Protein AF-0000000068848724 (afdb_homodimer)

InterPro domains:
  IPR000760 Inositol monophosphatase-like [PF00459] (28-297)
  IPR000760 Inositol monophosphatase-like [PR00377] (59-79)
  IPR000760 Inositol monophosphatase-like [PR00377] (81-97)
  IPR000760 Inositol monophosphatase-like [PR00377] (106-122)
  IPR000760 Inositol monophosphatase-like [PR00377] (155-178)
  IPR000760 Inositol monophosphatase-like [PR00377] (207-228)
  IPR000760 Inositol monophosphatase-like [PR00377] (243-267)
  IPR020583 Inositol monophosphatase, metal-binding site [PS00629] (106-119)

Secondary structure (DSSP, 8-state):
------------THHHHH--STTHHHHHHHHHHHHHHHHHHHHTTTPPPEETT-TT-S-EE-HHHHHHHHHHHHHHHHH-TTSEEEEHHHHHHHTSPPPP-SS-EEEEEEEE-HHHHHTT-S--EEEEEEEETTEEEEEEEEETTTTEEEEEETTTEEEETTEEPPPTTTT--SSGGG-EEEE--TT--SHHHHHHHHHHHHHHHHTT-SEEEE-S-HHHHHHHHHTTS-SEEEE--SSTT---HHHHHHHHHHHHHHT-EEE-SSSSSPP-TT-S-EEEESSHHHHHHHHHHHHHHHTTS--PPPP---/------------THHHHH--STTHHHHHHHHHHHHHHHHHHHHTTTPPPEETT-TT-S-EE-HHHHHHHHHHHHHHHHH-TTSEEEEHHHHHHHTSPPPP-SS-EEEEEEEE-HHHHHTT-S--EEEEEEEETTEEEEEEEEETTTTEEEEEETTTEEEETTEEPPPTTTT--SSGGG-EEEE--TT--SHHHHHHHHHHHHHHHHTT-SEEEE-S-HHHHHHHHHTTS-SEEEE--SSTT---HHHHHHHHHHHHHHT-EEE-SSSSSPP-TT-S-EEEESSHHHHHHHHHHHHHHHTTS--PPPP---

Sequence (620 aa):
MQTMVAFTSRDHSWVGTVGFRSFAQEVDVAVGLALKCGENMRATAGAAALFKDGDDGIDPQTATDLENERLVTAGLREAFPSHDIIGEESSAAAGGVPAVEARPTWIIDPIDGTQNFCHGMPESVVSIGLAVGGLPELGVIYDPYRDDLYVGVVEEGAYLNGRRLPPADEGAPDQLDRSVVLSDLGYERSAQGSARLAAVYRALLDRNVFAFRIVGSTVLSLAWLASGRCDAVIMGVGKRDTPKAWDWCAGWALGRATGCTFRRLISDRPFALASSSVCAARREALAEVLQASVREAVADLPMDELPSEAMQTMVAFTSRDHSWVGTVGFRSFAQEVDVAVGLALKCGENMRATAGAAALFKDGDDGIDPQTATDLENERLVTAGLREAFPSHDIIGEESSAAAGGVPAVEARPTWIIDPIDGTQNFCHGMPESVVSIGLAVGGLPELGVIYDPYRDDLYVGVVEEGAYLNGRRLPPADEGAPDQLDRSVVLSDLGYERSAQGSARLAAVYRALLDRNVFAFRIVGSTVLSLAWLASGRCDAVIMGVGKRDTPKAWDWCAGWALGRATGCTFRRLISDRPFALASSSVCAARREALAEVLQASVREAVADLPMDELPSEA

Solvent-accessible surface area (backbone atoms only — not comparable to full-atom values): 30977 Å² total; per-residue (Å²): 128,81,66,66,66,72,87,75,78,74,81,69,67,43,60,70,68,70,52,58,79,74,61,41,68,59,50,54,51,52,48,55,43,37,53,52,37,29,52,55,47,68,76,45,59,39,38,67,70,39,40,78,70,36,90,86,40,77,47,56,45,37,70,63,40,54,51,31,41,51,53,43,50,53,53,46,44,72,77,37,72,85,46,46,78,46,41,54,69,62,24,59,76,68,73,46,78,78,79,74,49,73,52,47,28,38,30,26,19,53,51,34,17,41,70,32,33,40,35,44,27,84,46,35,28,26,31,42,12,34,22,50,66,56,36,48,40,28,12,33,38,30,31,55,59,59,60,44,42,38,43,10,32,49,90,76,30,25,30,48,57,58,41,72,49,57,56,25,52,67,91,51,57,63,47,51,52,68,23,35,37,35,38,58,68,72,70,40,48,46,72,54,31,23,51,36,53,23,31,37,52,25,44,44,30,66,56,40,38,46,40,73,34,20,67,57,18,64,38,57,51,33,47,30,33,31,65,51,32,33,40,28,39,44,39,42,85,40,41,52,64,38,56,47,43,43,46,36,31,18,26,49,4,26,16,58,21,23,51,36,36,71,30,31,38,83,53,90,54,79,56,53,51,53,35,44,32,29,29,27,13,24,30,62,62,29,28,51,54,50,35,53,49,42,44,61,44,36,64,91,49,75,71,65,76,58,72,85,59,115,128,77,66,67,65,72,87,75,78,75,80,69,66,42,62,70,69,70,52,58,80,76,60,40,66,59,49,54,52,51,47,54,44,37,52,52,39,29,52,55,47,69,75,45,58,38,37,67,72,40,41,79,69,35,90,87,40,74,46,56,44,35,70,62,40,54,50,32,42,51,50,42,50,52,54,46,44,70,76,36,72,84,46,46,78,46,40,54,68,63,24,60,75,68,73,45,79,79,78,76,49,71,53,46,28,36,30,28,19,54,50,35,18,43,70,33,33,39,34,42,27,85,47,36,29,26,33,42,12,34,21,51,64,55,36,49,39,27,11,32,38,32,31,56,61,60,61,43,42,37,43,12,33,48,92,76,32,26,27,49,58,62,40,73,48,57,56,25,52,68,91,51,57,65,47,50,54,69,23,34,37,36,39,56,67,72,68,39,46,47,72,55,33,22,51,35,53,22,31,36,53,25,46,42,28,64,58,41,38,45,41,74,34,22,68,57,19,63,38,58,50,33,47,31,33,32,64,52,33,34,40,29,40,42,38,42,86,39,41,52,62,38,56,47,41,42,45,36,31,17,25,48,4,26,16,57,22,22,52,37,36,71,30,30,39,86,54,89,57,79,58,51,51,54,36,44,31,30,28,28,13,25,31,62,63,30,28,51,52,50,36,52,48,43,46,61,46,36,64,89,50,73,71,66,77,59,74,85,60,115

Organism: Emiliania huxleyi (strain CCMP1516) (NCBI:txid280463)

pLDDT: mean 91.76, std 11.42, range [23.62, 98.94]

Radius of gyration: 23.15 Å; Cα contacts (8 Å, |Δi|>4): 1469; chains: 2; bounding box: 48×68×60 Å

Structure (mmCIF, N/CA/C/O backbone):
data_AF-0000000068848724-model_v1
#
loop_
_entity.id
_entity.type
_entity.pdbx_description
1 polymer 'Inositol-phosphate phosphatase'
#
loop_
_atom_site.group_PDB
_atom_site.id
_atom_site.type_symbol
_atom_site.label_atom_id
_atom_site.label_alt_id
_atom_site.label_comp_id
_atom_site.label_asym_id
_atom_site.label_entity_id
_atom_site.label_seq_id
_atom_site.pdbx_PDB_ins_code
_atom_site.Cartn_x
_atom_site.Cartn_y
_atom_site.Cartn_z
_atom_site.occupancy
_atom_site.B_iso_or_equiv
_atom_site.auth_seq_id
_atom_site.auth_comp_id
_atom_site.auth_asym_id
_atom_site.auth_atom_id
_atom_site.pdbx_PDB_model_num
ATOM 1 N N . MET A 1 1 ? -13.062 -22.859 19.719 1 23.62 1 MET A N 1
ATOM 2 C CA . MET A 1 1 ? -12.609 -21.562 20.234 1 23.62 1 MET A CA 1
ATOM 3 C C . MET A 1 1 ? -11.406 -21.062 19.453 1 23.62 1 MET A C 1
ATOM 5 O O . MET A 1 1 ? -10.312 -21.625 19.531 1 23.62 1 MET A O 1
ATOM 9 N N . GLN A 1 2 ? -11.609 -20.609 18.25 1 31.58 2 GLN A N 1
ATOM 10 C CA . GLN A 1 2 ? -10.562 -20.297 17.281 1 31.58 2 GLN A CA 1
ATOM 11 C C . GLN A 1 2 ? -9.547 -19.328 17.859 1 31.58 2 GLN A C 1
ATOM 13 O O . GLN A 1 2 ? -9.914 -18.25 18.359 1 31.58 2 GLN A O 1
ATOM 18 N N . THR A 1 3 ? -8.602 -19.812 18.5 1 34.03 3 THR A N 1
ATOM 19 C CA . THR A 1 3 ? -7.551 -19.094 19.203 1 34.03 3 THR A CA 1
ATOM 20 C C . THR A 1 3 ? -7.031 -17.938 18.359 1 34.03 3 THR A C 1
ATOM 22 O O . THR A 1 3 ? -6.48 -18.156 17.266 1 34.03 3 THR A O 1
ATOM 25 N N . MET A 1 4 ? -7.797 -16.922 18.344 1 42.5 4 MET A N 1
ATOM 26 C CA . MET A 1 4 ? -7.34 -15.711 17.688 1 42.5 4 MET A CA 1
ATOM 27 C C . MET A 1 4 ? -5.906 -15.375 18.094 1 42.5 4 MET A C 1
ATOM 29 O O . MET A 1 4 ? -5.594 -15.297 19.281 1 42.5 4 MET A O 1
ATOM 33 N N . VAL A 1 5 ? -5.023 -15.867 17.375 1 49.97 5 VAL A N 1
ATOM 34 C CA . VAL A 1 5 ? -3.658 -15.461 17.688 1 49.97 5 VAL A CA 1
ATOM 35 C C . VAL A 1 5 ? -3.615 -13.961 17.953 1 49.97 5 VAL A C 1
ATOM 37 O O . VAL A 1 5 ? -3.973 -13.156 17.094 1 49.97 5 VAL A O 1
ATOM 40 N N . ALA A 1 6 ? -3.602 -13.648 19.219 1 52.16 6 ALA A N 1
ATOM 41 C CA . ALA A 1 6 ? -3.645 -12.273 19.703 1 52.16 6 ALA A CA 1
ATOM 42 C C . ALA A 1 6 ? -2.467 -11.461 19.172 1 52.16 6 ALA A C 1
ATOM 44 O O . ALA A 1 6 ? -1.354 -11.977 19.062 1 52.16 6 ALA A O 1
ATOM 45 N N . PHE A 1 7 ? -2.744 -10.312 18.578 1 61.66 7 PHE A N 1
ATOM 46 C CA . PHE A 1 7 ? -1.741 -9.312 18.234 1 61.66 7 PHE A CA 1
ATOM 47 C C . PHE A 1 7 ? -0.934 -8.914 19.453 1 61.66 7 PHE A C 1
ATOM 49 O O . PHE A 1 7 ? -1.502 -8.609 20.516 1 61.66 7 PHE A O 1
ATOM 56 N N . THR A 1 8 ? 0.394 -9.234 19.422 1 66.69 8 THR A N 1
ATOM 57 C CA . THR A 1 8 ? 1.25 -8.758 20.5 1 66.69 8 THR A CA 1
ATOM 58 C C . THR A 1 8 ? 1.907 -7.434 20.125 1 66.69 8 THR A C 1
ATOM 60 O O . THR A 1 8 ? 2.695 -7.375 19.172 1 66.69 8 THR A O 1
ATOM 63 N N . SER A 1 9 ? 1.546 -6.469 20.828 1 77.19 9 SER A N 1
ATOM 64 C CA . SER A 1 9 ? 2.043 -5.129 20.547 1 77.19 9 SER A CA 1
ATOM 65 C C . SER A 1 9 ? 3.496 -4.969 20.969 1 77.19 9 SER A C 1
ATOM 67 O O . SER A 1 9 ? 3.93 -5.598 21.938 1 77.19 9 SER A O 1
ATOM 69 N N . ARG A 1 10 ? 4.238 -4.227 20.266 1 85 10 ARG A N 1
ATOM 70 C CA . ARG A 1 10 ? 5.598 -3.83 20.625 1 85 10 ARG A CA 1
ATOM 71 C C . ARG A 1 10 ? 5.609 -3.014 21.906 1 85 10 ARG A C 1
ATOM 73 O O . ARG A 1 10 ? 4.602 -2.414 22.281 1 85 10 ARG A O 1
ATOM 80 N N . ASP A 1 11 ? 6.719 -3.074 22.547 1 88 11 ASP A N 1
ATOM 81 C CA . ASP A 1 11 ? 6.969 -2.176 23.672 1 88 11 ASP A CA 1
ATOM 82 C C . ASP A 1 11 ? 7.418 -0.8 23.172 1 88 11 ASP A C 1
ATOM 84 O O . ASP A 1 11 ? 8.516 -0.653 22.641 1 88 11 ASP A O 1
ATOM 88 N N . HIS A 1 12 ? 6.562 0.184 23.406 1 93.75 12 HIS A N 1
ATOM 89 C CA . HIS A 1 12 ? 6.891 1.514 22.906 1 93.75 12 HIS A CA 1
ATOM 90 C C . HIS A 1 12 ? 7.426 2.408 24.016 1 93.75 12 HIS A C 1
ATOM 92 O O . HIS A 1 12 ? 7.375 3.637 23.906 1 93.75 12 HIS A O 1
ATOM 98 N N . SER A 1 13 ? 7.988 1.79 25.062 1 93.44 13 SER A N 1
ATOM 99 C CA . SER A 1 13 ? 8.555 2.547 26.172 1 93.44 13 SER A CA 1
ATOM 100 C C . SER A 1 13 ? 9.789 3.332 25.75 1 93.44 13 SER A C 1
ATOM 102 O O . SER A 1 13 ? 10.258 4.211 26.469 1 93.44 13 SER A O 1
ATOM 104 N N . TRP A 1 14 ? 10.281 3.094 24.516 1 94.31 14 TRP A N 1
ATOM 105 C CA . TRP A 1 14 ? 11.438 3.801 23.984 1 94.31 14 TRP A CA 1
ATOM 106 C C . TRP A 1 14 ? 11.18 5.301 23.906 1 94.31 14 TRP A C 1
ATOM 108 O O . TRP A 1 14 ? 12.117 6.102 23.953 1 94.31 14 TRP A O 1
ATOM 118 N N . VAL A 1 15 ? 9.945 5.723 23.797 1 95.69 15 VAL A N 1
ATOM 119 C CA . VAL A 1 15 ? 9.602 7.133 23.672 1 95.69 15 VAL A CA 1
ATOM 120 C C . VAL A 1 15 ? 10.117 7.902 24.891 1 95.69 15 VAL A C 1
ATOM 122 O O . VAL A 1 15 ? 10.711 8.977 24.734 1 95.69 15 VAL A O 1
ATOM 125 N N . GLY A 1 16 ? 9.867 7.344 26.062 1 93.56 16 GLY A N 1
ATOM 126 C CA . GLY A 1 16 ? 10.391 7.949 27.281 1 93.56 16 GLY A CA 1
ATOM 127 C C . GLY A 1 16 ? 11.906 7.953 27.344 1 93.56 16 GLY A C 1
ATOM 128 O O . GLY A 1 16 ? 12.508 8.867 27.922 1 93.56 16 GLY A O 1
ATOM 129 N N . THR A 1 17 ? 12.523 6.969 26.734 1 92.38 17 THR A N 1
ATOM 130 C CA . THR A 1 17 ? 13.977 6.82 26.766 1 92.38 17 THR A CA 1
ATOM 131 C C . THR A 1 17 ? 14.641 7.84 25.859 1 92.38 17 THR A C 1
ATOM 133 O O . THR A 1 17 ? 15.734 8.336 26.156 1 92.38 17 THR A O 1
ATOM 136 N N . VAL A 1 18 ? 14.055 8.086 24.703 1 93 18 VAL A N 1
ATOM 137 C CA . VAL A 1 18 ? 14.578 9.109 23.797 1 93 18 VAL A CA 1
ATOM 138 C C . VAL A 1 18 ? 14.656 10.445 24.531 1 93 18 VAL A C 1
ATOM 140 O O . VAL A 1 18 ? 15.648 11.172 24.406 1 93 18 VAL A O 1
ATOM 143 N N . GLY A 1 19 ? 13.672 10.797 25.281 1 90.94 19 GLY A N 1
ATOM 144 C CA . GLY A 1 19 ? 13.695 11.992 26.109 1 90.94 19 GLY A CA 1
ATOM 145 C C . GLY A 1 19 ? 13.695 13.281 25.312 1 90.94 19 GLY A C 1
ATOM 146 O O . GLY A 1 19 ? 14.617 14.086 25.438 1 90.94 19 GLY A O 1
ATOM 147 N N . PHE A 1 20 ? 12.664 13.477 24.562 1 95.19 20 PHE A N 1
ATOM 148 C CA . PHE A 1 20 ? 12.508 14.742 23.859 1 95.19 20 PHE A CA 1
ATOM 149 C C . PHE A 1 20 ? 12.484 15.906 24.844 1 95.19 20 PHE A C 1
ATOM 151 O O . PHE A 1 20 ? 11.844 15.82 25.906 1 95.19 20 PHE A O 1
ATOM 158 N N . ARG A 1 21 ? 13.195 16.938 24.594 1 95.25 21 ARG A N 1
ATOM 159 C CA . ARG A 1 21 ? 13.281 18.078 25.484 1 95.25 21 ARG A CA 1
ATOM 160 C C . ARG A 1 21 ? 12.125 19.047 25.25 1 95.25 21 ARG A C 1
ATOM 162 O O . ARG A 1 21 ? 11.508 19.547 26.203 1 95.25 21 ARG A O 1
ATOM 169 N N . SER A 1 22 ? 11.969 19.328 23.953 1 94.44 22 SER A N 1
ATOM 170 C CA . SER A 1 22 ? 10.812 20.125 23.578 1 94.44 22 SER A CA 1
ATOM 171 C C . SER A 1 22 ? 9.555 19.266 23.469 1 94.44 22 SER A C 1
ATOM 173 O O . SER A 1 22 ? 9.617 18.141 22.984 1 94.44 22 SER A O 1
ATOM 175 N N . PHE A 1 23 ? 8.43 19.719 24.031 1 97.38 23 PHE A N 1
ATOM 176 C CA . PHE A 1 23 ? 7.117 19.109 23.891 1 97.38 23 PHE A CA 1
ATOM 177 C C . PHE A 1 23 ? 7.098 17.719 24.516 1 97.38 23 PHE A C 1
ATOM 179 O O . PHE A 1 23 ? 6.453 16.797 24 1 97.38 23 PHE A O 1
ATOM 186 N N . ALA A 1 24 ? 7.84 17.5 25.562 1 97.31 24 ALA A N 1
ATOM 187 C CA . ALA A 1 24 ? 7.965 16.188 26.188 1 97.31 24 ALA A CA 1
ATOM 188 C C . ALA A 1 24 ? 6.602 15.648 26.609 1 97.31 24 ALA A C 1
ATOM 190 O O . ALA A 1 24 ? 6.25 14.508 26.312 1 97.31 24 ALA A O 1
ATOM 191 N N . GLN A 1 25 ? 5.891 16.453 27.328 1 97.81 25 GLN A N 1
ATOM 192 C CA . GLN A 1 25 ? 4.562 16.031 27.781 1 97.81 25 GLN A CA 1
ATOM 193 C C . GLN A 1 25 ? 3.633 15.812 26.594 1 97.81 25 GLN A C 1
ATOM 195 O O . GLN A 1 25 ? 2.854 14.852 26.578 1 97.81 25 GLN A O 1
ATOM 200 N N . GLU A 1 26 ? 3.693 16.766 25.625 1 98.62 26 GLU A N 1
ATOM 201 C CA . GLU A 1 26 ? 2.877 16.656 24.422 1 98.62 26 GLU A CA 1
ATOM 202 C C . GLU A 1 26 ? 3.131 15.336 23.703 1 98.62 26 GLU A C 1
ATOM 204 O O . GLU A 1 26 ? 2.189 14.672 23.266 1 98.62 26 GLU A O 1
ATOM 209 N N . VAL A 1 27 ? 4.402 14.93 23.625 1 98.75 27 VAL A N 1
ATOM 210 C CA . VAL A 1 27 ? 4.781 13.688 22.969 1 98.75 27 VAL A CA 1
ATOM 211 C C . VAL A 1 27 ? 4.152 12.5 23.719 1 98.75 27 VAL A C 1
ATOM 213 O O . VAL A 1 27 ? 3.514 11.648 23.094 1 98.75 27 VAL A O 1
ATOM 216 N N . ASP A 1 28 ? 4.277 12.477 24.984 1 98.38 28 ASP A N 1
ATOM 217 C CA . ASP A 1 28 ? 3.797 11.359 25.797 1 98.38 28 ASP A CA 1
ATOM 218 C C . ASP A 1 28 ? 2.285 11.195 25.656 1 98.38 28 ASP A C 1
ATOM 220 O O . ASP A 1 28 ? 1.792 10.078 25.469 1 98.38 28 ASP A O 1
ATOM 224 N N . VAL A 1 29 ? 1.612 12.281 25.734 1 98.69 29 VAL A N 1
ATOM 225 C CA . VAL A 1 29 ? 0.154 12.25 25.672 1 98.69 29 VAL A CA 1
ATOM 226 C C . VAL A 1 29 ? -0.294 11.82 24.281 1 98.69 29 VAL A C 1
ATOM 228 O O . VAL A 1 29 ? -1.148 10.945 24.141 1 98.69 29 VAL A O 1
ATOM 231 N N . ALA A 1 30 ? 0.273 12.406 23.25 1 98.88 30 ALA A N 1
ATOM 232 C CA . ALA A 1 30 ? -0.102 12.094 21.875 1 98.88 30 ALA A CA 1
ATOM 233 C C . ALA A 1 30 ? 0.156 10.625 21.547 1 98.88 30 ALA A C 1
ATOM 235 O O . ALA A 1 30 ? -0.664 9.977 20.906 1 98.88 30 ALA A O 1
ATOM 236 N N . VAL A 1 31 ? 1.279 10.117 22.016 1 98.75 31 VAL A N 1
ATOM 237 C CA . VAL A 1 31 ? 1.634 8.727 21.766 1 98.75 31 VAL A CA 1
ATOM 238 C C . VAL A 1 31 ? 0.625 7.809 22.453 1 98.75 31 VAL A C 1
ATOM 240 O O . VAL A 1 31 ? 0.124 6.855 21.859 1 98.75 31 VAL A O 1
ATOM 243 N N . GLY A 1 32 ? 0.365 8.055 23.719 1 98.62 32 GLY A N 1
ATOM 244 C CA . GLY A 1 32 ? -0.626 7.262 24.422 1 98.62 32 GLY A CA 1
ATOM 245 C C . GLY A 1 32 ? -1.969 7.215 23.719 1 98.62 32 GLY A C 1
ATOM 246 O O . GLY A 1 32 ? -2.576 6.152 23.609 1 98.62 32 GLY A O 1
ATOM 247 N N . LEU A 1 33 ? -2.404 8.367 23.266 1 98.81 33 LEU A N 1
ATOM 248 C CA . LEU A 1 33 ? -3.688 8.469 22.578 1 98.81 33 LEU A CA 1
ATOM 249 C C . LEU A 1 33 ? -3.652 7.742 21.25 1 98.81 33 LEU A C 1
ATOM 251 O O . LEU A 1 33 ? -4.613 7.062 20.875 1 98.81 33 LEU A O 1
ATOM 255 N N . ALA A 1 34 ? -2.562 7.879 20.484 1 98.81 34 ALA A N 1
ATOM 256 C CA . ALA A 1 34 ? -2.418 7.203 19.203 1 98.81 34 ALA A CA 1
ATOM 257 C C . ALA A 1 34 ? -2.492 5.688 19.359 1 98.81 34 ALA A C 1
ATOM 259 O O . ALA A 1 34 ? -3.143 5 18.562 1 98.81 34 ALA A O 1
ATOM 260 N N . LEU A 1 35 ? -1.84 5.184 20.406 1 98.38 35 LEU A N 1
ATOM 261 C CA . LEU A 1 35 ? -1.823 3.746 20.656 1 98.38 35 LEU A CA 1
ATOM 262 C C . LEU A 1 35 ? -3.223 3.234 20.984 1 98.38 35 LEU A C 1
ATOM 264 O O . LEU A 1 35 ? -3.625 2.17 20.516 1 98.38 35 LEU A O 1
ATOM 268 N N . LYS A 1 36 ? -3.955 3.969 21.766 1 98.31 36 LYS A N 1
ATOM 269 C CA . LYS A 1 36 ? -5.328 3.586 22.078 1 98.31 36 LYS A CA 1
ATOM 270 C C . LYS A 1 36 ? -6.199 3.576 20.828 1 98.31 36 LYS A C 1
ATOM 272 O O . LYS A 1 36 ? -7.02 2.674 20.641 1 98.31 36 LYS A O 1
ATOM 277 N N . CYS A 1 37 ? -6.066 4.602 19.984 1 98.5 37 CYS A N 1
ATOM 278 C CA . CYS A 1 37 ? -6.793 4.637 18.719 1 98.5 37 CYS A CA 1
ATOM 279 C C . CYS A 1 37 ? -6.484 3.4 17.875 1 98.5 37 CYS A C 1
ATOM 281 O O . CYS A 1 37 ? -7.387 2.812 17.281 1 98.5 37 CYS A O 1
ATOM 283 N N . GLY A 1 38 ? -5.188 3.072 17.797 1 97.81 38 GLY A N 1
ATOM 284 C CA . GLY A 1 38 ? -4.785 1.892 17.047 1 97.81 38 GLY A CA 1
ATOM 285 C C . GLY A 1 38 ? -5.438 0.618 17.547 1 97.81 38 GLY A C 1
ATOM 286 O O . GLY A 1 38 ? -5.816 -0.245 16.75 1 97.81 38 GLY A O 1
ATOM 287 N N . GLU A 1 39 ? -5.559 0.471 18.828 1 96.56 39 GLU A N 1
ATOM 288 C CA . GLU A 1 39 ? -6.254 -0.675 19.406 1 96.56 39 GLU A CA 1
ATOM 289 C C . GLU A 1 39 ? -7.699 -0.746 18.938 1 96.56 39 GLU A C 1
ATOM 291 O O . GLU A 1 39 ? -8.188 -1.821 18.578 1 96.56 39 GLU A O 1
ATOM 296 N N . ASN A 1 40 ? -8.367 0.402 19 1 96.94 40 ASN A N 1
ATOM 297 C CA . ASN A 1 40 ? -9.742 0.469 18.5 1 96.94 40 ASN A CA 1
ATOM 298 C C . ASN A 1 40 ? -9.836 0.066 17.031 1 96.94 40 ASN A C 1
ATOM 300 O O . ASN A 1 40 ? -10.758 -0.643 16.641 1 96.94 40 ASN A O 1
ATOM 304 N N . MET A 1 41 ? -8.914 0.545 16.25 1 96.81 41 MET A N 1
ATOM 305 C CA . MET A 1 41 ? -8.898 0.241 14.82 1 96.81 41 MET A CA 1
ATOM 306 C C . MET A 1 41 ? -8.742 -1.258 14.586 1 96.81 41 MET A C 1
ATOM 308 O O . MET A 1 41 ? -9.453 -1.837 13.766 1 96.81 41 MET A O 1
ATOM 312 N N . ARG A 1 42 ? -7.789 -1.889 15.266 1 94.62 42 ARG A N 1
ATOM 313 C CA . ARG A 1 42 ? -7.566 -3.322 15.102 1 94.62 42 ARG A CA 1
ATOM 314 C C . ARG A 1 42 ? -8.805 -4.121 15.492 1 94.62 42 ARG A C 1
ATOM 316 O O . ARG A 1 42 ? -9.125 -5.129 14.859 1 94.62 42 ARG A O 1
ATOM 323 N N . ALA A 1 43 ? -9.547 -3.654 16.469 1 93.38 43 ALA A N 1
ATOM 324 C CA . ALA A 1 43 ? -10.711 -4.363 17 1 93.38 43 ALA A CA 1
ATOM 325 C C . ALA A 1 43 ? -11.891 -4.273 16.047 1 93.38 43 ALA A C 1
ATOM 327 O O . ALA A 1 43 ? -12.812 -5.094 16.094 1 93.38 43 ALA A O 1
ATOM 328 N N . THR A 1 44 ? -11.82 -3.275 15.148 1 93.38 44 THR A N 1
ATOM 329 C CA . THR A 1 44 ? -13.008 -3.027 14.336 1 93.38 44 THR A CA 1
ATOM 330 C C . THR A 1 44 ? -12.648 -2.973 12.859 1 93.38 44 THR A C 1
ATOM 332 O O . THR A 1 44 ? -13.305 -2.275 12.078 1 93.38 44 THR A O 1
ATOM 335 N N . ALA A 1 45 ? -11.57 -3.604 12.484 1 86.75 45 ALA A N 1
ATOM 336 C CA . ALA A 1 45 ? -11.141 -3.605 11.086 1 86.75 45 ALA A CA 1
ATOM 337 C C . ALA A 1 45 ? -12.266 -4.09 10.172 1 86.75 45 ALA A C 1
ATOM 339 O O . ALA A 1 45 ? -12.898 -5.113 10.445 1 86.75 45 ALA A O 1
ATOM 340 N N . GLY A 1 46 ? -12.492 -3.355 9.109 1 85.69 46 GLY A N 1
ATOM 341 C CA . GLY A 1 46 ? -13.562 -3.73 8.203 1 85.69 46 GLY A CA 1
ATOM 342 C C . GLY A 1 46 ? -14.93 -3.23 8.648 1 85.69 46 GLY A C 1
ATOM 343 O O . GLY A 1 46 ? -15.953 -3.766 8.227 1 85.69 46 GLY A O 1
ATOM 344 N N . ALA A 1 47 ? -14.922 -2.293 9.438 1 82.19 47 ALA A N 1
ATOM 345 C CA . ALA A 1 47 ? -16.156 -1.708 9.945 1 82.19 47 ALA A CA 1
ATOM 346 C C . ALA A 1 47 ? -16.984 -1.114 8.812 1 82.19 47 ALA A C 1
ATOM 348 O O . ALA A 1 47 ? -16.438 -0.626 7.82 1 82.19 47 ALA A O 1
ATOM 349 N N . ALA A 1 48 ? -18.234 -1.062 9.031 1 84.12 48 ALA A N 1
ATOM 350 C CA . ALA A 1 48 ? -19.172 -0.542 8.039 1 84.12 48 ALA A CA 1
ATOM 351 C C . ALA A 1 48 ? -18.969 0.956 7.828 1 84.12 48 ALA A C 1
ATOM 353 O O . ALA A 1 48 ? -18.734 1.698 8.781 1 84.12 48 ALA A O 1
ATOM 354 N N . ALA A 1 49 ? -19.109 1.282 6.586 1 85.62 49 ALA A N 1
ATOM 355 C CA . ALA A 1 49 ? -18.922 2.686 6.223 1 85.62 49 ALA A CA 1
ATOM 356 C C . ALA A 1 49 ? -20.234 3.443 6.273 1 85.62 49 ALA A C 1
ATOM 358 O O . ALA A 1 49 ? -21.281 2.91 5.891 1 85.62 49 ALA A O 1
ATOM 359 N N . LEU A 1 50 ? -20.062 4.605 6.863 1 83.62 50 LEU A N 1
ATOM 360 C CA . LEU A 1 50 ? -21.016 5.688 6.609 1 83.62 50 LEU A CA 1
ATOM 361 C C . LEU A 1 50 ? -20.406 6.723 5.668 1 83.62 50 LEU A C 1
ATOM 363 O O . LEU A 1 50 ? -19.188 6.824 5.547 1 83.62 50 LEU A O 1
ATOM 367 N N . PHE A 1 51 ? -21.297 7.387 4.891 1 83.56 51 PHE A N 1
ATOM 368 C CA . PHE A 1 51 ? -20.734 8.32 3.922 1 83.56 51 PHE A CA 1
ATOM 369 C C . PHE A 1 51 ? -21.047 9.758 4.305 1 83.56 51 PHE A C 1
ATOM 371 O O . PHE A 1 51 ? -22.219 10.125 4.449 1 83.56 51 PHE A O 1
ATOM 378 N N . LYS A 1 52 ? -19.938 10.562 4.445 1 81.25 52 LYS A N 1
ATOM 379 C CA . LYS A 1 52 ? -20.047 11.969 4.836 1 81.25 52 LYS A CA 1
ATOM 380 C C . LYS A 1 52 ? -20.781 12.773 3.773 1 81.25 52 LYS A C 1
ATOM 382 O O . LYS A 1 52 ? -21.422 13.789 4.086 1 81.25 52 LYS A O 1
ATOM 387 N N . ASP A 1 53 ? -20.688 12.398 2.545 1 77.06 53 ASP A N 1
ATOM 388 C CA . ASP A 1 53 ? -21.266 13.133 1.426 1 77.06 53 ASP A CA 1
ATOM 389 C C . ASP A 1 53 ? -22.562 12.484 0.952 1 77.06 53 ASP A C 1
ATOM 391 O O . ASP A 1 53 ? -23.016 12.734 -0.167 1 77.06 53 ASP A O 1
ATOM 395 N N . GLY A 1 54 ? -23.109 11.648 1.79 1 77.31 54 GLY A N 1
ATOM 396 C CA . GLY A 1 54 ? -24.375 11 1.492 1 77.31 54 GLY A CA 1
ATOM 397 C C . GLY A 1 54 ? -24.234 9.539 1.111 1 77.31 54 GLY A C 1
ATOM 398 O O . GLY A 1 54 ? -23.125 9.086 0.783 1 77.31 54 GLY A O 1
ATOM 399 N N . ASP A 1 55 ? -25.234 8.859 1.059 1 72.81 55 ASP A N 1
ATOM 400 C CA . ASP A 1 55 ? -25.266 7.406 0.889 1 72.81 55 ASP A CA 1
ATOM 401 C C . ASP A 1 55 ? -24.688 6.996 -0.461 1 72.81 55 ASP A C 1
ATOM 403 O O . ASP A 1 55 ? -24.141 5.898 -0.601 1 72.81 55 ASP A O 1
ATOM 407 N N . ASP A 1 56 ? -24.781 7.898 -1.28 1 69.94 56 ASP A N 1
ATOM 408 C CA . ASP A 1 56 ? -24.281 7.582 -2.619 1 69.94 56 ASP A CA 1
ATOM 409 C C . ASP A 1 56 ? -22.906 8.18 -2.846 1 69.94 56 ASP A C 1
ATOM 411 O O . ASP A 1 56 ? -22.406 8.188 -3.973 1 69.94 56 ASP A O 1
ATOM 415 N N . GLY A 1 57 ? -22.344 8.523 -1.714 1 79.81 57 GLY A N 1
ATOM 416 C CA . GLY A 1 57 ? -21.047 9.188 -1.849 1 79.81 57 GLY A CA 1
ATOM 417 C C . GLY A 1 57 ? -19.875 8.227 -1.766 1 79.81 57 GLY A C 1
ATOM 418 O O . GLY A 1 57 ? -20.047 7.012 -1.874 1 79.81 57 GLY A O 1
ATOM 419 N N . ILE A 1 58 ? -18.625 8.797 -1.705 1 78.56 58 ILE A N 1
ATOM 420 C CA . ILE A 1 58 ? -17.422 7.965 -1.741 1 78.56 58 ILE A CA 1
ATOM 421 C C . ILE A 1 58 ? -16.5 8.352 -0.596 1 78.56 58 ILE A C 1
ATOM 423 O O . ILE A 1 58 ? -15.375 7.844 -0.498 1 78.56 58 ILE A O 1
ATOM 427 N N . ASP A 1 59 ? -16.969 9.312 0.209 1 82.62 59 ASP A N 1
ATOM 428 C CA . ASP A 1 59 ? -16.188 9.75 1.36 1 82.62 59 ASP A CA 1
ATOM 429 C C . ASP A 1 59 ? -16.672 9.078 2.643 1 82.62 59 ASP A C 1
ATOM 431 O O . ASP A 1 59 ? -17.578 9.57 3.305 1 82.62 59 ASP A O 1
ATOM 435 N N . PRO A 1 60 ? -15.969 7.996 3.082 1 88.12 60 PRO A N 1
ATOM 436 C CA . PRO A 1 60 ? -16.484 7.199 4.199 1 88.12 60 PRO A CA 1
ATOM 437 C C . PRO A 1 60 ? -16.047 7.734 5.559 1 88.12 60 PRO A C 1
ATOM 439 O O . PRO A 1 60 ? -15.023 8.422 5.66 1 88.12 60 PRO A O 1
ATOM 442 N N . GLN A 1 61 ? -16.859 7.453 6.488 1 88.75 61 GLN A N 1
ATOM 443 C CA . GLN A 1 61 ? -16.625 7.586 7.918 1 88.75 61 GLN A CA 1
ATOM 444 C C . GLN A 1 61 ? -17.188 6.398 8.688 1 88.75 61 GLN A C 1
ATOM 446 O O . GLN A 1 61 ? -18.219 5.836 8.297 1 88.75 61 GLN A O 1
ATOM 451 N N . THR A 1 62 ? -16.484 6.023 9.711 1 91.44 62 THR A N 1
ATOM 452 C CA . THR A 1 62 ? -16.984 4.902 10.508 1 91.44 62 THR A CA 1
ATOM 453 C C . THR A 1 62 ? -17.219 5.336 11.953 1 91.44 62 THR A C 1
ATOM 455 O O . THR A 1 62 ? -16.812 6.422 12.359 1 91.44 62 THR A O 1
ATOM 458 N N . ALA A 1 63 ? -17.891 4.418 12.656 1 94 63 ALA A N 1
ATOM 459 C CA . ALA A 1 63 ? -18.062 4.637 14.086 1 94 63 ALA A CA 1
ATOM 460 C C . ALA A 1 63 ? -16.719 4.73 14.797 1 94 63 ALA A C 1
ATOM 462 O O . ALA A 1 63 ? -16.562 5.492 15.75 1 94 63 ALA A O 1
ATOM 463 N N . THR A 1 64 ? -15.773 4.023 14.32 1 96.31 64 THR A N 1
ATOM 464 C CA . THR A 1 64 ? -14.445 4.02 14.914 1 96.31 64 THR A CA 1
ATOM 465 C C . THR A 1 64 ? -13.758 5.367 14.719 1 96.31 64 THR A C 1
ATOM 467 O O . THR A 1 64 ? -13.07 5.855 15.617 1 96.31 64 THR A O 1
ATOM 470 N N . ASP A 1 65 ? -13.922 5.969 13.539 1 96.19 65 ASP A N 1
ATOM 471 C CA . ASP A 1 65 ? -13.414 7.316 13.32 1 96.19 65 ASP A CA 1
ATOM 472 C C . ASP A 1 65 ? -13.922 8.281 14.391 1 96.19 65 ASP A C 1
ATOM 474 O O . ASP A 1 65 ? -13.141 9.023 14.984 1 96.19 65 ASP A O 1
ATOM 478 N N . LEU A 1 66 ? -15.18 8.227 14.57 1 96 66 LEU A N 1
ATOM 479 C CA . LEU A 1 66 ? -15.836 9.148 15.492 1 96 66 LEU A CA 1
ATOM 480 C C . LEU A 1 66 ? -15.406 8.875 16.938 1 96 66 LEU A C 1
ATOM 482 O O . LEU A 1 66 ? -15.109 9.805 17.688 1 96 66 LEU A O 1
ATOM 486 N N . GLU A 1 67 ? -15.352 7.664 17.328 1 96.94 67 GLU A N 1
ATOM 487 C CA . GLU A 1 67 ? -14.938 7.281 18.672 1 96.94 67 GLU A CA 1
ATOM 488 C C . GLU A 1 67 ? -13.484 7.672 18.938 1 96.94 67 GLU A C 1
ATOM 490 O O . GLU A 1 67 ? -13.164 8.172 20.016 1 96.94 67 GLU A O 1
ATOM 495 N N . ASN A 1 68 ? -12.641 7.402 17.984 1 98.31 68 ASN A N 1
ATOM 496 C CA . ASN A 1 68 ? -11.227 7.762 18.109 1 98.31 68 ASN A CA 1
ATOM 497 C C . ASN A 1 68 ? -11.047 9.273 18.234 1 98.31 68 ASN A C 1
ATOM 499 O O . ASN A 1 68 ? -10.219 9.734 19.031 1 98.31 68 ASN A O 1
ATOM 503 N N . GLU A 1 69 ? -11.766 10.047 17.438 1 97.81 69 GLU A N 1
ATOM 504 C CA . GLU A 1 69 ? -11.633 11.492 17.547 1 97.81 69 GLU A CA 1
ATOM 505 C C . GLU A 1 69 ? -12.086 11.984 18.922 1 97.81 69 GLU A C 1
ATOM 507 O O . GLU A 1 69 ? -11.438 12.852 19.516 1 97.81 69 GLU A O 1
ATOM 512 N N . ARG A 1 70 ? -13.172 11.453 19.406 1 97.88 70 ARG A N 1
ATOM 513 C CA . ARG A 1 70 ? -13.641 11.812 20.75 1 97.88 70 ARG A CA 1
ATOM 514 C C . ARG A 1 70 ? -12.594 11.484 21.797 1 97.88 70 ARG A C 1
ATOM 516 O O . ARG A 1 70 ? -12.328 12.289 22.688 1 97.88 70 ARG A O 1
ATOM 523 N N . LEU A 1 71 ? -12.031 10.328 21.641 1 98.5 71 LEU A N 1
ATOM 524 C CA . LEU A 1 71 ? -11.008 9.867 22.578 1 98.5 71 LEU A CA 1
ATOM 525 C C . LEU A 1 71 ? -9.812 10.82 22.578 1 98.5 71 LEU A C 1
ATOM 527 O O . LEU A 1 71 ? -9.375 11.258 23.641 1 98.5 71 LEU A O 1
ATOM 531 N N . VAL A 1 72 ? -9.336 11.156 21.422 1 98.75 72 VAL A N 1
ATOM 532 C CA . VAL A 1 72 ? -8.141 11.984 21.297 1 98.75 72 VAL A CA 1
ATOM 533 C C . VAL A 1 72 ? -8.445 13.398 21.766 1 98.75 72 VAL A C 1
ATOM 535 O O . VAL A 1 72 ? -7.652 14 22.5 1 98.75 72 VAL A O 1
ATOM 538 N N . THR A 1 73 ? -9.578 13.914 21.375 1 98.31 73 THR A N 1
ATOM 539 C CA . THR A 1 73 ? -9.953 15.273 21.75 1 98.31 73 THR A CA 1
ATOM 540 C C . THR A 1 73 ? -10.094 15.406 23.25 1 98.31 73 THR A C 1
ATOM 542 O O . THR A 1 73 ? -9.602 16.359 23.859 1 98.31 73 THR A O 1
ATOM 545 N N . ALA A 1 74 ? -10.773 14.469 23.844 1 98.56 74 ALA A N 1
ATOM 546 C CA . ALA A 1 74 ? -10.953 14.5 25.297 1 98.56 74 ALA A CA 1
ATOM 547 C C . ALA A 1 74 ? -9.609 14.438 26.016 1 98.56 74 ALA A C 1
ATOM 549 O O . ALA A 1 74 ? -9.375 15.18 26.969 1 98.56 74 ALA A O 1
ATOM 550 N N . GLY A 1 75 ? -8.758 13.531 25.547 1 98.69 75 GLY A N 1
ATOM 551 C CA . GLY A 1 75 ? -7.441 13.398 26.141 1 98.69 75 GLY A CA 1
ATOM 552 C C . GLY A 1 75 ? -6.594 14.648 26.016 1 98.69 75 GLY A C 1
ATOM 553 O O . GLY A 1 75 ? -5.93 15.055 26.969 1 98.69 75 GLY A O 1
ATOM 554 N N . LEU A 1 76 ? -6.625 15.273 24.859 1 98.62 76 LEU A N 1
ATOM 555 C CA . LEU A 1 76 ? -5.84 16.469 24.625 1 98.62 76 LEU A CA 1
ATOM 556 C C . LEU A 1 76 ? -6.387 17.656 25.422 1 98.62 76 LEU A C 1
ATOM 558 O O . LEU A 1 76 ? -5.617 18.453 25.953 1 98.62 76 LEU A O 1
ATOM 562 N N . ARG A 1 77 ? -7.688 17.766 25.516 1 98.06 77 ARG A N 1
ATOM 563 C CA . ARG A 1 77 ? -8.305 18.859 26.266 1 98.06 77 ARG A CA 1
ATOM 564 C C . ARG A 1 77 ? -7.953 18.75 27.75 1 98.06 77 ARG A C 1
ATOM 566 O O . ARG A 1 77 ? -7.746 19.766 28.422 1 98.06 77 ARG A O 1
ATOM 573 N N . GLU A 1 78 ? -7.965 17.594 28.219 1 98.5 78 GLU A N 1
ATOM 574 C CA . GLU A 1 78 ? -7.617 17.375 29.625 1 98.5 78 GLU A CA 1
ATOM 575 C C . GLU A 1 78 ? -6.164 17.75 29.891 1 98.5 78 GLU A C 1
ATOM 577 O O . GLU A 1 78 ? -5.867 18.422 30.891 1 98.5 78 GLU A O 1
ATOM 582 N N . ALA A 1 79 ? -5.27 17.438 29.047 1 98.56 79 ALA A N 1
ATOM 583 C CA . ALA A 1 79 ? -3.84 17.625 29.266 1 98.56 79 ALA A CA 1
ATOM 584 C C . ALA A 1 79 ? -3.416 19.047 28.938 1 98.56 79 ALA A C 1
ATOM 586 O O . ALA A 1 79 ? -2.504 19.594 29.547 1 98.56 79 ALA A O 1
ATOM 587 N N . PHE A 1 80 ? -4.086 19.609 27.938 1 98.25 80 PHE A N 1
ATOM 588 C CA . PHE A 1 80 ? -3.695 20.922 27.422 1 98.25 80 PHE A CA 1
ATOM 589 C C . PHE A 1 80 ? -4.922 21.812 27.203 1 98.25 80 PHE A C 1
ATOM 591 O O . PHE A 1 80 ? -5.23 22.172 26.062 1 98.25 80 PHE A O 1
ATOM 598 N N . PRO A 1 81 ? -5.469 22.344 28.219 1 97.19 81 PRO A N 1
ATOM 599 C CA . PRO A 1 81 ? -6.727 23.078 28.109 1 97.19 81 PRO A CA 1
ATOM 600 C C . PRO A 1 81 ? -6.582 24.375 27.312 1 97.19 81 PRO A C 1
ATOM 602 O O . PRO A 1 81 ? -7.574 24.906 26.797 1 97.19 81 PRO A O 1
ATOM 605 N N . SER A 1 82 ? -5.398 24.844 27.141 1 95.94 82 SER A N 1
ATOM 606 C CA . SER A 1 82 ? -5.199 26.125 26.453 1 95.94 82 SER A CA 1
ATOM 607 C C . SER A 1 82 ? -4.949 25.922 24.969 1 95.94 82 SER A C 1
ATOM 609 O O . SER A 1 82 ? -4.918 26.891 24.203 1 95.94 82 SER A O 1
ATOM 611 N N . HIS A 1 83 ? -4.727 24.672 24.531 1 96.75 83 HIS A N 1
ATOM 612 C CA . HIS A 1 83 ? -4.453 24.406 23.125 1 96.75 83 HIS A CA 1
ATOM 613 C C . HIS A 1 83 ? -5.746 24.312 22.328 1 96.75 83 HIS A C 1
ATOM 615 O O . HIS A 1 83 ? -6.789 23.938 22.859 1 96.75 83 HIS A O 1
ATOM 621 N N . ASP A 1 84 ? -5.691 24.719 21.094 1 95.94 84 ASP A N 1
ATOM 622 C CA . ASP A 1 84 ? -6.789 24.484 20.156 1 95.94 84 ASP A CA 1
ATOM 623 C C . ASP A 1 84 ? -6.711 23.078 19.547 1 95.94 84 ASP A C 1
ATOM 625 O O . ASP A 1 84 ? -5.645 22.469 19.547 1 95.94 84 ASP A O 1
ATOM 629 N N . ILE A 1 85 ? -7.891 22.594 19.094 1 96.12 85 ILE A N 1
ATOM 630 C CA . ILE A 1 85 ? -7.957 21.266 18.484 1 96.12 85 ILE A CA 1
ATOM 631 C C . ILE A 1 85 ? -8.758 21.344 17.172 1 96.12 85 ILE A C 1
ATOM 633 O O . ILE A 1 85 ? -9.852 21.906 17.141 1 96.12 85 ILE A O 1
ATOM 637 N N . ILE A 1 86 ? -8.141 20.891 16.125 1 94 86 ILE A N 1
ATOM 638 C CA . ILE A 1 86 ? -8.805 20.688 14.836 1 94 86 ILE A CA 1
ATOM 639 C C . ILE A 1 86 ? -8.859 19.203 14.5 1 94 86 ILE A C 1
ATOM 641 O O . ILE A 1 86 ? -7.82 18.531 14.453 1 94 86 ILE A O 1
ATOM 645 N N . GLY A 1 87 ? -10.055 18.703 14.289 1 92.5 87 GLY A N 1
ATOM 646 C CA . GLY A 1 87 ? -10.25 17.312 13.938 1 92.5 87 GLY A CA 1
ATOM 647 C C . GLY A 1 87 ? -10.969 17.125 12.617 1 92.5 87 GLY A C 1
ATOM 648 O O . GLY A 1 87 ? -11.844 17.906 12.266 1 92.5 87 GLY A O 1
ATOM 649 N N . GLU A 1 88 ? -10.562 16.094 11.859 1 84.31 88 GLU A N 1
ATOM 650 C CA . GLU A 1 88 ? -11.172 15.805 10.57 1 84.31 88 GLU A CA 1
ATOM 651 C C . GLU A 1 88 ? -12.688 15.688 10.68 1 84.31 88 GLU A C 1
ATOM 653 O O . GLU A 1 88 ? -13.422 16.391 9.977 1 84.31 88 GLU A O 1
ATOM 658 N N . GLU A 1 89 ? -13.117 14.797 11.625 1 85.44 89 GLU A N 1
ATOM 659 C CA . GLU A 1 89 ? -14.539 14.461 11.695 1 85.44 89 GLU A CA 1
ATOM 660 C C . GLU A 1 89 ? -15.359 15.648 12.188 1 85.44 89 GLU A C 1
ATOM 662 O O . GLU A 1 89 ? -16.438 15.922 11.656 1 85.44 89 GLU A O 1
ATOM 667 N N . SER A 1 90 ? -14.836 16.312 13.211 1 84.88 90 SER A N 1
ATOM 668 C CA . SER A 1 90 ? -15.523 17.5 13.711 1 84.88 90 SER A CA 1
ATOM 669 C C . SER A 1 90 ? -15.586 18.594 12.648 1 84.88 90 SER A C 1
ATOM 671 O O . SER A 1 90 ?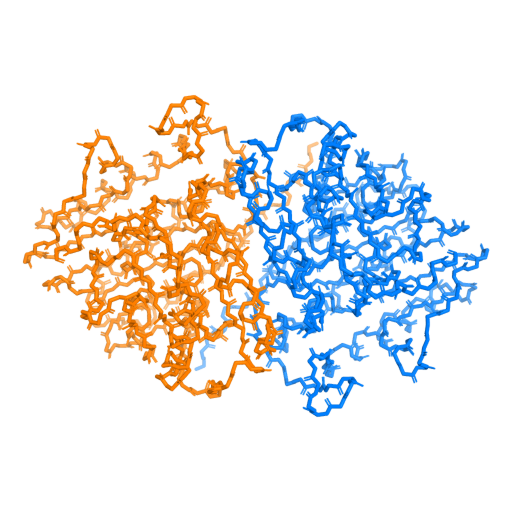 -16.578 19.312 12.555 1 84.88 90 SER A O 1
ATOM 673 N N . SER A 1 91 ? -14.531 18.766 11.859 1 84.56 91 SER A N 1
ATOM 674 C CA . SER A 1 91 ? -14.516 19.75 10.773 1 84.56 91 SER A CA 1
ATOM 675 C C . SER A 1 91 ? -15.547 19.406 9.703 1 84.56 91 SER A C 1
ATOM 677 O O . SER A 1 91 ? -16.219 20.297 9.18 1 84.56 91 SER A O 1
ATOM 679 N N . ALA A 1 92 ? -15.594 18.156 9.391 1 78.75 92 ALA A N 1
ATOM 680 C CA . ALA A 1 92 ? -16.594 17.703 8.438 1 78.75 92 ALA A CA 1
ATOM 681 C C . ALA A 1 92 ? -18.016 18.031 8.93 1 78.75 92 ALA A C 1
ATOM 683 O O . ALA A 1 92 ? -18.844 18.531 8.172 1 78.75 92 ALA A O 1
ATOM 684 N N . ALA A 1 93 ? -18.281 17.797 10.195 1 79.25 93 ALA A N 1
ATOM 685 C CA . ALA A 1 93 ? -19.594 18.031 10.789 1 79.25 93 ALA A CA 1
ATOM 686 C C . ALA A 1 93 ? -19.938 19.531 10.781 1 79.25 93 ALA A C 1
ATOM 688 O O . ALA A 1 93 ? -21.094 19.906 10.602 1 79.25 93 ALA A O 1
ATOM 689 N N . ALA A 1 94 ? -18.891 20.297 10.883 1 83.06 94 ALA A N 1
ATOM 690 C CA . ALA A 1 94 ? -19.078 21.734 10.953 1 83.06 94 ALA A CA 1
ATOM 691 C C . ALA A 1 94 ? -19.125 22.359 9.562 1 83.06 94 ALA A C 1
ATOM 693 O O . ALA A 1 94 ? -19.531 23.516 9.398 1 83.06 94 ALA A O 1
ATOM 694 N N . GLY A 1 95 ? -18.672 21.594 8.5 1 78.12 95 GLY A N 1
ATOM 695 C CA . GLY A 1 95 ? -18.703 22.047 7.121 1 78.12 95 GLY A CA 1
ATOM 696 C C . GLY A 1 95 ? -17.531 22.938 6.762 1 78.12 95 GLY A C 1
ATOM 697 O O . GLY A 1 95 ? -17.625 23.75 5.84 1 78.12 95 GLY A O 1
ATOM 698 N N . GLY A 1 96 ? -16.516 22.875 7.602 1 78.81 96 GLY A N 1
ATOM 699 C CA . GLY A 1 96 ? -15.359 23.688 7.273 1 78.81 96 GLY A CA 1
ATOM 700 C C . GLY A 1 96 ? -14.141 23.375 8.125 1 78.81 96 GLY A C 1
ATOM 701 O O . GLY A 1 96 ? -14.258 22.734 9.172 1 78.81 96 GLY A O 1
ATOM 702 N N . VAL A 1 97 ? -13 23.875 7.57 1 77.38 97 VAL A N 1
ATOM 703 C CA . VAL A 1 97 ? -11.734 23.688 8.266 1 77.38 97 VAL A CA 1
ATOM 704 C C . VAL A 1 97 ? -11.344 25 8.961 1 77.38 97 VAL A C 1
ATOM 706 O O . VAL A 1 97 ? -11.188 26.031 8.312 1 77.38 97 VAL A O 1
ATOM 709 N N . PRO A 1 98 ? -11.211 24.922 10.242 1 77.88 98 PRO A N 1
ATOM 710 C CA . PRO A 1 98 ? -10.773 26.141 10.93 1 77.88 98 PRO A CA 1
ATOM 711 C C . PRO A 1 98 ? -9.352 26.547 10.562 1 77.88 98 PRO A C 1
ATOM 713 O O . PRO A 1 98 ? -8.531 25.688 10.203 1 77.88 98 PRO A O 1
ATOM 716 N N . ALA A 1 99 ? -9.133 27.828 10.617 1 76.75 99 ALA A N 1
ATOM 717 C CA . ALA A 1 99 ? -7.766 28.312 10.414 1 76.75 99 ALA A CA 1
ATOM 718 C C . ALA A 1 99 ? -6.879 27.969 11.609 1 76.75 99 ALA A C 1
ATOM 720 O O . ALA A 1 99 ? -7.336 27.984 12.75 1 76.75 99 ALA A O 1
ATOM 721 N N . VAL A 1 100 ? -5.75 27.562 11.227 1 79.75 100 VAL A N 1
ATOM 722 C CA . VAL A 1 100 ? -4.77 27.359 12.289 1 79.75 100 VAL A CA 1
ATOM 723 C C . VAL A 1 100 ? -4.242 28.719 12.766 1 79.75 100 VAL A C 1
ATOM 725 O O . VAL A 1 100 ? -3.723 29.5 11.977 1 79.75 100 VAL A O 1
ATOM 728 N N . GLU A 1 101 ? -4.406 29.047 13.953 1 73.94 101 GLU A N 1
ATOM 729 C CA . GLU A 1 101 ? -4.082 30.359 14.492 1 73.94 101 GLU A CA 1
ATOM 730 C C . GLU A 1 101 ? -2.764 30.328 15.258 1 73.94 101 GLU A C 1
ATOM 732 O O . GLU A 1 101 ? -1.988 29.375 15.133 1 73.94 101 GLU A O 1
ATOM 737 N N . ALA A 1 102 ? -2.586 31.391 16.047 1 78.5 102 ALA A N 1
ATOM 738 C CA . ALA A 1 102 ? -1.329 31.641 16.75 1 78.5 102 ALA A CA 1
ATOM 739 C C . ALA A 1 102 ? -1.146 30.672 17.922 1 78.5 102 ALA A C 1
ATOM 741 O O . ALA A 1 102 ? -0.021 30.281 18.234 1 78.5 102 ALA A O 1
ATOM 742 N N . ARG A 1 103 ? -2.17 30.125 18.438 1 88.62 103 ARG A N 1
ATOM 743 C CA . ARG A 1 103 ? -2.07 29.219 19.562 1 88.62 103 ARG A CA 1
ATOM 744 C C . ARG A 1 103 ? -1.651 27.828 19.109 1 88.62 103 ARG A C 1
ATOM 746 O O . ARG A 1 103 ? -1.912 27.422 17.969 1 88.62 103 ARG A O 1
ATOM 753 N N . PRO A 1 104 ? -0.897 27.172 20.047 1 96.12 104 PRO A N 1
ATOM 754 C CA . PRO A 1 104 ? -0.646 25.75 19.734 1 96.12 104 PRO A CA 1
ATOM 755 C C . PRO A 1 104 ? -1.922 24.984 19.406 1 96.12 104 PRO A C 1
ATOM 757 O O . PRO A 1 104 ? -2.918 25.094 20.125 1 96.12 104 PRO A O 1
ATOM 760 N N . THR A 1 105 ? -1.903 24.375 18.25 1 97.5 105 THR A N 1
ATOM 761 C CA . THR A 1 105 ? -3.102 23.719 17.734 1 97.5 105 THR A CA 1
ATOM 762 C C . THR A 1 105 ? -2.82 22.266 17.391 1 97.5 105 THR A C 1
ATOM 764 O O . THR A 1 105 ? -1.937 21.969 16.578 1 97.5 105 THR A O 1
ATOM 767 N N . TRP A 1 106 ? -3.578 21.375 18.062 1 98.31 106 TRP A N 1
ATOM 768 C CA . TRP A 1 106 ? -3.547 19.969 17.688 1 98.31 106 TRP A CA 1
ATOM 769 C C . TRP A 1 106 ? -4.395 19.719 16.453 1 98.31 106 TRP A C 1
ATOM 771 O O . TRP A 1 106 ? -5.512 20.219 16.344 1 98.31 106 TRP A O 1
ATOM 781 N N . ILE A 1 107 ? -3.842 19.031 15.516 1 98 107 ILE A N 1
ATOM 782 C CA . ILE A 1 107 ? -4.527 18.672 14.281 1 98 107 ILE A CA 1
ATOM 783 C C . ILE A 1 107 ? -4.547 17.141 14.125 1 98 107 ILE A C 1
ATOM 785 O O . ILE A 1 107 ? -3.494 16.516 14.055 1 98 107 ILE A O 1
ATOM 789 N N . ILE A 1 108 ? -5.801 16.578 13.992 1 98.06 108 ILE A N 1
ATOM 790 C CA . ILE A 1 108 ? -5.945 15.148 14.227 1 98.06 108 ILE A CA 1
ATOM 791 C C . ILE A 1 108 ? -6.695 14.508 13.062 1 98.06 108 ILE A C 1
ATOM 793 O O . ILE A 1 108 ? -7.727 15.023 12.625 1 98.06 108 ILE A O 1
ATOM 797 N N . ASP A 1 109 ? -6.188 13.469 12.523 1 98.31 109 ASP A N 1
ATOM 798 C CA . ASP A 1 109 ? -6.883 12.484 11.703 1 98.31 109 ASP A CA 1
ATOM 799 C C . ASP A 1 109 ? -6.973 11.141 12.414 1 98.31 109 ASP A C 1
ATOM 801 O O . ASP A 1 109 ? -5.996 10.391 12.469 1 98.31 109 ASP A O 1
ATOM 805 N N . PRO A 1 110 ? -8.109 10.844 12.953 1 97.56 110 PRO A N 1
ATOM 806 C CA . PRO A 1 110 ? -8.211 9.617 13.75 1 97.56 110 PRO A CA 1
ATOM 807 C C . PRO A 1 110 ? -7.914 8.359 12.938 1 97.56 110 PRO A C 1
ATOM 809 O O . PRO A 1 110 ? -7.375 7.387 13.477 1 97.56 110 PRO A O 1
ATOM 812 N N . ILE A 1 111 ? -8.375 8.352 11.766 1 97.88 111 ILE A N 1
ATOM 813 C CA . ILE A 1 111 ? -8.078 7.285 10.812 1 97.88 111 ILE A CA 1
ATOM 814 C C . ILE A 1 111 ? -7.797 7.887 9.438 1 97.88 111 ILE A C 1
ATOM 816 O O . ILE A 1 111 ? -8.727 8.234 8.703 1 97.88 111 ILE A O 1
ATOM 820 N N . ASP A 1 112 ? -6.555 8.047 9.117 1 97.69 112 ASP A N 1
ATOM 821 C CA . ASP A 1 112 ? -6.211 8.391 7.738 1 97.69 112 ASP A CA 1
ATOM 822 C C . ASP A 1 112 ? -6.199 7.148 6.852 1 97.69 112 ASP A C 1
ATOM 824 O O . ASP A 1 112 ? -5.477 6.188 7.129 1 97.69 112 ASP A O 1
ATOM 828 N N . GLY A 1 113 ? -6.902 7.16 5.801 1 96.75 113 GLY A N 1
ATOM 829 C CA . GLY A 1 113 ? -7.133 5.984 4.977 1 96.75 113 GLY A CA 1
ATOM 830 C C . GLY A 1 113 ? -8.406 5.242 5.336 1 96.75 113 GLY A C 1
ATOM 831 O O . GLY A 1 113 ? -8.398 4.023 5.5 1 96.75 113 GLY A O 1
ATOM 832 N N . THR A 1 114 ? -9.516 5.957 5.457 1 95.12 114 THR A N 1
ATOM 833 C CA . THR A 1 114 ? -10.781 5.371 5.898 1 95.12 114 THR A CA 1
ATOM 834 C C . THR A 1 114 ? -11.305 4.375 4.867 1 95.12 114 THR A C 1
ATOM 836 O O . THR A 1 114 ? -11.914 3.365 5.227 1 95.12 114 THR A O 1
ATOM 839 N N . GLN A 1 115 ? -11.078 4.617 3.58 1 94.44 115 GLN A N 1
ATOM 840 C CA . GLN A 1 115 ? -11.469 3.639 2.568 1 94.44 115 GLN A CA 1
ATOM 841 C C . GLN A 1 115 ? -10.781 2.299 2.809 1 94.44 115 GLN A C 1
ATOM 843 O O . GLN A 1 115 ? -11.406 1.243 2.686 1 94.44 115 GLN A O 1
ATOM 848 N N . ASN A 1 116 ? -9.453 2.381 3.068 1 96.88 116 ASN A N 1
ATOM 849 C CA . ASN A 1 116 ? -8.727 1.167 3.426 1 96.88 116 ASN A CA 1
ATOM 850 C C . ASN A 1 116 ? -9.336 0.486 4.648 1 96.88 116 ASN A C 1
ATOM 852 O O . ASN A 1 116 ? -9.57 -0.725 4.637 1 96.88 116 ASN A O 1
ATOM 856 N N . PHE A 1 117 ? -9.648 1.279 5.664 1 97.19 117 PHE A N 1
ATOM 857 C CA . PHE A 1 117 ? -10.141 0.787 6.945 1 97.19 117 PHE A CA 1
ATOM 858 C C . PHE A 1 117 ? -11.469 0.058 6.773 1 97.19 117 PHE A C 1
ATOM 860 O O . PHE A 1 117 ? -11.656 -1.036 7.309 1 97.19 117 PHE A O 1
ATOM 867 N N . CYS A 1 118 ? -12.328 0.622 6.023 1 93.06 118 CYS A N 1
ATOM 868 C CA . CYS A 1 118 ? -13.656 0.064 5.801 1 93.06 118 CYS A CA 1
ATOM 869 C C . CYS A 1 118 ? -13.57 -1.267 5.062 1 93.06 118 CYS A C 1
ATOM 871 O O . CYS A 1 118 ? -14.492 -2.086 5.145 1 93.06 118 CYS A O 1
ATOM 873 N N . HIS A 1 119 ? -12.484 -1.521 4.398 1 93.12 119 HIS A N 1
ATOM 874 C CA . HIS A 1 119 ? -12.32 -2.756 3.639 1 93.12 119 HIS A CA 1
ATOM 875 C C . HIS A 1 119 ? -11.375 -3.717 4.344 1 93.12 119 HIS A C 1
ATOM 877 O O . HIS A 1 119 ? -10.992 -4.746 3.781 1 93.12 119 HIS A O 1
ATOM 883 N N . GLY A 1 120 ? -10.898 -3.281 5.457 1 94.75 120 GLY A N 1
ATOM 884 C CA . GLY A 1 120 ? -9.992 -4.129 6.211 1 94.75 120 GLY A CA 1
ATOM 885 C C . GLY A 1 120 ? -8.586 -4.16 5.637 1 94.75 120 GLY A C 1
ATOM 886 O O . GLY A 1 120 ? -7.785 -5.027 5.984 1 94.75 120 GLY A O 1
ATOM 887 N N . MET A 1 121 ? -8.289 -3.338 4.668 1 96.62 121 MET A N 1
ATOM 888 C CA . MET A 1 121 ? -6.93 -3.211 4.152 1 96.62 121 MET A CA 1
ATOM 889 C C . MET A 1 121 ? -6.012 -2.57 5.184 1 96.62 121 MET A C 1
ATOM 891 O O . MET A 1 121 ? -6.336 -1.521 5.746 1 96.62 121 MET A O 1
ATOM 895 N N . PRO A 1 122 ? -4.91 -3.158 5.469 1 97.19 122 PRO A N 1
ATOM 896 C CA . PRO A 1 122 ? -4.086 -2.721 6.598 1 97.19 122 PRO A CA 1
ATOM 897 C C . PRO A 1 122 ? -3.111 -1.61 6.219 1 97.19 122 PRO A C 1
ATOM 899 O O . PRO A 1 122 ? -1.904 -1.743 6.434 1 97.19 122 PRO A O 1
ATOM 902 N N . GLU A 1 123 ? -3.686 -0.482 5.727 1 97.88 123 GLU A N 1
ATOM 903 C CA . GLU A 1 123 ? -2.887 0.66 5.289 1 97.88 123 GLU A CA 1
ATOM 904 C C . GLU A 1 123 ? -3.488 1.974 5.785 1 97.88 123 GLU A C 1
ATOM 906 O O . GLU A 1 123 ? -3.418 2.992 5.094 1 97.88 123 GLU A O 1
ATOM 911 N N . SER A 1 124 ? -4.18 1.973 6.926 1 97.94 124 SER A N 1
ATOM 912 C CA . SER A 1 124 ? -4.672 3.172 7.598 1 97.94 124 SER A CA 1
ATOM 913 C C . SER A 1 124 ? -3.893 3.445 8.883 1 97.94 124 SER A C 1
ATOM 915 O O . SER A 1 124 ? -3.389 2.518 9.516 1 97.94 124 SER A O 1
ATOM 917 N N . VAL A 1 125 ? -3.811 4.719 9.195 1 98.69 125 VAL A N 1
ATOM 918 C CA . VAL A 1 125 ? -2.975 5.078 10.344 1 98.69 125 VAL A CA 1
ATOM 919 C C . VAL A 1 125 ? -3.67 6.152 11.172 1 98.69 125 VAL A C 1
ATOM 921 O O . VAL A 1 125 ? -4.645 6.758 10.727 1 98.69 125 VAL A O 1
ATOM 924 N N . VAL A 1 126 ? -3.15 6.336 12.391 1 98.81 126 VAL A N 1
ATOM 925 C CA . VAL A 1 126 ? -3.529 7.438 13.266 1 98.81 126 VAL A CA 1
ATOM 926 C C . VAL A 1 126 ? -2.549 8.594 13.094 1 98.81 126 VAL A C 1
ATOM 928 O O . VAL A 1 126 ? -1.335 8.383 13.023 1 98.81 126 VAL A O 1
ATOM 931 N N . SER A 1 127 ? -3.08 9.797 13 1 98.94 127 SER A N 1
ATOM 932 C CA . SER A 1 127 ? -2.246 10.977 12.812 1 98.94 127 SER A CA 1
ATOM 933 C C . SER A 1 127 ? -2.564 12.047 13.844 1 98.94 127 SER A C 1
ATOM 935 O O . SER A 1 127 ? -3.697 12.531 13.922 1 98.94 127 SER A O 1
ATOM 937 N N . ILE A 1 128 ? -1.616 12.398 14.664 1 98.94 128 ILE A N 1
ATOM 938 C CA . ILE A 1 128 ? -1.74 13.469 15.648 1 98.94 128 ILE A CA 1
ATOM 939 C C . ILE A 1 128 ? -0.564 14.43 15.523 1 98.94 128 ILE A C 1
ATOM 941 O O . ILE A 1 128 ? 0.581 14.062 15.797 1 98.94 128 ILE A O 1
ATOM 945 N N . GLY A 1 129 ? -0.878 15.648 15.086 1 98.81 129 GLY A N 1
ATOM 946 C CA . GLY A 1 129 ? 0.147 16.672 14.93 1 98.81 129 GLY A CA 1
ATOM 947 C C . GLY A 1 129 ? -0.089 17.891 15.789 1 98.81 129 GLY A C 1
ATOM 948 O O . GLY A 1 129 ? -1.229 18.203 16.156 1 98.81 129 GLY A O 1
ATOM 949 N N . LEU A 1 130 ? 0.999 18.594 16.172 1 98.75 130 LEU A N 1
ATOM 950 C CA . LEU A 1 130 ? 0.937 19.859 16.891 1 98.75 130 LEU A CA 1
ATOM 951 C C . LEU A 1 130 ? 1.587 20.969 16.062 1 98.75 130 LEU A C 1
ATOM 953 O O . LEU A 1 130 ? 2.754 20.859 15.68 1 98.75 130 LEU A O 1
ATOM 957 N N . ALA A 1 131 ? 0.787 21.969 15.789 1 97.81 131 ALA A N 1
ATOM 958 C CA . ALA A 1 131 ? 1.296 23.141 15.102 1 97.81 131 ALA A CA 1
ATOM 959 C C . ALA A 1 131 ? 1.437 24.328 16.062 1 97.81 131 ALA A C 1
ATOM 961 O O . ALA A 1 131 ? 0.562 24.547 16.906 1 97.81 131 ALA A O 1
ATOM 962 N N . VAL A 1 132 ? 2.523 24.984 16 1 96.56 132 VAL A N 1
ATOM 963 C CA . VAL A 1 132 ? 2.773 26.219 16.734 1 96.56 132 VAL A CA 1
ATOM 964 C C . VAL A 1 132 ? 3.064 27.344 15.75 1 96.56 132 VAL A C 1
ATOM 966 O O . VAL A 1 132 ? 4.004 27.266 14.953 1 96.56 132 VAL A O 1
ATOM 969 N N . GLY A 1 133 ? 2.268 28.406 15.82 1 91.75 133 GLY A N 1
ATOM 970 C CA . GLY A 1 133 ? 2.432 29.5 14.867 1 91.75 133 GLY A CA 1
ATOM 971 C C . GLY A 1 133 ? 2.174 29.078 13.438 1 91.75 133 GLY A C 1
ATOM 972 O O . GLY A 1 133 ? 2.863 29.531 12.516 1 91.75 133 GLY A O 1
ATOM 973 N N . GLY A 1 134 ? 1.375 28.047 13.289 1 91.25 134 GLY A N 1
ATOM 974 C CA . GLY A 1 134 ? 0.988 27.609 11.953 1 91.25 134 GLY A CA 1
ATOM 975 C C . GLY A 1 134 ? 1.959 26.625 11.344 1 91.25 134 GLY A C 1
ATOM 976 O O . GLY A 1 134 ? 1.752 26.156 10.219 1 91.25 134 GLY A O 1
ATOM 977 N N . LEU A 1 135 ? 2.959 26.297 12.117 1 95.25 135 LEU A N 1
ATOM 978 C CA . LEU A 1 135 ? 3.959 25.359 11.625 1 95.25 135 LEU A CA 1
ATOM 979 C C . LEU A 1 135 ? 3.951 24.078 12.453 1 95.25 135 LEU A C 1
ATOM 981 O O . LEU A 1 135 ? 3.961 24.125 13.688 1 95.25 135 LEU A O 1
ATOM 985 N N . PRO A 1 136 ? 3.918 22.969 11.766 1 98 136 PRO A N 1
ATOM 986 C CA . PRO A 1 136 ? 3.994 21.719 12.531 1 98 136 PRO A CA 1
ATOM 987 C C . PRO A 1 136 ? 5.316 21.562 13.273 1 98 136 PRO A C 1
ATOM 989 O O . PRO A 1 136 ? 6.387 21.703 12.68 1 98 136 PRO A O 1
ATOM 992 N N . GLU A 1 137 ? 5.223 21.234 14.547 1 98.25 137 GLU A N 1
ATOM 993 C CA . GLU A 1 137 ? 6.414 21.109 15.383 1 98.25 137 GLU A CA 1
ATOM 994 C C . GLU A 1 137 ? 6.562 19.688 15.922 1 98.25 137 GLU A C 1
ATOM 996 O O . GLU A 1 137 ? 7.668 19.266 16.266 1 98.25 137 GLU A O 1
ATOM 1001 N N . LEU A 1 138 ? 5.48 19.016 16.016 1 98.81 138 LEU A N 1
ATOM 1002 C CA . LEU A 1 138 ? 5.438 17.656 16.547 1 98.81 138 LEU A CA 1
ATOM 1003 C C . LEU A 1 138 ? 4.465 16.797 15.742 1 98.81 138 LEU A C 1
ATOM 1005 O O . LEU A 1 138 ? 3.371 17.25 15.398 1 98.81 138 LEU A O 1
ATOM 1009 N N . GLY A 1 139 ? 4.906 15.602 15.391 1 98.94 139 GLY A N 1
ATOM 1010 C CA . GLY A 1 139 ? 4.039 14.648 14.719 1 98.94 139 GLY A CA 1
ATOM 1011 C C . GLY A 1 139 ? 4.152 13.242 15.289 1 98.94 139 GLY A C 1
ATOM 1012 O O . GLY A 1 139 ? 5.258 12.75 15.531 1 98.94 139 GLY A O 1
ATOM 1013 N N . VAL A 1 140 ? 2.982 12.617 15.562 1 98.94 140 VAL A N 1
ATOM 1014 C CA . VAL A 1 140 ? 2.863 11.219 15.953 1 98.94 140 VAL A CA 1
ATOM 1015 C C . VAL A 1 140 ? 1.979 10.469 14.953 1 98.94 140 VAL A C 1
ATOM 1017 O O . VAL A 1 140 ? 0.834 10.867 14.719 1 98.94 140 VAL A O 1
ATOM 1020 N N . ILE A 1 141 ? 2.537 9.508 14.344 1 98.94 141 ILE A N 1
ATOM 1021 C CA . ILE A 1 141 ? 1.814 8.641 13.422 1 98.94 141 ILE A CA 1
ATOM 1022 C C . ILE A 1 141 ? 1.941 7.184 13.875 1 98.94 141 ILE A C 1
ATOM 1024 O O . ILE A 1 141 ? 3.045 6.707 14.141 1 98.94 141 ILE A O 1
ATOM 1028 N N . TYR A 1 142 ? 0.814 6.484 13.977 1 98.88 142 TYR A N 1
ATOM 1029 C CA . TYR A 1 142 ? 0.838 5.09 14.406 1 98.88 142 TYR A CA 1
ATOM 1030 C C . TYR A 1 142 ? 0.132 4.195 13.398 1 98.88 142 TYR A C 1
ATOM 1032 O O . TYR A 1 142 ? -1.039 4.414 13.07 1 98.88 142 TYR A O 1
ATOM 1040 N N . ASP A 1 143 ? 0.874 3.297 12.828 1 98.38 143 ASP A N 1
ATOM 1041 C CA . ASP A 1 143 ? 0.348 2.199 12.016 1 98.38 143 ASP A CA 1
ATOM 1042 C C . ASP A 1 143 ? 0.052 0.975 12.883 1 98.38 143 ASP A C 1
ATOM 1044 O O . ASP A 1 143 ? 0.963 0.224 13.234 1 98.38 143 ASP A O 1
ATOM 1048 N N . PRO A 1 144 ? -1.187 0.748 13.203 1 96.81 144 PRO A N 1
ATOM 1049 C CA . PRO A 1 144 ? -1.498 -0.323 14.148 1 96.81 144 PRO A CA 1
ATOM 1050 C C . PRO A 1 144 ? -1.34 -1.715 13.539 1 96.81 144 PRO A C 1
ATOM 1052 O O . PRO A 1 144 ? -1.324 -2.711 14.266 1 96.81 144 PRO A O 1
ATOM 1055 N N . TYR A 1 145 ? -1.229 -1.813 12.273 1 95.44 145 TYR A N 1
ATOM 1056 C CA . TYR A 1 145 ? -1.177 -3.113 11.617 1 95.44 145 TYR A CA 1
ATOM 1057 C C . TYR A 1 145 ? 0.249 -3.65 11.578 1 95.44 145 TYR A C 1
ATOM 1059 O O . TYR A 1 145 ? 0.462 -4.863 11.602 1 95.44 145 TYR A O 1
ATOM 1067 N N . ARG A 1 146 ? 1.216 -2.777 11.492 1 95.06 146 ARG A N 1
ATOM 1068 C CA . ARG A 1 146 ? 2.625 -3.154 11.555 1 95.06 146 ARG A CA 1
ATOM 1069 C C . ARG A 1 146 ? 3.219 -2.826 12.922 1 95.06 146 ARG A C 1
ATOM 1071 O O . ARG A 1 146 ? 4.383 -3.131 13.188 1 95.06 146 ARG A O 1
ATOM 1078 N N . ASP A 1 147 ? 2.418 -2.15 13.719 1 96.06 147 ASP A N 1
ATOM 1079 C CA . ASP A 1 147 ? 2.867 -1.642 15.008 1 96.06 147 ASP A CA 1
ATOM 1080 C C . ASP A 1 147 ? 4.059 -0.702 14.844 1 96.06 147 ASP A C 1
ATOM 1082 O O . ASP A 1 147 ? 5.051 -0.812 15.57 1 96.06 147 ASP A O 1
ATOM 1086 N N . ASP A 1 148 ? 4.02 0.081 13.875 1 97.19 148 ASP A N 1
ATOM 1087 C CA . ASP A 1 148 ? 5.016 1.115 13.625 1 97.19 148 ASP A CA 1
ATOM 1088 C C . ASP A 1 148 ? 4.609 2.439 14.266 1 97.19 148 ASP A C 1
ATOM 1090 O O . ASP A 1 148 ? 3.557 2.994 13.945 1 97.19 148 ASP A O 1
ATOM 1094 N N . LEU A 1 149 ? 5.414 2.904 15.156 1 98.38 149 LEU A N 1
ATOM 1095 C CA . LEU A 1 149 ? 5.188 4.191 15.805 1 98.38 149 LEU A CA 1
ATOM 1096 C C . LEU A 1 149 ? 6.246 5.203 15.391 1 98.38 149 LEU A C 1
ATOM 1098 O O . LEU A 1 149 ? 7.434 5.02 15.672 1 98.38 149 LEU A O 1
ATOM 1102 N N . TYR A 1 150 ? 5.785 6.27 14.719 1 98.88 150 TYR A N 1
ATOM 1103 C CA . TYR A 1 150 ? 6.633 7.395 14.336 1 98.88 150 TYR A CA 1
ATOM 1104 C C . TYR A 1 150 ? 6.441 8.57 15.289 1 98.88 150 TYR A C 1
ATOM 1106 O O . TYR A 1 150 ? 5.309 8.938 15.617 1 98.88 150 TYR A O 1
ATOM 1114 N N . VAL A 1 151 ? 7.508 9.125 15.711 1 98.88 151 VAL A N 1
ATOM 1115 C CA . VAL A 1 151 ? 7.484 10.344 16.5 1 98.88 151 VAL A CA 1
ATOM 1116 C C . VAL A 1 151 ? 8.531 11.32 15.984 1 98.88 151 VAL A C 1
ATOM 1118 O O . VAL A 1 151 ? 9.711 10.969 15.852 1 98.88 151 VAL A O 1
ATOM 1121 N N . GLY A 1 152 ? 8.086 12.484 15.648 1 98.75 152 GLY A N 1
ATOM 1122 C CA . GLY A 1 152 ? 9.008 13.508 15.195 1 98.75 152 GLY A CA 1
ATOM 1123 C C . GLY A 1 152 ? 8.82 14.836 15.914 1 98.75 152 GLY A C 1
ATOM 1124 O O . GLY A 1 152 ? 7.691 15.297 16.078 1 98.75 152 GLY A O 1
ATOM 1125 N N . VAL A 1 153 ? 9.828 15.398 16.422 1 98.75 153 VAL A N 1
ATOM 1126 C CA . VAL A 1 153 ? 9.898 16.766 16.938 1 98.75 153 VAL A CA 1
ATOM 1127 C C . VAL A 1 153 ? 10.906 17.578 16.125 1 98.75 153 VAL A C 1
ATOM 1129 O O . VAL A 1 153 ? 12.078 17.219 16.047 1 98.75 153 VAL A O 1
ATOM 1132 N N . VAL A 1 154 ? 10.359 18.609 15.602 1 98.25 154 VAL A N 1
ATOM 1133 C CA . VAL A 1 154 ? 11.195 19.422 14.719 1 98.25 154 VAL A CA 1
ATOM 1134 C C . VAL A 1 154 ? 12.422 19.906 15.484 1 98.25 154 VAL A C 1
ATOM 1136 O O . VAL A 1 154 ? 12.312 20.344 16.641 1 98.25 154 VAL A O 1
ATOM 1139 N N . GLU A 1 155 ? 13.609 19.844 14.945 1 96.75 155 GLU A N 1
ATOM 1140 C CA . GLU A 1 155 ? 14.93 20.25 15.438 1 96.75 155 GLU A CA 1
ATOM 1141 C C . GLU A 1 155 ? 15.508 19.203 16.391 1 96.75 155 GLU A C 1
ATOM 1143 O O . GLU A 1 155 ? 16.672 19.312 16.797 1 96.75 155 GLU A O 1
ATOM 1148 N N . GLU A 1 156 ? 14.688 18.188 16.812 1 98.06 156 GLU A N 1
ATOM 1149 C CA . GLU A 1 156 ? 15.234 17.156 17.688 1 98.06 156 GLU A CA 1
ATOM 1150 C C . GLU A 1 156 ? 15.328 15.805 16.984 1 98.06 156 GLU A C 1
ATOM 1152 O O . GLU A 1 156 ? 15.93 14.867 17.516 1 98.06 156 GLU A O 1
ATOM 1157 N N . GLY A 1 157 ? 14.633 15.711 15.852 1 98.25 157 GLY A N 1
ATOM 1158 C CA . GLY A 1 157 ? 14.727 14.492 15.07 1 98.25 157 GLY A CA 1
ATOM 1159 C C . GLY A 1 157 ? 13.453 13.672 15.07 1 98.25 157 GLY A C 1
ATOM 1160 O O . GLY A 1 157 ? 12.461 14.062 15.695 1 98.25 157 GLY A O 1
ATOM 1161 N N . ALA A 1 158 ? 13.398 12.625 14.328 1 98.69 158 ALA A N 1
ATOM 1162 C CA . ALA A 1 158 ? 12.273 11.695 14.234 1 98.69 158 ALA A CA 1
ATOM 1163 C C . ALA A 1 158 ? 12.734 10.266 14.492 1 98.69 158 ALA A C 1
ATOM 1165 O O . ALA A 1 158 ? 13.898 9.922 14.273 1 98.69 158 ALA A O 1
ATOM 1166 N N . TYR A 1 159 ? 11.828 9.469 15 1 98.44 159 TYR A N 1
ATOM 1167 C CA . TYR A 1 159 ? 12.109 8.086 15.375 1 98.44 159 TYR A CA 1
ATOM 1168 C C . TYR A 1 159 ? 11.016 7.148 14.867 1 98.44 159 TYR A C 1
ATOM 1170 O O . TYR A 1 159 ? 9.844 7.531 14.805 1 98.44 159 TYR A O 1
ATOM 1178 N N . LEU A 1 160 ? 11.398 5.969 14.516 1 98 160 LEU A N 1
ATOM 1179 C CA . LEU A 1 160 ? 10.516 4.84 14.25 1 98 160 LEU A CA 1
ATOM 1180 C C . LEU A 1 160 ? 10.836 3.67 15.172 1 98 160 LEU A C 1
ATOM 1182 O O . LEU A 1 160 ? 11.914 3.084 15.086 1 98 160 LEU A O 1
ATOM 1186 N N . ASN A 1 161 ? 9.922 3.404 16.016 1 96.25 161 ASN A N 1
ATOM 1187 C CA . ASN A 1 161 ? 10.062 2.277 16.938 1 96.25 161 ASN A CA 1
ATOM 1188 C C . ASN A 1 161 ? 11.383 2.34 17.703 1 96.25 161 ASN A C 1
ATOM 1190 O O . ASN A 1 161 ? 12.086 1.332 17.812 1 96.25 161 ASN A O 1
ATOM 1194 N N . GLY A 1 162 ? 11.711 3.5 18.047 1 95.31 162 GLY A N 1
ATOM 1195 C CA . GLY A 1 162 ? 12.867 3.689 18.906 1 95.31 162 GLY A CA 1
ATOM 1196 C C . GLY A 1 162 ? 14.156 3.916 18.125 1 95.31 162 GLY A C 1
ATOM 1197 O O . GLY A 1 162 ? 15.18 4.27 18.719 1 95.31 162 GLY A O 1
ATOM 1198 N N . ARG A 1 163 ? 14.18 3.762 16.906 1 95.62 163 ARG A N 1
ATOM 1199 C CA . ARG A 1 163 ? 15.344 4.027 16.078 1 95.62 163 ARG A CA 1
ATOM 1200 C C . ARG A 1 163 ? 15.25 5.402 15.422 1 95.62 163 ARG A C 1
ATOM 1202 O O . ARG A 1 163 ? 14.25 5.723 14.781 1 95.62 163 ARG A O 1
ATOM 1209 N N . ARG A 1 164 ? 16.281 6.195 15.57 1 97.69 164 ARG A N 1
ATOM 1210 C CA . ARG A 1 164 ? 16.312 7.516 14.953 1 97.69 164 ARG A CA 1
ATOM 1211 C C . ARG A 1 164 ? 16.344 7.41 13.43 1 97.69 164 ARG A C 1
ATOM 1213 O O . ARG A 1 164 ? 17.094 6.609 12.875 1 97.69 164 ARG A O 1
ATOM 1220 N N . LEU A 1 165 ? 15.539 8.148 12.812 1 97.94 165 LEU A N 1
ATOM 1221 C CA . LEU A 1 165 ? 15.539 8.188 11.352 1 97.94 165 LEU A CA 1
ATOM 1222 C C . LEU A 1 165 ? 16.734 8.977 10.836 1 97.94 165 LEU A C 1
ATOM 1224 O O . LEU A 1 165 ? 17.109 10 11.406 1 97.94 165 LEU A O 1
ATOM 1228 N N . PRO A 1 166 ? 17.328 8.523 9.773 1 96.56 166 PRO A N 1
ATOM 1229 C CA . PRO A 1 166 ? 18.453 9.266 9.188 1 96.56 166 PRO A CA 1
ATOM 1230 C C . PRO A 1 166 ? 18 10.547 8.484 1 96.56 166 PRO A C 1
ATOM 1232 O O . PRO A 1 166 ? 16.812 10.711 8.195 1 96.56 166 PRO A O 1
ATOM 1235 N N . PRO A 1 167 ? 18.984 11.414 8.234 1 97.94 167 PRO A N 1
ATOM 1236 C CA . PRO A 1 167 ? 18.656 12.562 7.387 1 97.94 167 PRO A CA 1
ATOM 1237 C C . PRO A 1 167 ? 18.047 12.141 6.043 1 97.94 167 PRO A C 1
ATOM 1239 O O . PRO A 1 167 ? 18.484 11.148 5.453 1 97.94 167 PRO A O 1
ATOM 1242 N N . ALA A 1 168 ? 17.094 12.883 5.609 1 97.25 168 ALA A N 1
ATOM 1243 C CA . ALA A 1 168 ? 16.297 12.516 4.43 1 97.25 168 ALA A CA 1
ATOM 1244 C C . ALA A 1 168 ? 17.203 12.344 3.209 1 97.25 168 ALA A C 1
ATOM 1246 O O . ALA A 1 168 ? 16.953 11.469 2.371 1 97.25 168 ALA A O 1
ATOM 1247 N N . ASP A 1 169 ? 18.25 13.102 3.09 1 95.69 169 ASP A N 1
ATOM 1248 C CA . ASP A 1 169 ? 19.031 13.117 1.863 1 95.69 169 ASP A CA 1
ATOM 1249 C C . ASP A 1 169 ? 20.062 11.984 1.856 1 95.69 169 ASP A C 1
ATOM 1251 O O . ASP A 1 169 ? 20.656 11.688 0.823 1 95.69 169 ASP A O 1
ATOM 1255 N N . GLU A 1 170 ? 20.219 11.344 2.967 1 93.94 170 GLU A N 1
ATOM 1256 C CA . GLU A 1 170 ? 21.172 10.25 3.021 1 93.94 170 GLU A CA 1
ATOM 1257 C C . GLU A 1 170 ? 20.766 9.102 2.105 1 93.94 170 GLU A C 1
ATOM 1259 O O . GLU A 1 170 ? 19.703 8.508 2.295 1 93.94 170 GLU A O 1
ATOM 1264 N N . GLY A 1 171 ? 21.531 8.875 1.045 1 91.06 171 GLY A N 1
ATOM 1265 C CA . GLY A 1 171 ? 21.312 7.773 0.128 1 91.06 171 GLY A CA 1
ATOM 1266 C C . GLY A 1 171 ? 20.125 7.996 -0.797 1 91.06 171 GLY A C 1
ATOM 1267 O O . GLY A 1 171 ? 19.703 7.082 -1.512 1 91.06 171 GLY A O 1
ATOM 1268 N N . ALA A 1 172 ? 19.516 9.125 -0.79 1 94.38 172 ALA A N 1
ATOM 1269 C CA . ALA A 1 172 ? 18.328 9.406 -1.601 1 94.38 172 ALA A CA 1
ATOM 1270 C C . ALA A 1 172 ? 18.719 9.719 -3.043 1 94.38 172 ALA A C 1
ATOM 1272 O O . ALA A 1 172 ? 19.719 10.406 -3.293 1 94.38 172 ALA A O 1
ATOM 1273 N N . PRO A 1 173 ? 17.953 9.219 -3.994 1 93.38 173 PRO A N 1
ATOM 1274 C CA . PRO A 1 173 ? 18.219 9.539 -5.398 1 93.38 173 PRO A CA 1
ATOM 1275 C C . PRO A 1 173 ? 17.766 10.945 -5.781 1 93.38 173 PRO A C 1
ATOM 1277 O O . PRO A 1 173 ? 16.969 11.555 -5.066 1 93.38 173 PRO A O 1
ATOM 1280 N N . ASP A 1 174 ? 18.328 11.406 -6.969 1 93.06 174 ASP A N 1
ATOM 1281 C CA . ASP A 1 174 ? 17.906 12.695 -7.504 1 93.06 174 ASP A CA 1
ATOM 1282 C C . ASP A 1 174 ? 17.219 12.539 -8.859 1 93.06 174 ASP A C 1
ATOM 1284 O O . ASP A 1 174 ? 16.766 13.523 -9.453 1 93.06 174 ASP A O 1
ATOM 1288 N N . GLN A 1 175 ? 17.188 11.281 -9.281 1 93.25 175 GLN A N 1
ATOM 1289 C CA . GLN A 1 175 ? 16.578 10.984 -10.578 1 93.25 175 GLN A CA 1
ATOM 1290 C C . GLN A 1 175 ? 15.336 10.125 -10.43 1 93.25 175 GLN A C 1
ATOM 1292 O O . GLN A 1 175 ? 15.266 9.266 -9.547 1 93.25 175 GLN A O 1
ATOM 1297 N N . LEU A 1 176 ? 14.445 10.289 -11.32 1 92.94 176 LEU A N 1
ATOM 1298 C CA . LEU A 1 176 ? 13.148 9.617 -11.242 1 92.94 176 LEU A CA 1
ATOM 1299 C C . LEU A 1 176 ? 13.297 8.117 -11.484 1 92.94 176 LEU A C 1
ATOM 1301 O O . LEU A 1 176 ? 12.586 7.312 -10.883 1 92.94 176 LEU A O 1
ATOM 1305 N N . ASP A 1 177 ? 14.234 7.723 -12.367 1 91.94 177 ASP A N 1
ATOM 1306 C CA . ASP A 1 177 ? 14.359 6.32 -12.758 1 91.94 177 ASP A CA 1
ATOM 1307 C C . ASP A 1 177 ? 14.992 5.492 -11.648 1 91.94 177 ASP A C 1
ATOM 1309 O O . ASP A 1 177 ? 15.195 4.285 -11.797 1 91.94 177 ASP A O 1
ATOM 1313 N N . ARG A 1 178 ? 15.25 6.133 -10.508 1 93.19 178 ARG A N 1
ATOM 1314 C CA . ARG A 1 178 ? 15.734 5.438 -9.32 1 93.19 178 ARG A CA 1
ATOM 1315 C C . ARG A 1 178 ? 14.867 5.754 -8.109 1 93.19 178 ARG A C 1
ATOM 1317 O O . ARG A 1 178 ? 15.266 5.488 -6.969 1 93.19 178 ARG A O 1
ATOM 1324 N N . SER A 1 179 ? 13.742 6.379 -8.359 1 96.25 179 SER A N 1
ATOM 1325 C CA . SER A 1 179 ? 12.922 6.879 -7.262 1 96.25 179 SER A CA 1
ATOM 1326 C C . SER A 1 179 ? 11.586 6.148 -7.195 1 96.25 179 SER A C 1
ATOM 1328 O O . SER A 1 179 ? 10.992 5.82 -8.227 1 96.25 179 SER A O 1
ATOM 1330 N N . VAL A 1 180 ? 11.227 5.887 -6.023 1 97.31 180 VAL A N 1
ATOM 1331 C CA . VAL A 1 180 ? 9.867 5.434 -5.754 1 97.31 180 VAL A CA 1
ATOM 1332 C C . VAL A 1 180 ? 8.977 6.633 -5.426 1 97.31 180 VAL A C 1
ATOM 1334 O O . VAL A 1 180 ? 9.258 7.383 -4.488 1 97.31 180 VAL A O 1
ATOM 1337 N N . VAL A 1 181 ? 7.906 6.828 -6.184 1 98.5 181 VAL A N 1
ATOM 1338 C CA . VAL A 1 181 ? 7 7.957 -6.016 1 98.5 181 VAL A CA 1
ATOM 1339 C C . VAL A 1 181 ? 5.625 7.457 -5.566 1 98.5 181 VAL A C 1
ATOM 1341 O O . VAL A 1 181 ? 5.062 6.543 -6.172 1 98.5 181 VAL A O 1
ATOM 1344 N N . LEU A 1 182 ? 5.145 7.996 -4.461 1 98.62 182 LEU A N 1
ATOM 1345 C CA . LEU A 1 182 ? 3.791 7.699 -4.008 1 98.62 182 LEU A CA 1
ATOM 1346 C C . LEU A 1 182 ? 2.838 8.836 -4.367 1 98.62 182 LEU A C 1
ATOM 1348 O O . LEU A 1 182 ? 3.232 10 -4.371 1 98.62 182 LEU A O 1
ATOM 1352 N N . SER A 1 183 ? 1.667 8.461 -4.684 1 96.44 183 SER A N 1
ATOM 1353 C CA . SER A 1 183 ? 0.583 9.406 -4.926 1 96.44 183 SER A CA 1
ATOM 1354 C C . SER A 1 183 ? -0.735 8.898 -4.352 1 96.44 183 SER A C 1
ATOM 1356 O O . SER A 1 183 ? -0.765 7.863 -3.678 1 96.44 183 SER A O 1
ATOM 1358 N N . ASP A 1 184 ? -1.719 9.727 -4.484 1 92.94 184 ASP A N 1
ATOM 1359 C CA . ASP A 1 184 ? -3.074 9.352 -4.09 1 92.94 184 ASP A CA 1
ATOM 1360 C C . ASP A 1 184 ? -4.109 10.047 -4.98 1 92.94 184 ASP A C 1
ATOM 1362 O O . ASP A 1 184 ? -3.834 11.094 -5.559 1 92.94 184 ASP A O 1
ATOM 1366 N N . LEU A 1 185 ? -5.238 9.445 -5.145 1 87.75 185 LEU A N 1
ATOM 1367 C CA . LEU A 1 185 ? -6.273 9.977 -6.023 1 87.75 185 LEU A CA 1
ATOM 1368 C C . LEU A 1 185 ? -7.352 10.695 -5.215 1 87.75 185 LEU A C 1
ATOM 1370 O O . LEU A 1 185 ? -8.125 11.477 -5.77 1 87.75 185 LEU A O 1
ATOM 1374 N N . GLY A 1 186 ? -7.387 10.391 -3.896 1 84.75 186 GLY A N 1
ATOM 1375 C CA . GLY A 1 186 ? -8.469 10.953 -3.1 1 84.75 186 GLY A CA 1
ATOM 1376 C C . GLY A 1 186 ? -9.844 10.562 -3.6 1 84.75 186 GLY A C 1
ATOM 1377 O O . GLY A 1 186 ? -10.086 9.391 -3.908 1 84.75 186 GLY A O 1
ATOM 1378 N N . TYR A 1 187 ? -10.727 11.602 -3.584 1 84.75 187 TYR A N 1
ATOM 1379 C CA . TYR A 1 187 ? -12.109 11.328 -3.959 1 84.75 187 TYR A CA 1
ATOM 1380 C C . TYR A 1 187 ? -12.461 12.016 -5.277 1 84.75 187 TYR A C 1
ATOM 1382 O O . TYR A 1 187 ? -13.641 12.18 -5.605 1 84.75 187 TYR A O 1
ATOM 1390 N N . GLU A 1 188 ? -11.453 12.391 -6.008 1 83.31 188 GLU A N 1
ATOM 1391 C CA . GLU A 1 188 ? -11.648 13.047 -7.297 1 83.31 188 GLU A CA 1
ATOM 1392 C C . GLU A 1 188 ? -12.203 12.078 -8.336 1 83.31 188 GLU A C 1
ATOM 1394 O O . GLU A 1 188 ? -11.578 11.055 -8.633 1 83.31 188 GLU A O 1
ATOM 1399 N N . ARG A 1 189 ? -13.375 12.414 -8.867 1 88.19 189 ARG A N 1
ATOM 1400 C CA . ARG A 1 189 ? -13.992 11.555 -9.875 1 88.19 189 ARG A CA 1
ATOM 1401 C C . ARG A 1 189 ? -14.57 12.375 -11.016 1 88.19 189 ARG A C 1
ATOM 1403 O O . ARG A 1 189 ? -15.336 11.859 -11.836 1 88.19 189 ARG A O 1
ATOM 1410 N N . SER A 1 190 ? -14.234 13.648 -11.0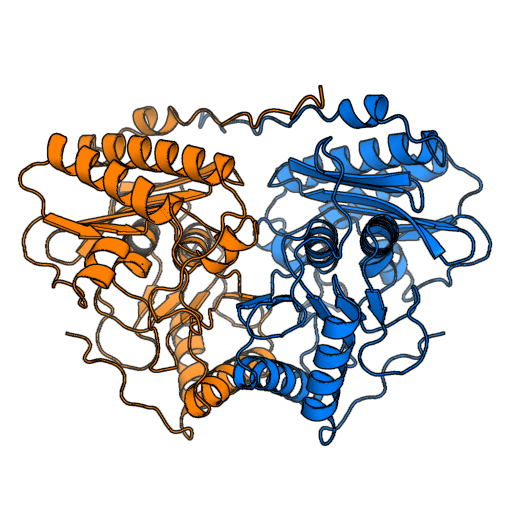08 1 89.69 190 SER A N 1
ATOM 1411 C CA . SER A 1 190 ? -14.672 14.453 -12.148 1 89.69 190 SER A CA 1
ATOM 1412 C C . SER A 1 190 ? -13.891 14.086 -13.414 1 89.69 190 SER A C 1
ATOM 1414 O O . SER A 1 190 ? -12.758 13.602 -13.336 1 89.69 190 SER A O 1
ATOM 1416 N N . ALA A 1 191 ? -14.469 14.336 -14.539 1 91.5 191 ALA A N 1
ATOM 1417 C CA . ALA A 1 191 ? -13.805 14.062 -15.812 1 91.5 191 ALA A CA 1
ATOM 1418 C C . ALA A 1 191 ? -12.477 14.805 -15.906 1 91.5 191 ALA A C 1
ATOM 1420 O O . ALA A 1 191 ? -11.477 14.25 -16.375 1 91.5 191 ALA A O 1
ATOM 1421 N N . GLN A 1 192 ? -12.453 16.031 -15.469 1 91.56 192 GLN A N 1
ATOM 1422 C CA . GLN A 1 192 ? -11.234 16.828 -15.5 1 91.56 192 GLN A CA 1
ATOM 1423 C C . GLN A 1 192 ? -10.18 16.266 -14.555 1 91.56 192 GLN A C 1
ATOM 1425 O O . GLN A 1 192 ? -9.008 16.156 -14.914 1 91.56 192 GLN A O 1
ATOM 1430 N N . GLY A 1 193 ? -10.602 15.945 -13.383 1 91.44 193 GLY A N 1
ATOM 1431 C CA . GLY A 1 193 ? -9.68 15.375 -12.406 1 91.44 193 GLY A CA 1
ATOM 1432 C C . GLY A 1 193 ? -9.094 14.047 -12.844 1 91.44 193 GLY A C 1
ATOM 1433 O O . GLY A 1 193 ? -7.895 13.812 -12.703 1 91.44 193 GLY A O 1
ATOM 1434 N N . SER A 1 194 ? -9.984 13.227 -13.414 1 93.88 194 SER A N 1
ATOM 1435 C CA . SER A 1 194 ? -9.547 11.922 -13.906 1 93.88 194 SER A CA 1
ATOM 1436 C C . SER A 1 194 ? -8.508 12.062 -15.016 1 93.88 194 SER A C 1
ATOM 1438 O O . SER A 1 194 ? -7.531 11.312 -15.062 1 93.88 194 SER A O 1
ATOM 1440 N N . ALA A 1 195 ? -8.719 13 -15.859 1 94.81 195 ALA A N 1
ATOM 1441 C CA . ALA A 1 195 ? -7.789 13.25 -16.969 1 94.81 195 ALA A CA 1
ATOM 1442 C C . ALA A 1 195 ? -6.434 13.711 -16.438 1 94.81 195 ALA A C 1
ATOM 1444 O O . ALA A 1 195 ? -5.391 13.273 -16.922 1 94.81 195 ALA A O 1
ATOM 1445 N N . ARG A 1 196 ? -6.449 14.578 -15.492 1 94.31 196 ARG A N 1
ATOM 1446 C CA . ARG A 1 196 ? -5.215 15.117 -14.938 1 94.31 196 ARG A CA 1
ATOM 1447 C C . ARG A 1 196 ? -4.434 14.031 -14.195 1 94.31 196 ARG A C 1
ATOM 1449 O O . ARG A 1 196 ? -3.219 13.914 -14.352 1 94.31 196 ARG A O 1
ATOM 1456 N N . LEU A 1 197 ? -5.172 13.281 -13.398 1 95.12 197 LEU A N 1
ATOM 1457 C CA . LEU A 1 197 ? -4.531 12.195 -12.664 1 95.12 197 LEU A CA 1
ATOM 1458 C C . LEU A 1 197 ? -3.904 11.188 -13.625 1 95.12 197 LEU A C 1
ATOM 1460 O O . LEU A 1 197 ? -2.77 10.75 -13.422 1 95.12 197 LEU A O 1
ATOM 1464 N N . ALA A 1 198 ? -4.613 10.844 -14.68 1 96.19 198 ALA A N 1
ATOM 1465 C CA . ALA A 1 198 ? -4.105 9.898 -15.672 1 96.19 198 ALA A CA 1
ATOM 1466 C C . ALA A 1 198 ? -2.887 10.469 -16.391 1 96.19 198 ALA A C 1
ATOM 1468 O O . ALA A 1 198 ? -1.945 9.734 -16.703 1 96.19 198 ALA A O 1
ATOM 1469 N N . ALA A 1 199 ? -2.885 11.719 -16.656 1 96.44 199 ALA A N 1
ATOM 1470 C CA . ALA A 1 199 ? -1.762 12.367 -17.328 1 96.44 199 ALA A CA 1
ATOM 1471 C C . ALA A 1 199 ? -0.506 12.32 -16.469 1 96.44 199 ALA A C 1
ATOM 1473 O O . ALA A 1 199 ? 0.596 12.094 -16.969 1 96.44 199 ALA A O 1
ATOM 1474 N N . VAL A 1 200 ? -0.688 12.562 -15.211 1 96 200 VAL A N 1
ATOM 1475 C CA . VAL A 1 200 ? 0.436 12.516 -14.273 1 96 200 VAL A CA 1
ATOM 1476 C C . VAL A 1 200 ? 1.006 11.102 -14.219 1 96 200 VAL A C 1
ATOM 1478 O O . VAL A 1 200 ? 2.223 10.914 -14.297 1 96 200 VAL A O 1
ATOM 1481 N N . TYR A 1 201 ? 0.073 10.188 -14.094 1 95.62 201 TYR A N 1
ATOM 1482 C CA . TYR A 1 201 ? 0.448 8.781 -14.078 1 95.62 201 TYR A CA 1
ATOM 1483 C C . TYR A 1 201 ? 1.268 8.422 -15.312 1 95.62 201 TYR A C 1
ATOM 1485 O O . TYR A 1 201 ? 2.355 7.848 -15.195 1 95.62 201 TYR A O 1
ATOM 1493 N N . ARG A 1 202 ? 0.872 8.766 -16.406 1 96.44 202 ARG A N 1
ATOM 1494 C CA . ARG A 1 202 ? 1.542 8.469 -17.672 1 96.44 202 ARG A CA 1
ATOM 1495 C C . ARG A 1 202 ? 2.898 9.156 -17.75 1 96.44 202 ARG A C 1
ATOM 1497 O O . ARG A 1 202 ? 3.885 8.562 -18.188 1 96.44 202 ARG A O 1
ATOM 1504 N N . ALA A 1 203 ? 2.938 10.352 -17.344 1 96.56 203 ALA A N 1
ATOM 1505 C CA . ALA A 1 203 ? 4.168 11.133 -17.422 1 96.56 203 ALA A CA 1
ATOM 1506 C C . ALA A 1 203 ? 5.277 10.492 -16.594 1 96.56 203 ALA A C 1
ATOM 1508 O O . ALA A 1 203 ? 6.438 10.469 -17 1 96.56 203 ALA A O 1
ATOM 1509 N N . LEU A 1 204 ? 4.898 10.023 -15.422 1 96.12 204 LEU A N 1
ATOM 1510 C CA . LEU A 1 204 ? 5.891 9.391 -14.562 1 96.12 204 LEU A CA 1
ATOM 1511 C C . LEU A 1 204 ? 6.41 8.102 -15.18 1 96.12 204 LEU A C 1
ATOM 1513 O O . LEU A 1 204 ? 7.605 7.809 -15.109 1 96.12 204 LEU A O 1
ATOM 1517 N N . LEU A 1 205 ? 5.5 7.363 -15.797 1 94.5 205 LEU A N 1
ATOM 1518 C CA . LEU A 1 205 ? 5.91 6.137 -16.469 1 94.5 205 LEU A CA 1
ATOM 1519 C C . LEU A 1 205 ? 6.824 6.453 -17.656 1 94.5 205 LEU A C 1
ATOM 1521 O O . LEU A 1 205 ? 7.859 5.805 -17.828 1 94.5 205 LEU A O 1
ATOM 1525 N N . ASP A 1 206 ? 6.453 7.43 -18.391 1 94.88 206 ASP A N 1
ATOM 1526 C CA . ASP A 1 206 ? 7.227 7.824 -19.562 1 94.88 206 ASP A CA 1
ATOM 1527 C C . ASP A 1 206 ? 8.625 8.289 -19.172 1 94.88 206 ASP A C 1
ATOM 1529 O O . ASP A 1 206 ? 9.562 8.211 -19.969 1 94.88 206 ASP A O 1
ATOM 1533 N N . ARG A 1 207 ? 8.734 8.695 -18.016 1 94.69 207 ARG A N 1
ATOM 1534 C CA . ARG A 1 207 ? 10.023 9.156 -17.516 1 94.69 207 ARG A CA 1
ATOM 1535 C C . ARG A 1 207 ? 10.758 8.055 -16.766 1 94.69 207 ARG A C 1
ATOM 1537 O O . ARG A 1 207 ? 11.711 8.32 -16.031 1 94.69 207 ARG A O 1
ATOM 1544 N N . ASN A 1 208 ? 10.273 6.875 -16.859 1 93.44 208 ASN A N 1
ATOM 1545 C CA . ASN A 1 208 ? 10.898 5.652 -16.359 1 93.44 208 ASN A CA 1
ATOM 1546 C C . ASN A 1 208 ? 11.008 5.66 -14.836 1 93.44 208 ASN A C 1
ATOM 1548 O O . ASN A 1 208 ? 12.031 5.246 -14.281 1 93.44 208 ASN A O 1
ATOM 1552 N N . VAL A 1 209 ? 9.984 6.246 -14.148 1 95.25 209 VAL A N 1
ATOM 1553 C CA . VAL A 1 209 ? 9.969 6.18 -12.695 1 95.25 209 VAL A CA 1
ATOM 1554 C C . VAL A 1 209 ? 10.242 4.75 -12.234 1 95.25 209 VAL A C 1
ATOM 1556 O O . VAL A 1 209 ? 9.719 3.795 -12.82 1 95.25 209 VAL A O 1
ATOM 1559 N N . PHE A 1 210 ? 11.086 4.582 -11.242 1 94.25 210 PHE A N 1
ATOM 1560 C CA . PHE A 1 210 ? 11.469 3.26 -10.758 1 94.25 210 PHE A CA 1
ATOM 1561 C C . PHE A 1 210 ? 10.25 2.49 -10.266 1 94.25 210 PHE A C 1
ATOM 1563 O O . PHE A 1 210 ? 10.055 1.328 -10.625 1 94.25 210 PHE A O 1
ATOM 1570 N N . ALA A 1 211 ? 9.484 3.117 -9.453 1 95.69 211 ALA A N 1
ATOM 1571 C CA . ALA A 1 211 ? 8.227 2.557 -8.961 1 95.69 211 ALA A CA 1
ATOM 1572 C C . ALA A 1 211 ? 7.219 3.658 -8.648 1 95.69 211 ALA A C 1
ATOM 1574 O O . ALA A 1 211 ? 7.598 4.77 -8.273 1 95.69 211 ALA A O 1
ATOM 1575 N N . PHE A 1 212 ? 5.992 3.354 -8.898 1 97 212 PHE A N 1
ATOM 1576 C CA . PHE A 1 212 ? 4.863 4.215 -8.555 1 97 212 PHE A CA 1
ATOM 1577 C C . PHE A 1 212 ? 3.854 3.469 -7.695 1 97 212 PHE A C 1
ATOM 1579 O O . PHE A 1 212 ? 3.48 2.336 -8.008 1 97 212 PHE A O 1
ATOM 1586 N N . ARG A 1 213 ? 3.43 4.078 -6.5 1 98.44 213 ARG A N 1
ATOM 1587 C CA . ARG A 1 213 ? 2.527 3.41 -5.57 1 98.44 213 ARG A CA 1
ATOM 1588 C C . ARG A 1 213 ? 1.36 4.316 -5.191 1 98.44 213 ARG A C 1
ATOM 1590 O O . ARG A 1 213 ? 1.519 5.535 -5.094 1 98.44 213 ARG A O 1
ATOM 1597 N N . ILE A 1 214 ? 0.244 3.752 -4.996 1 98.06 214 ILE A N 1
ATOM 1598 C CA . ILE A 1 214 ? -0.941 4.34 -4.383 1 98.06 214 ILE A CA 1
ATOM 1599 C C . ILE A 1 214 ? -1.397 3.471 -3.211 1 98.06 214 ILE A C 1
ATOM 1601 O O . ILE A 1 214 ? -2.043 2.439 -3.41 1 98.06 214 ILE A O 1
ATOM 1605 N N . VAL A 1 215 ? -1.134 3.949 -1.994 1 97.88 215 VAL A N 1
ATOM 1606 C CA . VAL A 1 215 ? -1.366 3.074 -0.85 1 97.88 215 VAL A CA 1
ATOM 1607 C C . VAL A 1 215 ? -2.645 3.496 -0.127 1 97.88 215 VAL A C 1
ATOM 1609 O O . VAL A 1 215 ? -3.156 2.76 0.719 1 97.88 215 VAL A O 1
ATOM 1612 N N . GLY A 1 216 ? -3.184 4.656 -0.366 1 96.94 216 GLY A N 1
ATOM 1613 C CA . GLY A 1 216 ? -4.516 5.027 0.081 1 96.94 216 GLY A CA 1
ATOM 1614 C C . GLY A 1 216 ? -4.52 5.754 1.411 1 96.94 216 GLY A C 1
ATOM 1615 O O . GLY A 1 216 ? -5.578 5.961 2.012 1 96.94 216 GLY A O 1
ATOM 1616 N N . SER A 1 217 ? -3.35 6.145 1.909 1 97.88 217 SER A N 1
ATOM 1617 C CA . SER A 1 217 ? -3.18 6.965 3.107 1 97.88 217 SER A CA 1
ATOM 1618 C C . SER A 1 217 ? -2.125 8.047 2.893 1 97.88 217 SER A C 1
ATOM 1620 O O . SER A 1 217 ? -0.946 7.738 2.699 1 97.88 217 SER A O 1
ATOM 1622 N N . THR A 1 218 ? -2.588 9.289 2.939 1 97.5 218 THR A N 1
ATOM 1623 C CA . THR A 1 218 ? -1.681 10.414 2.781 1 97.5 218 THR A CA 1
ATOM 1624 C C . THR A 1 218 ? -0.645 10.438 3.9 1 97.5 218 THR A C 1
ATOM 1626 O O . THR A 1 218 ? 0.55 10.602 3.645 1 97.5 218 THR A O 1
ATOM 1629 N N . VAL A 1 219 ? -1.124 10.234 5.094 1 98.75 219 VAL A N 1
ATOM 1630 C CA . VAL A 1 219 ? -0.271 10.312 6.273 1 98.75 219 VAL A CA 1
ATOM 1631 C C . VAL A 1 219 ? 0.757 9.188 6.246 1 98.75 219 VAL A C 1
ATOM 1633 O O . VAL A 1 219 ? 1.937 9.406 6.531 1 98.75 219 VAL A O 1
ATOM 1636 N N . LEU A 1 220 ? 0.313 8.008 5.875 1 98.81 220 LEU A N 1
ATOM 1637 C CA . LEU A 1 220 ? 1.242 6.883 5.766 1 98.81 220 LEU A CA 1
ATOM 1638 C C . LEU A 1 220 ? 2.301 7.16 4.703 1 98.81 220 LEU A C 1
ATOM 1640 O O . LEU A 1 220 ? 3.48 6.863 4.906 1 98.81 220 LEU A O 1
ATOM 1644 N N . SER A 1 221 ? 1.912 7.699 3.609 1 98.75 221 SER A N 1
ATOM 1645 C CA . SER A 1 221 ? 2.852 8.055 2.549 1 98.75 221 SER A CA 1
ATOM 1646 C C . SER A 1 221 ? 3.922 9.008 3.057 1 98.75 221 SER A C 1
ATOM 1648 O O . SER A 1 221 ? 5.105 8.852 2.752 1 98.75 221 SER A O 1
ATOM 1650 N N . LEU A 1 222 ? 3.502 9.969 3.82 1 98.88 222 LEU A N 1
ATOM 1651 C CA . LEU A 1 222 ? 4.457 10.953 4.32 1 98.88 222 LEU A CA 1
ATOM 1652 C C . LEU A 1 222 ? 5.363 10.344 5.379 1 98.88 222 LEU A C 1
ATOM 1654 O O . LEU A 1 222 ? 6.535 10.711 5.488 1 98.88 222 LEU A O 1
ATOM 1658 N N . ALA A 1 223 ? 4.809 9.43 6.199 1 98.88 223 ALA A N 1
ATOM 1659 C CA . ALA A 1 223 ? 5.652 8.695 7.141 1 98.88 223 ALA A CA 1
ATOM 1660 C C . ALA A 1 223 ? 6.719 7.887 6.406 1 98.88 223 ALA A C 1
ATOM 1662 O O . ALA A 1 223 ? 7.875 7.844 6.832 1 98.88 223 ALA A O 1
ATOM 1663 N N . TRP A 1 224 ? 6.34 7.273 5.305 1 98.81 224 TRP A N 1
ATOM 1664 C CA . TRP A 1 224 ? 7.266 6.473 4.508 1 98.81 224 TRP A CA 1
ATOM 1665 C C . TRP A 1 224 ? 8.289 7.359 3.803 1 98.81 224 TRP A C 1
ATOM 1667 O O . TRP A 1 224 ? 9.438 6.965 3.625 1 98.81 224 TRP A O 1
ATOM 1677 N N . LEU A 1 225 ? 7.891 8.523 3.455 1 98.75 225 LEU A N 1
ATOM 1678 C CA . LEU A 1 225 ? 8.836 9.492 2.916 1 98.75 225 LEU A CA 1
ATOM 1679 C C . LEU A 1 225 ? 9.898 9.844 3.951 1 98.75 225 LEU A C 1
ATOM 1681 O O . LEU A 1 225 ? 11.102 9.742 3.68 1 98.75 225 LEU A O 1
ATOM 1685 N N . ALA A 1 226 ? 9.438 10.211 5.137 1 98.69 226 ALA A N 1
ATOM 1686 C CA . ALA A 1 226 ? 10.344 10.656 6.191 1 98.69 226 ALA A CA 1
ATOM 1687 C C . ALA A 1 226 ? 11.281 9.523 6.609 1 98.69 226 ALA A C 1
ATOM 1689 O O . ALA A 1 226 ? 12.414 9.781 7.031 1 98.69 226 ALA A O 1
ATOM 1690 N N . SER A 1 227 ? 10.812 8.297 6.449 1 97.94 227 SER A N 1
ATOM 1691 C CA . SER A 1 227 ? 11.609 7.164 6.898 1 97.94 227 SER A CA 1
ATOM 1692 C C . SER A 1 227 ? 12.43 6.574 5.754 1 97.94 227 SER A C 1
ATOM 1694 O O . SER A 1 227 ? 13.094 5.551 5.922 1 97.94 227 SER A O 1
ATOM 1696 N N . GLY A 1 228 ? 12.32 7.121 4.602 1 97.25 228 GLY A N 1
ATOM 1697 C CA . GLY A 1 228 ? 13.141 6.695 3.48 1 97.25 228 GLY A CA 1
ATOM 1698 C C . GLY A 1 228 ? 12.586 5.484 2.758 1 97.25 228 GLY A C 1
ATOM 1699 O O . GLY A 1 228 ? 13.273 4.867 1.942 1 97.25 228 GLY A O 1
ATOM 1700 N N . ARG A 1 229 ? 11.398 5.137 3.016 1 97.56 229 ARG A N 1
ATOM 1701 C CA . ARG A 1 229 ? 10.766 3.982 2.387 1 97.56 229 ARG A CA 1
ATOM 1702 C C . ARG A 1 229 ? 10.234 4.34 1.002 1 97.56 229 ARG A C 1
ATOM 1704 O O . ARG A 1 229 ? 9.859 3.455 0.231 1 97.56 229 ARG A O 1
ATOM 1711 N N . CYS A 1 230 ? 10.141 5.547 0.647 1 98.06 230 CYS A N 1
ATOM 1712 C CA . CYS A 1 230 ? 9.961 6.102 -0.689 1 98.06 230 CYS A CA 1
ATOM 1713 C C . CYS A 1 230 ? 10.727 7.406 -0.848 1 98.06 230 CYS A C 1
ATOM 1715 O O . CYS A 1 230 ? 11.336 7.895 0.106 1 98.06 230 CYS A O 1
ATOM 1717 N N . ASP A 1 231 ? 10.695 7.961 -2.072 1 98.56 231 ASP A N 1
ATOM 1718 C CA . ASP A 1 231 ? 11.594 9.078 -2.334 1 98.56 231 ASP A CA 1
ATOM 1719 C C . ASP A 1 231 ? 10.82 10.367 -2.559 1 98.56 231 ASP A C 1
ATOM 1721 O O . ASP A 1 231 ? 11.375 11.461 -2.439 1 98.56 231 ASP A O 1
ATOM 1725 N N . ALA A 1 232 ? 9.586 10.203 -2.918 1 98.81 232 ALA A N 1
ATOM 1726 C CA . ALA A 1 232 ? 8.766 11.383 -3.168 1 98.81 232 ALA A CA 1
ATOM 1727 C C . ALA A 1 232 ? 7.281 11.062 -3.039 1 98.81 232 ALA A C 1
ATOM 1729 O O . ALA A 1 232 ? 6.875 9.906 -3.164 1 98.81 232 ALA A O 1
ATOM 1730 N N . VAL A 1 233 ? 6.512 12.109 -2.736 1 98.62 233 VAL A N 1
ATOM 1731 C CA . VAL A 1 233 ? 5.059 12.047 -2.641 1 98.62 233 VAL A CA 1
ATOM 1732 C C . VAL A 1 233 ? 4.441 13.219 -3.393 1 98.62 233 VAL A C 1
ATOM 1734 O O . VAL A 1 233 ? 4.832 14.375 -3.182 1 98.62 233 VAL A O 1
ATOM 1737 N N . ILE A 1 234 ? 3.488 12.914 -4.266 1 97.44 234 ILE A N 1
ATOM 1738 C CA . ILE A 1 234 ? 2.76 13.977 -4.949 1 97.44 234 ILE A CA 1
ATOM 1739 C C . ILE A 1 234 ? 1.257 13.742 -4.809 1 97.44 234 ILE A C 1
ATOM 1741 O O . ILE A 1 234 ? 0.784 12.609 -4.914 1 97.44 234 ILE A O 1
ATOM 1745 N N . MET A 1 235 ? 0.513 14.812 -4.539 1 94.88 235 MET A N 1
ATOM 1746 C CA . MET A 1 235 ? -0.941 14.773 -4.418 1 94.88 235 MET A CA 1
ATOM 1747 C C . MET A 1 235 ? -1.551 16.125 -4.75 1 94.88 235 MET A C 1
ATOM 1749 O O . MET A 1 235 ? -0.893 17.156 -4.605 1 94.88 235 MET A O 1
ATOM 1753 N N . GLY A 1 236 ? -2.797 16.109 -5.145 1 91 236 GLY A N 1
ATOM 1754 C CA . GLY A 1 236 ? -3.559 17.344 -5.262 1 91 236 GLY A CA 1
ATOM 1755 C C . GLY A 1 236 ? -3.529 17.922 -6.66 1 91 236 GLY A C 1
ATOM 1756 O O . GLY A 1 236 ? -3.334 19.125 -6.828 1 91 236 GLY A O 1
ATOM 1757 N N . VAL A 1 237 ? -3.715 17.125 -7.676 1 86.62 237 VAL A N 1
ATOM 1758 C CA . VAL A 1 237 ? -3.711 17.641 -9.039 1 86.62 237 VAL A CA 1
ATOM 1759 C C . VAL A 1 237 ? -5.141 17.969 -9.469 1 86.62 237 VAL A C 1
ATOM 1761 O O . VAL A 1 237 ? -5.363 18.453 -10.578 1 86.62 237 VAL A O 1
ATOM 1764 N N . GLY A 1 238 ? -6.121 17.734 -8.633 1 77.69 238 GLY A N 1
ATOM 1765 C CA . GLY A 1 238 ? -7.512 18.016 -8.938 1 77.69 238 GLY A CA 1
ATOM 1766 C C . GLY A 1 238 ? -8.219 18.766 -7.824 1 77.69 238 GLY A C 1
ATOM 1767 O O . GLY A 1 238 ? -7.652 18.984 -6.754 1 77.69 238 GLY A O 1
ATOM 1768 N N . LYS A 1 239 ? -9.391 19.203 -8.109 1 69.06 239 LYS A N 1
ATOM 1769 C CA . LYS A 1 239 ? -10.125 20.109 -7.227 1 69.06 239 LYS A CA 1
ATOM 1770 C C . LYS A 1 239 ? -10.766 19.344 -6.07 1 69.06 239 LYS A C 1
ATOM 1772 O O . LYS A 1 239 ? -10.719 19.797 -4.926 1 69.06 239 LYS A O 1
ATOM 1777 N N . ARG A 1 240 ? -11.352 18.344 -6.422 1 62.72 240 ARG A N 1
ATOM 1778 C CA . ARG A 1 240 ? -12.211 17.734 -5.406 1 62.72 240 ARG A CA 1
ATOM 1779 C C . ARG A 1 240 ? -11.391 16.875 -4.441 1 62.72 240 ARG A C 1
ATOM 1781 O O . ARG A 1 240 ? -10.555 16.078 -4.867 1 62.72 240 ARG A O 1
ATOM 1788 N N . ASP A 1 241 ? -11.672 17.25 -3.156 1 62.31 241 ASP A N 1
ATOM 1789 C CA . ASP A 1 241 ? -11.25 16.516 -1.966 1 62.31 241 ASP A CA 1
ATOM 1790 C C . ASP A 1 241 ? -9.727 16.453 -1.881 1 62.31 241 ASP A C 1
ATOM 1792 O O . ASP A 1 241 ? -9.148 15.367 -1.777 1 62.31 241 ASP A O 1
ATOM 1796 N N . THR A 1 242 ? -9.258 17.672 -1.896 1 79 242 THR A N 1
ATOM 1797 C CA . THR A 1 242 ? -7.824 17.859 -1.696 1 79 242 THR A CA 1
ATOM 1798 C C . THR A 1 242 ? -7.449 17.609 -0.237 1 79 242 THR A C 1
ATOM 1800 O O . THR A 1 242 ? -8.297 17.703 0.652 1 79 242 THR A O 1
ATOM 1803 N N . PRO A 1 243 ? -6.297 17.188 -0.037 1 87.19 243 PRO A N 1
ATOM 1804 C CA . PRO A 1 243 ? -5.828 16.969 1.333 1 87.19 243 PRO A CA 1
ATOM 1805 C C . PRO A 1 243 ? -5.98 18.219 2.213 1 87.19 243 PRO A C 1
ATOM 1807 O O . PRO A 1 243 ? -6.004 19.344 1.705 1 87.19 243 PRO A O 1
ATOM 1810 N N . LYS A 1 244 ? -6.281 17.984 3.447 1 92.19 244 LYS A N 1
ATOM 1811 C CA . LYS A 1 244 ? -6.48 19.031 4.457 1 92.19 244 LYS A CA 1
ATOM 1812 C C . LYS A 1 244 ? -5.355 19.016 5.484 1 92.19 244 LYS A C 1
ATOM 1814 O O . LYS A 1 244 ? -4.43 18.203 5.391 1 92.19 244 LYS A O 1
ATOM 1819 N N . ALA A 1 245 ? -5.469 19.938 6.414 1 94.62 245 ALA A N 1
ATOM 1820 C CA . ALA A 1 245 ? -4.406 20.141 7.391 1 94.62 245 ALA A CA 1
ATOM 1821 C C . ALA A 1 245 ? -4.086 18.859 8.141 1 94.62 245 ALA A C 1
ATOM 1823 O O . ALA A 1 245 ? -2.928 18.609 8.484 1 94.62 245 ALA A O 1
ATOM 1824 N N . TRP A 1 246 ? -5.121 18 8.398 1 96.62 246 TRP A N 1
ATOM 1825 C CA . TRP A 1 246 ? -4.906 16.781 9.164 1 96.62 246 TRP A CA 1
ATOM 1826 C C . TRP A 1 246 ? -4.18 15.734 8.328 1 96.62 246 TRP A C 1
ATOM 1828 O O . TRP A 1 246 ? -3.617 14.773 8.875 1 96.62 246 TRP A O 1
ATOM 1838 N N . ASP A 1 247 ? -4.148 15.938 7.051 1 96.12 247 ASP A N 1
ATOM 1839 C CA . ASP A 1 247 ? -3.4 15.055 6.16 1 96.12 247 ASP A CA 1
ATOM 1840 C C . ASP A 1 247 ? -1.917 15.414 6.145 1 96.12 247 ASP A C 1
ATOM 1842 O O . ASP A 1 247 ? -1.076 14.594 5.777 1 96.12 247 ASP A O 1
ATOM 1846 N N . TRP A 1 248 ? -1.604 16.641 6.57 1 97.25 248 TRP A N 1
ATOM 1847 C CA . TRP A 1 248 ? -0.244 17.141 6.418 1 97.25 248 TRP A CA 1
ATOM 1848 C C . TRP A 1 248 ? 0.478 17.172 7.762 1 97.25 248 TRP A C 1
ATOM 1850 O O . TRP A 1 248 ? 1.666 16.844 7.84 1 97.25 248 TRP A O 1
ATOM 1860 N N . CYS A 1 249 ? -0.184 17.562 8.82 1 98.25 249 CYS A N 1
ATOM 1861 C CA . CYS A 1 249 ? 0.457 18.125 10 1 98.25 249 CYS A CA 1
ATOM 1862 C C . CYS A 1 249 ? 1.485 17.156 10.578 1 98.25 249 CYS A C 1
ATOM 1864 O O . CYS A 1 249 ? 2.672 17.484 10.656 1 98.25 249 CYS A O 1
ATOM 1866 N N . ALA A 1 250 ? 1.072 15.977 10.93 1 98.88 250 ALA A N 1
ATOM 1867 C CA . ALA A 1 250 ? 1.997 15.031 11.555 1 98.88 250 ALA A CA 1
ATOM 1868 C C . ALA A 1 250 ? 3.086 14.602 10.578 1 98.88 250 ALA A C 1
ATOM 1870 O O . ALA A 1 250 ? 4.266 14.555 10.938 1 98.88 250 ALA A O 1
ATOM 1871 N N . GLY A 1 251 ? 2.707 14.297 9.312 1 98.88 251 GLY A N 1
ATOM 1872 C CA . GLY A 1 251 ? 3.676 13.883 8.312 1 98.88 251 GLY A CA 1
ATOM 1873 C C . GLY A 1 251 ? 4.695 14.953 7.988 1 98.88 251 GLY A C 1
ATOM 1874 O O . GLY A 1 251 ? 5.879 14.664 7.809 1 98.88 251 GLY A O 1
ATOM 1875 N N . TRP A 1 252 ? 4.227 16.172 7.902 1 98.81 252 TRP A N 1
ATOM 1876 C CA . TRP A 1 252 ? 5.125 17.297 7.617 1 98.81 252 TRP A CA 1
ATOM 1877 C C . TRP A 1 252 ? 6.082 17.531 8.781 1 98.81 252 TRP A C 1
ATOM 1879 O O . TRP A 1 252 ? 7.25 17.875 8.57 1 98.81 252 TRP A O 1
ATOM 1889 N N . ALA A 1 253 ? 5.633 17.359 10.047 1 98.88 253 ALA A N 1
ATOM 1890 C CA . ALA A 1 253 ? 6.535 17.469 11.188 1 98.88 253 ALA A CA 1
ATOM 1891 C C . ALA A 1 253 ? 7.664 16.438 11.086 1 98.88 253 ALA A C 1
ATOM 1893 O O . ALA A 1 253 ? 8.828 16.766 11.328 1 98.88 253 ALA A O 1
ATOM 1894 N N . LEU A 1 254 ? 7.309 15.188 10.734 1 98.88 254 LEU A N 1
ATOM 1895 C CA . LEU A 1 254 ? 8.336 14.172 10.523 1 98.88 254 LEU A CA 1
ATOM 1896 C C . LEU A 1 254 ? 9.297 14.594 9.422 1 98.88 254 LEU A C 1
ATOM 1898 O O . LEU A 1 254 ? 10.516 14.461 9.57 1 98.88 254 LEU A O 1
ATOM 1902 N N . GLY A 1 255 ? 8.734 15.078 8.32 1 98.81 255 GLY A N 1
ATOM 1903 C CA . GLY A 1 255 ? 9.547 15.531 7.203 1 98.81 255 GLY A CA 1
ATOM 1904 C C . GLY A 1 255 ? 10.5 16.656 7.586 1 98.81 255 GLY A C 1
ATOM 1905 O O . GLY A 1 255 ? 11.672 16.625 7.203 1 98.81 255 GLY A O 1
ATOM 1906 N N . ARG A 1 256 ? 10 17.609 8.305 1 98.56 256 ARG A N 1
ATOM 1907 C CA . ARG A 1 256 ? 10.836 18.719 8.773 1 98.56 256 ARG A CA 1
ATOM 1908 C C . ARG A 1 256 ? 11.938 18.219 9.703 1 98.56 256 ARG A C 1
ATOM 1910 O O . ARG A 1 256 ? 13.078 18.688 9.625 1 98.56 256 ARG A O 1
ATOM 1917 N N . ALA A 1 257 ? 11.609 17.281 10.547 1 98.69 257 ALA A N 1
ATOM 1918 C CA . ALA A 1 257 ? 12.57 16.734 11.5 1 98.69 257 ALA A CA 1
ATOM 1919 C C . ALA A 1 257 ? 13.688 15.984 10.789 1 98.69 257 ALA A C 1
ATOM 1921 O O . ALA A 1 257 ? 14.812 15.906 11.289 1 98.69 257 ALA A O 1
ATOM 1922 N N . THR A 1 258 ? 13.391 15.422 9.609 1 98.69 258 THR A N 1
ATOM 1923 C CA . THR A 1 258 ? 14.375 14.609 8.906 1 98.69 258 THR A CA 1
ATOM 1924 C C . THR A 1 258 ? 15.008 15.398 7.766 1 98.69 258 THR A C 1
ATOM 1926 O O . THR A 1 258 ? 16.031 14.984 7.215 1 98.69 258 THR A O 1
ATOM 1929 N N . GLY A 1 259 ? 14.367 16.438 7.328 1 98.56 259 GLY A N 1
ATOM 1930 C CA . GLY A 1 259 ? 14.945 17.297 6.309 1 98.56 259 GLY A CA 1
ATOM 1931 C C . GLY A 1 259 ? 14.336 17.078 4.934 1 98.56 259 GLY A C 1
ATOM 1932 O O . GLY A 1 259 ? 14.969 17.375 3.916 1 98.56 259 GLY A O 1
ATOM 1933 N N . CYS A 1 260 ? 13.164 16.609 4.801 1 98.69 260 CYS A N 1
ATOM 1934 C CA . CYS A 1 260 ? 12.477 16.484 3.52 1 98.69 260 CYS A CA 1
ATOM 1935 C C . CYS A 1 260 ? 12.07 17.859 2.984 1 98.69 260 CYS A C 1
ATOM 1937 O O . CYS A 1 260 ? 11.883 18.797 3.756 1 98.69 260 CYS A O 1
ATOM 1939 N N . THR A 1 261 ? 11.906 17.875 1.682 1 98.25 261 THR A N 1
ATOM 1940 C CA . THR A 1 261 ? 11.406 19.062 1.01 1 98.25 261 THR A CA 1
ATOM 1941 C C . THR A 1 261 ? 9.898 18.969 0.796 1 98.25 261 THR A C 1
ATOM 1943 O O . THR A 1 261 ? 9.383 17.938 0.379 1 98.25 261 THR A O 1
ATOM 1946 N N . PHE A 1 262 ? 9.195 20.047 1.105 1 98.44 262 PHE A N 1
ATOM 1947 C CA . PHE A 1 262 ? 7.773 20.172 0.831 1 98.44 262 PHE A CA 1
ATOM 1948 C C . PHE A 1 262 ? 7.48 21.406 -0.006 1 98.44 262 PHE A C 1
ATOM 1950 O O . PHE A 1 262 ? 7.902 22.516 0.343 1 98.44 262 PHE A O 1
ATOM 1957 N N . ARG A 1 263 ? 6.766 21.172 -1.085 1 97.56 263 ARG A N 1
ATOM 1958 C CA . ARG A 1 263 ? 6.297 22.234 -1.977 1 97.56 263 ARG A CA 1
ATOM 1959 C C . ARG A 1 263 ? 4.848 22 -2.385 1 97.56 263 ARG A C 1
ATOM 1961 O O . ARG A 1 263 ? 4.336 20.875 -2.27 1 97.56 263 ARG A O 1
ATOM 1968 N N . ARG A 1 264 ? 4.215 23.125 -2.719 1 94.94 264 ARG A N 1
ATOM 1969 C CA . ARG A 1 264 ? 2.949 22.938 -3.422 1 94.94 264 ARG A CA 1
ATOM 1970 C C . ARG A 1 264 ? 3.182 22.391 -4.828 1 94.94 264 ARG A C 1
ATOM 1972 O O . ARG A 1 264 ? 4.121 22.812 -5.512 1 94.94 264 ARG A O 1
ATOM 1979 N N . LEU A 1 265 ? 2.375 21.531 -5.227 1 94.12 265 LEU A N 1
ATOM 1980 C CA . LEU A 1 265 ? 2.568 20.844 -6.496 1 94.12 265 LEU A CA 1
ATOM 1981 C C . LEU A 1 265 ? 2.242 21.766 -7.672 1 94.12 265 LEU A C 1
ATOM 1983 O O . LEU A 1 265 ? 2.949 21.75 -8.68 1 94.12 265 LEU A O 1
ATOM 1987 N N . ILE A 1 266 ? 1.235 22.516 -7.566 1 88.31 266 ILE A N 1
ATOM 1988 C CA . ILE A 1 266 ? 0.708 23.25 -8.703 1 88.31 266 ILE A CA 1
ATOM 1989 C C . ILE A 1 266 ? 1.121 24.719 -8.602 1 88.31 266 ILE A C 1
ATOM 1991 O O . ILE A 1 266 ? 1.57 25.312 -9.578 1 88.31 266 ILE A O 1
ATOM 1995 N N . SER A 1 267 ? 1.078 25.328 -7.41 1 86.75 267 SER A N 1
ATOM 1996 C CA . SER A 1 267 ? 1.393 26.75 -7.238 1 86.75 267 SER A CA 1
ATOM 1997 C C . SER A 1 267 ? 2.811 26.938 -6.711 1 86.75 267 SER A C 1
ATOM 1999 O O . SER A 1 267 ? 3.408 26 -6.168 1 86.75 267 SER A O 1
ATOM 2001 N N . ASP A 1 268 ? 3.27 28.188 -6.82 1 90.81 268 ASP A N 1
ATOM 2002 C CA . ASP A 1 268 ? 4.621 28.5 -6.359 1 90.81 268 ASP A CA 1
ATOM 2003 C C . ASP A 1 268 ? 4.598 29.094 -4.949 1 90.81 268 ASP A C 1
ATOM 2005 O O . ASP A 1 268 ? 5.637 29.484 -4.414 1 90.81 268 ASP A O 1
ATOM 2009 N N . ARG A 1 269 ? 3.449 29.141 -4.363 1 93.5 269 ARG A N 1
ATOM 2010 C CA . ARG A 1 269 ? 3.367 29.578 -2.975 1 93.5 269 ARG A CA 1
ATOM 2011 C C . ARG A 1 269 ? 4.035 28.578 -2.043 1 93.5 269 ARG A C 1
ATOM 2013 O O . ARG A 1 269 ? 4.109 27.391 -2.355 1 93.5 269 ARG A O 1
ATOM 2020 N N . PRO A 1 270 ? 4.52 29.062 -0.95 1 95.56 270 PRO A N 1
ATOM 2021 C CA . PRO A 1 270 ? 5.129 28.141 0.001 1 95.56 270 PRO A CA 1
ATOM 2022 C C . PRO A 1 270 ? 4.141 27.094 0.526 1 95.56 270 PRO A C 1
ATOM 2024 O O . PRO A 1 270 ? 2.943 27.375 0.642 1 95.56 270 PRO A O 1
ATOM 2027 N N . PHE A 1 271 ? 4.605 25.969 0.825 1 96.38 271 PHE A N 1
ATOM 2028 C CA . PHE A 1 271 ? 3.777 24.938 1.418 1 96.38 271 PHE A CA 1
ATOM 2029 C C . PHE A 1 271 ? 3.279 25.359 2.795 1 96.38 271 PHE A C 1
ATOM 2031 O O . PHE A 1 271 ? 3.996 26.031 3.541 1 96.38 271 PHE A O 1
ATOM 2038 N N . ALA A 1 272 ? 2.074 25.016 3.115 1 95.06 272 ALA A N 1
ATOM 2039 C CA . ALA A 1 272 ? 1.42 25.359 4.375 1 95.06 272 ALA A CA 1
ATOM 2040 C C . ALA A 1 272 ? 0.362 24.328 4.742 1 95.06 272 ALA A C 1
ATOM 2042 O O . ALA A 1 272 ? 0.033 23.453 3.936 1 95.06 272 ALA A O 1
ATOM 2043 N N . LEU A 1 273 ? -0.095 24.375 5.938 1 94.94 273 LEU A N 1
ATOM 2044 C CA . LEU A 1 273 ? -1.113 23.438 6.406 1 94.94 273 LEU A CA 1
ATOM 2045 C C . LEU A 1 273 ? -2.396 23.578 5.594 1 94.94 273 LEU A C 1
ATOM 2047 O O . LEU A 1 273 ? -3.17 22.625 5.473 1 94.94 273 LEU A O 1
ATOM 2051 N N . ALA A 1 274 ? -2.562 24.703 4.973 1 90.94 274 ALA A N 1
ATOM 2052 C CA . ALA A 1 274 ? -3.762 24.969 4.18 1 90.94 274 ALA A CA 1
ATOM 2053 C C . ALA A 1 274 ? -3.564 24.531 2.73 1 90.94 274 ALA A C 1
ATOM 2055 O O . ALA A 1 274 ? -4.488 24.625 1.917 1 90.94 274 ALA A O 1
ATOM 2056 N N . SER A 1 275 ? -2.375 24.062 2.389 1 92.12 275 SER A N 1
ATOM 2057 C CA . SER A 1 275 ? -2.09 23.672 1.01 1 92.12 275 SER A CA 1
ATOM 2058 C C . SER A 1 275 ? -3.02 22.562 0.544 1 92.12 275 SER A C 1
ATOM 2060 O O . SER A 1 275 ? -3.33 21.641 1.308 1 92.12 275 SER A O 1
ATOM 2062 N N . SER A 1 276 ? -3.395 22.594 -0.704 1 90.44 276 SER A N 1
ATOM 2063 C CA . SER A 1 276 ? -4.285 21.578 -1.276 1 90.44 276 SER A CA 1
ATOM 2064 C C . SER A 1 276 ? -3.508 20.562 -2.104 1 90.44 276 SER A C 1
ATOM 2066 O O . SER A 1 276 ? -4.098 19.641 -2.68 1 90.44 276 SER A O 1
ATOM 2068 N N . SER A 1 277 ? -2.219 20.781 -2.217 1 93.19 277 SER A N 1
ATOM 2069 C CA . SER A 1 277 ? -1.371 19.859 -2.982 1 93.19 277 SER A CA 1
ATOM 2070 C C . SER A 1 277 ? 0.024 19.766 -2.373 1 93.19 277 SER A C 1
ATOM 2072 O O . SER A 1 277 ? 0.409 20.609 -1.552 1 93.19 277 SER A O 1
ATOM 2074 N N . VAL A 1 278 ? 0.69 18.766 -2.793 1 96.81 278 VAL A N 1
ATOM 2075 C CA . VAL A 1 278 ? 2.035 18.609 -2.252 1 96.81 278 VAL A CA 1
ATOM 2076 C C . VAL A 1 278 ? 2.943 17.969 -3.303 1 96.81 278 VAL A C 1
ATOM 2078 O O . VAL A 1 278 ? 2.506 17.125 -4.078 1 96.81 278 VAL A O 1
ATOM 2081 N N . CYS A 1 279 ? 4.102 18.422 -3.383 1 97.81 279 CYS A N 1
ATOM 2082 C CA . CYS A 1 279 ? 5.266 17.781 -3.971 1 97.81 279 CYS A CA 1
ATOM 2083 C C . CYS A 1 279 ? 6.398 17.672 -2.957 1 97.81 279 CYS A C 1
ATOM 2085 O O . CYS A 1 279 ? 7.199 18.594 -2.816 1 97.81 279 CYS A O 1
ATOM 2087 N N . ALA A 1 280 ? 6.449 16.594 -2.281 1 98.75 280 ALA A N 1
ATOM 2088 C CA . ALA A 1 280 ? 7.449 16.375 -1.241 1 98.75 280 ALA A CA 1
ATOM 2089 C C . ALA A 1 280 ? 8.477 15.336 -1.683 1 98.75 280 ALA A C 1
ATOM 2091 O O . ALA A 1 280 ? 8.148 14.391 -2.406 1 98.75 280 ALA A O 1
ATOM 2092 N N . ALA A 1 281 ? 9.719 15.523 -1.266 1 98.88 281 ALA A N 1
ATOM 2093 C CA . ALA A 1 281 ? 10.781 14.602 -1.637 1 98.88 281 ALA A CA 1
ATOM 2094 C C . ALA A 1 281 ? 11.898 14.609 -0.599 1 98.88 281 ALA A C 1
ATOM 2096 O O . ALA A 1 281 ? 12.023 15.555 0.184 1 98.88 281 ALA A O 1
ATOM 2097 N N . ARG A 1 282 ? 12.672 13.57 -0.609 1 98.56 282 ARG A N 1
ATOM 2098 C CA . ARG A 1 282 ? 13.812 13.461 0.291 1 98.56 282 ARG A CA 1
ATOM 2099 C C . ARG A 1 282 ? 14.922 14.422 -0.119 1 98.56 282 ARG A C 1
ATOM 2101 O O . ARG A 1 282 ? 15.719 14.859 0.719 1 98.56 282 ARG A O 1
ATOM 2108 N N . ARG A 1 283 ? 14.938 14.766 -1.434 1 97.94 283 ARG A N 1
ATOM 2109 C CA . ARG A 1 283 ? 15.906 15.719 -1.963 1 97.94 283 ARG A CA 1
ATOM 2110 C C . ARG A 1 283 ? 15.211 16.828 -2.744 1 97.94 283 ARG A C 1
ATOM 2112 O O . ARG A 1 283 ? 14.25 16.578 -3.475 1 97.94 283 ARG A O 1
ATOM 2119 N N . GLU A 1 284 ? 15.758 17.984 -2.578 1 97.12 284 GLU A N 1
ATOM 2120 C CA . GLU A 1 284 ? 15.195 19.141 -3.268 1 97.12 284 GLU A CA 1
ATOM 2121 C C . GLU A 1 284 ? 15.266 18.969 -4.781 1 97.12 284 GLU A C 1
ATOM 2123 O O . GLU A 1 284 ? 14.32 19.312 -5.496 1 97.12 284 GLU A O 1
ATOM 2128 N N . ALA A 1 285 ? 16.344 18.453 -5.266 1 97.44 285 ALA A N 1
ATOM 2129 C CA . ALA A 1 285 ? 16.531 18.266 -6.703 1 97.44 285 ALA A CA 1
ATOM 2130 C C . ALA A 1 285 ? 15.453 17.344 -7.281 1 97.44 285 ALA A C 1
ATOM 2132 O O . ALA A 1 285 ? 14.961 17.578 -8.383 1 97.44 285 ALA A O 1
ATOM 2133 N N . LEU A 1 286 ? 15.156 16.312 -6.562 1 98.06 286 LEU A N 1
ATOM 2134 C CA . LEU A 1 286 ? 14.117 15.391 -7.012 1 98.06 286 LEU A CA 1
ATOM 2135 C C . LEU A 1 286 ? 12.758 16.078 -7.035 1 98.06 286 LEU A C 1
ATOM 2137 O O . LEU A 1 286 ? 11.977 15.891 -7.969 1 98.06 286 LEU A O 1
ATOM 2141 N N . ALA A 1 287 ? 12.438 16.875 -6.023 1 98 287 ALA A N 1
ATOM 2142 C CA . ALA A 1 287 ? 11.18 17.609 -5.988 1 98 287 ALA A CA 1
ATOM 2143 C C . ALA A 1 287 ? 11.047 18.531 -7.203 1 98 287 ALA A C 1
ATOM 2145 O O . ALA A 1 287 ? 9.969 18.641 -7.789 1 98 287 ALA A O 1
ATOM 2146 N N . GLU A 1 288 ? 12.117 19.156 -7.547 1 96.88 288 GLU A N 1
ATOM 2147 C CA . GLU A 1 288 ? 12.109 20.078 -8.68 1 96.88 288 GLU A CA 1
ATOM 2148 C C . GLU A 1 288 ? 11.781 19.344 -9.984 1 96.88 288 GLU A C 1
ATOM 2150 O O . GLU A 1 288 ? 10.93 19.797 -10.758 1 96.88 288 GLU A O 1
ATOM 2155 N N . VAL A 1 289 ? 12.438 18.234 -10.164 1 96.62 289 VAL A N 1
ATOM 2156 C CA . VAL A 1 289 ? 12.234 17.469 -11.375 1 96.62 289 VAL A CA 1
ATOM 2157 C C . VAL A 1 289 ? 10.805 16.922 -11.414 1 96.62 289 VAL A C 1
ATOM 2159 O O . VAL A 1 289 ? 10.141 16.984 -12.453 1 96.62 289 VAL A O 1
ATOM 2162 N N . LEU A 1 290 ? 10.359 16.453 -10.328 1 97.44 290 LEU A N 1
ATOM 2163 C CA . LEU A 1 290 ? 9.023 15.875 -10.219 1 97.44 290 LEU A CA 1
ATOM 2164 C C . LEU A 1 290 ? 7.953 16.938 -10.445 1 97.44 290 LEU A C 1
ATOM 2166 O O . LEU A 1 290 ? 7.004 16.719 -11.203 1 97.44 290 LEU A O 1
ATOM 2170 N N . GLN A 1 291 ? 8.086 18.016 -9.781 1 97 291 GLN A N 1
ATOM 2171 C CA . GLN A 1 291 ? 7.133 19.125 -9.922 1 97 291 GLN A CA 1
ATOM 2172 C C . GLN A 1 291 ? 7.043 19.578 -11.367 1 97 291 GLN A C 1
ATOM 2174 O O . GLN A 1 291 ? 5.945 19.781 -11.898 1 97 291 GLN A O 1
ATOM 2179 N N . ALA A 1 292 ? 8.188 19.766 -11.977 1 96.5 292 ALA A N 1
ATOM 2180 C CA . ALA A 1 292 ? 8.219 20.188 -13.375 1 96.5 292 ALA A CA 1
ATOM 2181 C C . ALA A 1 292 ? 7.531 19.156 -14.266 1 96.5 292 ALA A C 1
ATOM 2183 O O . ALA A 1 292 ? 6.777 19.531 -15.172 1 96.5 292 ALA A O 1
ATOM 2184 N N . SER A 1 293 ? 7.793 17.891 -14.023 1 96.44 293 SER A N 1
ATOM 2185 C CA . SER A 1 293 ? 7.215 16.812 -14.82 1 96.44 293 SER A CA 1
ATOM 2186 C C . SER A 1 293 ? 5.691 16.797 -14.711 1 96.44 293 SER A C 1
ATOM 2188 O O . SER A 1 293 ? 4.992 16.641 -15.711 1 96.44 293 SER A O 1
ATOM 2190 N N . VAL A 1 294 ? 5.203 16.969 -13.516 1 96.31 294 VAL A N 1
ATOM 2191 C CA . VAL A 1 294 ? 3.764 16.922 -13.266 1 96.31 294 VAL A CA 1
ATOM 2192 C C . VAL A 1 294 ? 3.094 18.141 -13.898 1 96.31 294 VAL A C 1
ATOM 2194 O O . VAL A 1 294 ? 2.059 18.016 -14.555 1 96.31 294 VAL A O 1
ATOM 2197 N N . ARG A 1 295 ? 3.674 19.297 -13.703 1 95.44 295 ARG A N 1
ATOM 2198 C CA . ARG A 1 295 ? 3.104 20.531 -14.25 1 95.44 295 ARG A CA 1
ATOM 2199 C C . ARG A 1 295 ? 3.051 20.469 -15.773 1 95.44 295 ARG A C 1
ATOM 2201 O O . ARG A 1 295 ? 2.068 20.906 -16.391 1 95.44 295 ARG A O 1
ATOM 2208 N N . GLU A 1 296 ? 4.086 19.969 -16.359 1 96.5 296 GLU A N 1
ATOM 2209 C CA . GLU A 1 296 ? 4.098 19.797 -17.812 1 96.5 296 GLU A CA 1
ATOM 2210 C C . GLU A 1 296 ? 2.992 18.844 -18.266 1 96.5 296 GLU A C 1
ATOM 2212 O O . GLU A 1 296 ? 2.32 19.109 -19.266 1 96.5 296 GLU A O 1
ATOM 2217 N N . ALA A 1 297 ? 2.822 17.781 -17.547 1 96.38 297 ALA A N 1
ATOM 2218 C CA . ALA A 1 297 ? 1.857 16.734 -17.891 1 96.38 297 ALA A CA 1
ATOM 2219 C C . ALA A 1 297 ? 0.434 17.281 -17.891 1 96.38 297 ALA A C 1
ATOM 2221 O O . ALA A 1 297 ? -0.414 16.844 -18.672 1 96.38 297 ALA A O 1
ATOM 2222 N N . VAL A 1 298 ? 0.16 18.25 -17.031 1 94.38 298 VAL A N 1
ATOM 2223 C CA . VAL A 1 298 ? -1.225 18.688 -16.875 1 94.38 298 VAL A CA 1
ATOM 2224 C C . VAL A 1 298 ? -1.402 20.094 -17.453 1 94.38 298 VAL A C 1
ATOM 2226 O O . VAL A 1 298 ? -2.467 20.688 -17.312 1 94.38 298 VAL A O 1
ATOM 2229 N N . ALA A 1 299 ? -0.441 20.688 -18.062 1 92.69 299 ALA A N 1
ATOM 2230 C CA . ALA A 1 299 ? -0.401 22.078 -18.516 1 92.69 299 ALA A CA 1
ATOM 2231 C C . ALA A 1 299 ? -1.569 22.391 -19.438 1 92.69 299 ALA A C 1
ATOM 2233 O O . ALA A 1 299 ? -2.154 23.484 -19.359 1 92.69 299 ALA A O 1
ATOM 2234 N N . ASP A 1 300 ? -1.955 21.438 -20.266 1 91.75 300 ASP A N 1
ATOM 2235 C CA . ASP A 1 300 ? -2.957 21.734 -21.281 1 91.75 300 ASP A CA 1
ATOM 2236 C C . ASP A 1 300 ? -4.324 21.188 -20.875 1 91.75 300 ASP A C 1
ATOM 2238 O O . ASP A 1 300 ? -5.258 21.172 -21.688 1 91.75 300 ASP A O 1
ATOM 2242 N N . LEU A 1 301 ? -4.391 20.766 -19.672 1 92.38 301 LEU A N 1
ATOM 2243 C CA . LEU A 1 301 ? -5.652 20.188 -19.203 1 92.38 301 LEU A CA 1
ATOM 2244 C C . LEU A 1 301 ? -6.391 21.188 -18.312 1 92.38 301 LEU A C 1
ATOM 2246 O O . LEU A 1 301 ? -5.77 21.875 -17.5 1 92.38 301 LEU A O 1
ATOM 2250 N N . PRO A 1 302 ? -7.684 21.266 -18.531 1 85.12 302 PRO A N 1
ATOM 2251 C CA . PRO A 1 302 ? -8.453 22.188 -17.688 1 85.12 302 PRO A CA 1
ATOM 2252 C C . PRO A 1 302 ? -8.398 21.812 -16.219 1 85.12 302 PRO A C 1
ATOM 2254 O O . PRO A 1 302 ? -8.242 20.641 -15.875 1 85.12 302 PRO A O 1
ATOM 2257 N N . MET A 1 303 ? -8.281 22.828 -15.461 1 76.06 303 MET A N 1
ATOM 2258 C CA . MET A 1 303 ? -8.32 22.625 -14.016 1 76.06 303 MET A CA 1
ATOM 2259 C C . MET A 1 303 ? -9.477 23.391 -13.391 1 76.06 303 MET A C 1
ATOM 2261 O O . MET A 1 303 ? -9.664 24.578 -13.672 1 76.06 303 MET A O 1
ATOM 2265 N N . ASP A 1 304 ? -10.289 22.578 -12.688 1 69.5 304 ASP A N 1
ATOM 2266 C CA . ASP A 1 304 ? -11.242 23.328 -11.875 1 69.5 304 ASP A CA 1
ATOM 2267 C C . ASP A 1 304 ? -10.523 24.172 -10.82 1 69.5 304 ASP A C 1
ATOM 2269 O O . ASP A 1 304 ? -9.422 23.828 -10.391 1 69.5 304 ASP A O 1
ATOM 2273 N N . GLU A 1 305 ? -10.992 25.281 -10.555 1 63.94 305 GLU A N 1
ATOM 2274 C CA . GLU A 1 305 ? -10.383 26.125 -9.539 1 63.94 305 GLU A CA 1
ATOM 2275 C C . GLU A 1 305 ? -10.148 25.359 -8.242 1 63.94 305 GLU A C 1
ATOM 2277 O O . GLU A 1 305 ? -11.055 24.672 -7.746 1 63.94 305 GLU A O 1
ATOM 2282 N N . LEU A 1 306 ? -8.898 25.266 -7.902 1 62.91 306 LEU A N 1
ATOM 2283 C CA . LEU A 1 306 ? -8.578 24.703 -6.602 1 62.91 306 LEU A CA 1
ATOM 2284 C C . LEU A 1 306 ? -9.125 25.562 -5.473 1 62.91 306 LEU A C 1
ATOM 2286 O O . LEU A 1 306 ? -9.305 26.766 -5.645 1 62.91 306 LEU A O 1
ATOM 2290 N N . PRO A 1 307 ? -9.531 24.875 -4.41 1 61.22 307 PRO A N 1
ATOM 2291 C CA . PRO A 1 307 ? -10 25.703 -3.289 1 61.22 307 PRO A CA 1
ATOM 2292 C C . PRO A 1 307 ? -8.984 26.75 -2.857 1 61.22 307 PRO A C 1
ATOM 2294 O O . PRO A 1 307 ? -7.777 26.562 -3.053 1 61.22 307 PRO A O 1
ATOM 2297 N N . SER A 1 308 ? -9.461 27.922 -2.471 1 56.09 308 SER A N 1
ATOM 2298 C CA . SER A 1 308 ? -8.625 29.016 -2.014 1 56.09 308 SER A CA 1
ATOM 2299 C C . SER A 1 308 ? -7.68 28.578 -0.902 1 56.09 308 SER A C 1
ATOM 2301 O O . SER A 1 308 ? -8.094 27.891 0.035 1 56.09 308 SER A O 1
ATOM 2303 N N . GLU A 1 309 ? -6.418 28.422 -1.18 1 60 309 GLU A N 1
ATOM 2304 C CA . GLU A 1 309 ? -5.387 28.125 -0.189 1 60 309 GLU A CA 1
ATOM 2305 C C . GLU A 1 309 ? -5.031 29.359 0.626 1 60 309 GLU A C 1
ATOM 2307 O O . GLU A 1 309 ? -4.727 30.422 0.063 1 60 309 GLU A O 1
ATOM 2312 N N . ALA A 1 310 ? -5.672 29.641 1.82 1 50.22 310 ALA A N 1
ATOM 2313 C CA . ALA A 1 310 ? -5.336 30.812 2.631 1 50.22 310 ALA A CA 1
ATOM 2314 C C . ALA A 1 310 ? -3.875 30.766 3.07 1 50.22 310 ALA A C 1
ATOM 2316 O O . ALA A 1 310 ? -3.301 29.688 3.238 1 50.22 310 ALA A O 1
ATOM 2317 N N . MET B 1 1 ? 23.359 1.797 23.172 1 24.03 1 MET B N 1
ATOM 2318 C CA . MET B 1 1 ? 22.922 0.51 22.641 1 24.03 1 MET B CA 1
ATOM 2319 C C . MET B 1 1 ? 21.453 0.559 22.266 1 24.03 1 MET B C 1
ATOM 2321 O O . MET B 1 1 ? 20.578 0.666 23.125 1 24.03 1 MET B O 1
ATOM 2325 N N . GLN B 1 2 ? 21.141 1.217 21.188 1 31.53 2 GLN B N 1
ATOM 2326 C CA . GLN B 1 2 ? 19.781 1.55 20.797 1 31.53 2 GLN B CA 1
ATOM 2327 C C . GLN B 1 2 ? 18.891 0.303 20.734 1 31.53 2 GLN B C 1
ATOM 2329 O O . GLN B 1 2 ? 19.234 -0.677 20.078 1 31.53 2 GLN B O 1
ATOM 2334 N N . THR B 1 3 ? 18.344 -0.032 21.812 1 34.72 3 THR B N 1
ATOM 2335 C CA . THR B 1 3 ? 17.531 -1.219 22.016 1 34.72 3 THR B CA 1
ATOM 2336 C C . THR B 1 3 ? 16.547 -1.405 20.859 1 34.72 3 THR B C 1
ATOM 2338 O O . THR B 1 3 ? 15.695 -0.55 20.609 1 34.72 3 THR B O 1
ATOM 2341 N N . MET B 1 4 ? 17.094 -1.925 19.828 1 42.62 4 MET B N 1
ATOM 2342 C CA . MET B 1 4 ? 16.25 -2.305 18.703 1 42.62 4 MET B CA 1
ATOM 2343 C C . MET B 1 4 ? 15.016 -3.07 19.188 1 42.62 4 MET B C 1
ATOM 2345 O O . MET B 1 4 ? 15.148 -4.059 19.906 1 42.62 4 MET B O 1
ATOM 2349 N N . VAL B 1 5 ? 14.016 -2.377 19.438 1 50.28 5 VAL B N 1
ATOM 2350 C CA . VAL B 1 5 ? 12.812 -3.125 19.797 1 50.28 5 VAL B CA 1
ATOM 2351 C C . VAL B 1 5 ? 12.633 -4.305 18.844 1 50.28 5 VAL B C 1
ATOM 2353 O O . VAL B 1 5 ? 12.516 -4.113 17.625 1 50.28 5 VAL B O 1
ATOM 2356 N N . ALA B 1 6 ? 13.023 -5.461 19.312 1 52.62 6 ALA B N 1
ATOM 2357 C CA . ALA B 1 6 ? 13.008 -6.699 18.531 1 52.62 6 ALA B CA 1
ATOM 2358 C C . ALA B 1 6 ? 11.602 -7.023 18.047 1 52.62 6 ALA B C 1
ATOM 2360 O O . ALA B 1 6 ? 10.617 -6.789 18.75 1 52.62 6 ALA B O 1
ATOM 2361 N N . PHE B 1 7 ? 11.469 -7.297 16.75 1 61.72 7 PHE B N 1
ATOM 2362 C CA . PHE B 1 7 ? 10.258 -7.855 16.156 1 61.72 7 PHE B CA 1
ATOM 2363 C C . PHE B 1 7 ? 9.883 -9.172 16.844 1 61.72 7 PHE B C 1
ATOM 2365 O O . PHE B 1 7 ? 10.734 -10.047 17.016 1 61.72 7 PHE B O 1
ATOM 2372 N N . THR B 1 8 ? 8.703 -9.164 17.516 1 66.44 8 THR B N 1
ATOM 2373 C CA . THR B 1 8 ? 8.219 -10.422 18.078 1 66.44 8 THR B CA 1
ATOM 2374 C C . THR B 1 8 ? 7.254 -11.109 17.109 1 66.44 8 THR B C 1
ATOM 2376 O O . THR B 1 8 ? 6.184 -10.57 16.812 1 66.44 8 THR B O 1
ATOM 2379 N N . SER B 1 9 ? 7.676 -12.211 16.672 1 77.19 9 SER B N 1
ATOM 2380 C CA . SER B 1 9 ? 6.887 -12.945 15.695 1 77.19 9 SER B CA 1
ATOM 2381 C C . SER B 1 9 ? 5.684 -13.617 16.344 1 77.19 9 SER B C 1
ATOM 2383 O O . SER B 1 9 ? 5.738 -14.008 17.5 1 77.19 9 SER B O 1
ATOM 2385 N N . ARG B 1 10 ? 4.617 -13.703 15.648 1 85 10 ARG B N 1
ATOM 2386 C CA . ARG B 1 10 ? 3.426 -14.445 16.031 1 85 10 ARG B CA 1
ATOM 2387 C C . ARG B 1 10 ? 3.729 -15.938 16.156 1 85 10 ARG B C 1
ATOM 2389 O O . ARG B 1 10 ? 4.688 -16.438 15.562 1 85 10 ARG B O 1
ATOM 2396 N N . ASP B 1 11 ? 2.953 -16.547 16.953 1 88 11 ASP B N 1
ATOM 2397 C CA . ASP B 1 11 ? 2.967 -18.016 17 1 88 11 ASP B CA 1
ATOM 2398 C C . ASP B 1 11 ? 2.148 -18.609 15.867 1 88 11 ASP B C 1
ATOM 2400 O O . ASP B 1 11 ? 0.921 -18.484 15.844 1 88 11 ASP B O 1
ATOM 2404 N N . HIS B 1 12 ? 2.846 -19.281 14.961 1 93.69 12 HIS B N 1
ATOM 2405 C CA . HIS B 1 12 ? 2.143 -19.812 13.797 1 93.69 12 HIS B CA 1
ATOM 2406 C C . HIS B 1 12 ? 1.889 -21.312 13.953 1 93.69 12 HIS B C 1
ATOM 2408 O O . HIS B 1 12 ? 1.688 -22.016 12.961 1 93.69 12 HIS B O 1
ATOM 2414 N N . SER B 1 13 ? 1.851 -21.781 15.211 1 93.38 13 SER B N 1
ATOM 2415 C CA . SER B 1 13 ? 1.598 -23.203 15.477 1 93.38 13 SER B CA 1
ATOM 2416 C C . SER B 1 13 ? 0.176 -23.578 15.086 1 93.38 13 SER B C 1
ATOM 2418 O O . SER B 1 13 ? -0.151 -24.766 15.008 1 93.38 13 SER B O 1
ATOM 2420 N N . TRP B 1 14 ? -0.673 -22.594 14.75 1 94.38 14 TRP B N 1
ATOM 2421 C CA . TRP B 1 14 ? -2.049 -22.844 14.328 1 94.38 14 TRP B CA 1
ATOM 2422 C C . TRP B 1 14 ? -2.088 -23.719 13.078 1 94.38 14 TRP B C 1
ATOM 2424 O O . TRP B 1 14 ? -3.068 -24.422 12.836 1 94.38 14 TRP B O 1
ATOM 2434 N N . VAL B 1 15 ? -1.073 -23.703 12.25 1 95.69 15 VAL B N 1
ATOM 2435 C CA . VAL B 1 15 ? -1.041 -24.453 11.008 1 95.69 15 VAL B CA 1
ATOM 2436 C C . VAL B 1 15 ? -1.211 -25.953 11.305 1 95.69 15 VAL B C 1
ATOM 2438 O O . VAL B 1 15 ? -1.987 -26.641 10.633 1 95.69 15 VAL B O 1
ATOM 2441 N N . GLY B 1 16 ? -0.465 -26.422 12.297 1 93.62 16 GLY B N 1
ATOM 2442 C CA . GLY B 1 16 ? -0.609 -27.812 12.727 1 93.62 16 GLY B CA 1
ATOM 2443 C C . GLY B 1 16 ? -1.981 -28.125 13.289 1 93.62 16 GLY B C 1
ATOM 2444 O O . GLY B 1 16 ? -2.486 -29.234 13.133 1 93.62 16 GLY B O 1
ATOM 2445 N N . THR B 1 17 ? -2.588 -27.141 13.914 1 92.44 17 THR B N 1
ATOM 2446 C CA . THR B 1 17 ? -3.885 -27.312 14.555 1 92.44 17 THR B CA 1
ATOM 2447 C C . THR B 1 17 ? -4.996 -27.406 13.516 1 92.44 17 THR B C 1
ATOM 2449 O O . THR B 1 17 ? -5.969 -28.141 13.703 1 92.44 17 THR B O 1
ATOM 2452 N N . VAL B 1 18 ? -4.91 -26.594 12.477 1 92.94 18 VAL B N 1
ATOM 2453 C CA . VAL B 1 18 ? -5.887 -26.672 11.391 1 92.94 18 VAL B CA 1
ATOM 2454 C C . VAL B 1 18 ? -5.918 -28.094 10.836 1 92.94 18 VAL B C 1
ATOM 2456 O O . VAL B 1 18 ? -6.992 -28.641 10.578 1 92.94 18 VAL B O 1
ATOM 2459 N N . GLY B 1 19 ? -4.812 -28.719 10.641 1 90.81 19 GLY B N 1
ATOM 2460 C CA . GLY B 1 19 ? -4.73 -30.109 10.227 1 90.81 19 GLY B CA 1
ATOM 2461 C C . GLY B 1 19 ? -5.238 -30.344 8.82 1 90.81 19 GLY B C 1
ATOM 2462 O O . GLY B 1 19 ? -6.168 -31.125 8.617 1 90.81 19 GLY B O 1
ATOM 2463 N N . PHE B 1 20 ? -4.598 -29.734 7.879 1 95.12 20 PHE B N 1
ATOM 2464 C CA . PHE B 1 20 ? -4.922 -30 6.484 1 95.12 20 PHE B CA 1
ATOM 2465 C C . PHE B 1 20 ? -4.742 -31.484 6.16 1 95.12 20 PHE B C 1
ATOM 2467 O O . PHE B 1 20 ? -3.768 -32.094 6.594 1 95.12 20 PHE B O 1
ATOM 2474 N N . ARG B 1 21 ? -5.656 -32.062 5.496 1 95.12 21 ARG B N 1
ATOM 2475 C CA . ARG B 1 21 ? -5.609 -33.5 5.172 1 95.12 21 ARG B CA 1
ATOM 2476 C C . ARG B 1 21 ? -4.805 -33.719 3.898 1 95.12 21 ARG B C 1
ATOM 2478 O O . ARG B 1 21 ? -3.982 -34.656 3.844 1 95.12 21 ARG B O 1
ATOM 2485 N N . SER B 1 22 ? -5.176 -32.906 2.908 1 94.5 22 SER B N 1
ATOM 2486 C CA . SER B 1 22 ? -4.391 -32.969 1.68 1 94.5 22 SER B CA 1
ATOM 2487 C C . SER B 1 22 ? -3.133 -32.094 1.8 1 94.5 22 SER B C 1
ATOM 2489 O O . SER B 1 22 ? -3.16 -31.031 2.402 1 94.5 22 SER B O 1
ATOM 2491 N N . PHE B 1 23 ? -1.978 -32.625 1.385 1 97.31 23 PHE B N 1
ATOM 2492 C CA . PHE B 1 23 ? -0.718 -31.891 1.293 1 97.31 23 PHE B CA 1
ATOM 2493 C C . PHE B 1 23 ? -0.237 -31.469 2.676 1 97.31 23 PHE B C 1
ATOM 2495 O O . PHE B 1 23 ? 0.326 -30.375 2.836 1 97.31 23 PHE B O 1
ATOM 2502 N N . ALA B 1 24 ? -0.505 -32.25 3.701 1 97.31 24 ALA B N 1
ATOM 2503 C CA . ALA B 1 24 ? -0.172 -31.875 5.078 1 97.31 24 ALA B CA 1
ATOM 2504 C C . ALA B 1 24 ? 1.324 -31.625 5.227 1 97.31 24 ALA B C 1
ATOM 2506 O O . ALA B 1 24 ? 1.731 -30.594 5.781 1 97.31 24 ALA B O 1
ATOM 2507 N N . GLN B 1 25 ? 2.105 -32.562 4.77 1 97.81 25 GLN B N 1
ATOM 2508 C CA . GLN B 1 25 ? 3.553 -32.375 4.859 1 97.81 25 GLN B CA 1
ATOM 2509 C C . GLN B 1 25 ? 4.023 -31.203 4.031 1 97.81 25 GLN B C 1
ATOM 2511 O O . GLN B 1 25 ? 4.895 -30.438 4.461 1 97.81 25 GLN B O 1
ATOM 2516 N N . GLU B 1 26 ? 3.457 -31.109 2.795 1 98.62 26 GLU B N 1
ATOM 2517 C CA . GLU B 1 26 ? 3.793 -30 1.906 1 98.62 26 GLU B CA 1
ATOM 2518 C C . GLU B 1 26 ? 3.525 -28.641 2.576 1 98.62 26 GLU B C 1
ATOM 2520 O O . GLU B 1 26 ? 4.348 -27.734 2.496 1 98.62 26 GLU B O 1
ATOM 2525 N N . VAL B 1 27 ? 2.4 -28.547 3.299 1 98.75 27 VAL B N 1
ATOM 2526 C CA . VAL B 1 27 ? 2.033 -27.328 4 1 98.75 27 VAL B CA 1
ATOM 2527 C C . VAL B 1 27 ? 3.076 -27.016 5.066 1 98.75 27 VAL B C 1
ATOM 2529 O O . VAL B 1 27 ? 3.588 -25.891 5.133 1 98.75 27 VAL B O 1
ATOM 2532 N N . ASP B 1 28 ? 3.422 -27.953 5.848 1 98.38 28 ASP B N 1
ATOM 2533 C CA . ASP B 1 28 ? 4.344 -27.766 6.961 1 98.38 28 ASP B CA 1
ATOM 2534 C C . ASP B 1 28 ? 5.711 -27.297 6.469 1 98.38 28 ASP B C 1
ATOM 2536 O O . ASP B 1 28 ? 6.281 -26.344 7.012 1 98.38 28 ASP B O 1
ATOM 2540 N N . VAL B 1 29 ? 6.172 -27.938 5.465 1 98.69 29 VAL B N 1
ATOM 2541 C CA . VAL B 1 29 ? 7.492 -27.625 4.93 1 98.69 29 VAL B CA 1
ATOM 2542 C C . VAL B 1 29 ? 7.477 -26.234 4.309 1 98.69 29 VAL B C 1
ATOM 2544 O O . VAL B 1 29 ? 8.359 -25.406 4.578 1 98.69 29 VAL B O 1
ATOM 2547 N N . ALA B 1 30 ? 6.484 -25.938 3.486 1 98.88 30 ALA B N 1
ATOM 2548 C CA . ALA B 1 30 ? 6.387 -24.641 2.814 1 98.88 30 ALA B CA 1
ATOM 2549 C C . ALA B 1 30 ? 6.289 -23.5 3.824 1 98.88 30 ALA B C 1
ATOM 2551 O O . ALA B 1 30 ? 6.922 -22.453 3.658 1 98.88 30 ALA B O 1
ATOM 2552 N N . VAL B 1 31 ? 5.512 -23.703 4.871 1 98.75 31 VAL B N 1
ATOM 2553 C CA . VAL B 1 31 ? 5.336 -22.688 5.902 1 98.75 31 VAL B CA 1
ATOM 2554 C C . VAL B 1 31 ? 6.668 -22.453 6.613 1 98.75 31 VAL B C 1
ATOM 2556 O O . VAL B 1 31 ? 7.074 -21.297 6.801 1 98.75 31 VAL B O 1
ATOM 2559 N N . GLY B 1 32 ? 7.309 -23.5 7.035 1 98.56 32 GLY B N 1
ATOM 2560 C CA . GLY B 1 32 ? 8.609 -23.344 7.668 1 98.56 32 GLY B CA 1
ATOM 2561 C C . GLY B 1 32 ? 9.602 -22.562 6.828 1 98.56 32 GLY B C 1
ATOM 2562 O O . GLY B 1 32 ? 10.297 -21.688 7.34 1 98.56 32 GLY B O 1
ATOM 2563 N N . LEU B 1 33 ? 9.641 -22.891 5.562 1 98.81 33 LEU B N 1
ATOM 2564 C CA . LEU B 1 33 ? 10.555 -22.234 4.637 1 98.81 33 LEU B CA 1
ATOM 2565 C C . LEU B 1 33 ? 10.172 -20.766 4.445 1 98.81 33 LEU B C 1
ATOM 2567 O O . LEU B 1 33 ? 11.039 -19.891 4.398 1 98.81 33 LEU B O 1
ATOM 2571 N N . ALA B 1 34 ? 8.867 -20.484 4.309 1 98.81 34 ALA B N 1
ATOM 2572 C CA . ALA B 1 34 ? 8.391 -19.109 4.145 1 98.81 34 ALA B CA 1
ATOM 2573 C C . ALA B 1 34 ? 8.773 -18.25 5.34 1 98.81 34 ALA B C 1
ATOM 2575 O O . ALA B 1 34 ? 9.211 -17.094 5.176 1 98.81 34 ALA B O 1
ATOM 2576 N N . LEU B 1 35 ? 8.641 -18.812 6.535 1 98.38 35 LEU B N 1
ATOM 2577 C CA . LEU B 1 35 ? 8.961 -18.078 7.754 1 98.38 35 LEU B CA 1
ATOM 2578 C C . LEU B 1 35 ? 10.445 -17.75 7.82 1 98.38 35 LEU B C 1
ATOM 2580 O O . LEU B 1 35 ? 10.828 -16.641 8.203 1 98.38 35 LEU B O 1
ATOM 2584 N N . LYS B 1 36 ? 11.273 -18.672 7.441 1 98.31 36 LYS B N 1
ATOM 2585 C CA . LYS B 1 36 ? 12.711 -18.422 7.414 1 98.31 36 LYS B CA 1
ATOM 2586 C C . LYS B 1 36 ? 13.07 -17.328 6.41 1 98.31 36 LYS B C 1
ATOM 2588 O O . LYS B 1 36 ? 13.906 -16.469 6.688 1 98.31 36 LYS B O 1
ATOM 2593 N N . CYS B 1 37 ? 12.469 -17.391 5.215 1 98.5 37 CYS B N 1
ATOM 2594 C CA . CYS B 1 37 ? 12.68 -16.344 4.219 1 98.5 37 CYS B CA 1
ATOM 2595 C C . CYS B 1 37 ? 12.305 -14.977 4.781 1 98.5 37 CYS B C 1
ATOM 2597 O O . CYS B 1 37 ? 13.016 -13.992 4.562 1 98.5 37 CYS B O 1
ATOM 2599 N N . GLY B 1 38 ? 11.141 -14.93 5.441 1 97.81 38 GLY B N 1
ATOM 2600 C CA . GLY B 1 38 ? 10.703 -13.688 6.051 1 97.81 38 GLY B CA 1
ATOM 2601 C C . GLY B 1 38 ? 11.703 -13.125 7.047 1 97.81 38 GLY B C 1
ATOM 2602 O O . GLY B 1 38 ? 11.906 -11.914 7.109 1 97.81 38 GLY B O 1
ATOM 2603 N N . GLU B 1 39 ? 12.297 -13.961 7.84 1 96.5 39 GLU B N 1
ATOM 2604 C CA . GLU B 1 39 ? 13.336 -13.539 8.773 1 96.5 39 GLU B CA 1
ATOM 2605 C C . GLU B 1 39 ? 14.5 -12.891 8.039 1 96.5 39 GLU B C 1
ATOM 2607 O O . GLU B 1 39 ? 15.008 -11.852 8.469 1 96.5 39 GLU B O 1
ATOM 2612 N N . ASN B 1 40 ? 14.945 -13.555 6.973 1 96.94 40 ASN B N 1
ATOM 2613 C CA . ASN B 1 40 ? 16.016 -12.992 6.16 1 96.94 40 ASN B CA 1
ATOM 2614 C C . ASN B 1 40 ? 15.648 -11.625 5.602 1 96.94 40 ASN B C 1
ATOM 2616 O O . ASN B 1 40 ? 16.469 -10.711 5.574 1 96.94 40 ASN B O 1
ATOM 2620 N N . MET B 1 41 ? 14.43 -11.508 5.133 1 96.81 41 MET B N 1
ATOM 2621 C CA . MET B 1 41 ? 13.953 -10.25 4.566 1 96.81 41 MET B CA 1
ATOM 2622 C C . MET B 1 41 ? 13.984 -9.141 5.605 1 96.81 41 MET B C 1
ATOM 2624 O O . MET B 1 41 ? 14.438 -8.031 5.32 1 96.81 41 MET B O 1
ATOM 2628 N N . ARG B 1 42 ? 13.461 -9.398 6.793 1 94.56 42 ARG B N 1
ATOM 2629 C CA . ARG B 1 42 ? 13.438 -8.398 7.852 1 94.56 42 ARG B CA 1
ATOM 2630 C C . ARG B 1 42 ? 14.852 -7.961 8.227 1 94.56 42 ARG B C 1
ATOM 2632 O O . ARG B 1 42 ? 15.094 -6.785 8.508 1 94.56 42 ARG B O 1
ATOM 2639 N N . ALA B 1 43 ? 15.805 -8.844 8.164 1 93.31 43 ALA B N 1
ATOM 2640 C CA . ALA B 1 43 ? 17.188 -8.586 8.578 1 93.31 43 ALA B CA 1
ATOM 2641 C C . ALA B 1 43 ? 17.906 -7.727 7.543 1 93.31 43 ALA B C 1
ATOM 2643 O O . ALA B 1 43 ? 18.922 -7.086 7.855 1 93.31 43 ALA B O 1
ATOM 2644 N N . THR B 1 44 ? 17.359 -7.719 6.324 1 93.31 44 THR B N 1
ATOM 2645 C CA . THR B 1 44 ? 18.109 -7.07 5.258 1 93.31 44 THR B CA 1
ATOM 2646 C C . THR B 1 44 ? 17.234 -6.062 4.516 1 93.31 44 THR B C 1
ATOM 2648 O O . THR B 1 44 ? 17.438 -5.812 3.324 1 93.31 44 THR B O 1
ATOM 2651 N N . ALA B 1 45 ? 16.219 -5.562 5.156 1 86.94 45 ALA B N 1
ATOM 2652 C CA . ALA B 1 45 ? 15.328 -4.59 4.523 1 86.94 45 ALA B CA 1
ATOM 2653 C C . ALA B 1 45 ? 16.109 -3.404 3.975 1 86.94 45 ALA B C 1
ATOM 2655 O O . ALA B 1 45 ? 16.969 -2.844 4.664 1 86.94 45 ALA B O 1
ATOM 2656 N N . GLY B 1 46 ? 15.82 -3.047 2.752 1 85.94 46 GLY B N 1
ATOM 2657 C CA . GLY B 1 46 ? 16.547 -1.943 2.141 1 85.94 46 GLY B CA 1
ATOM 2658 C C . GLY B 1 46 ? 17.875 -2.361 1.529 1 85.94 46 GLY B C 1
ATOM 2659 O O . GLY B 1 46 ? 18.75 -1.529 1.32 1 85.94 46 GLY B O 1
ATOM 2660 N N . ALA B 1 47 ? 17.984 -3.559 1.277 1 82.12 47 ALA B N 1
ATOM 2661 C CA . ALA B 1 47 ? 19.203 -4.102 0.684 1 82.12 47 ALA B CA 1
ATOM 2662 C C . ALA B 1 47 ? 19.469 -3.498 -0.694 1 82.12 47 ALA B C 1
ATOM 2664 O O . ALA B 1 47 ? 18.516 -3.166 -1.418 1 82.12 47 ALA B O 1
ATOM 2665 N N . ALA B 1 48 ? 20.672 -3.49 -1.052 1 83.81 48 ALA B N 1
ATOM 2666 C CA . ALA B 1 48 ? 21.094 -2.926 -2.332 1 83.81 48 ALA B CA 1
ATOM 2667 C C . ALA B 1 48 ? 20.578 -3.768 -3.496 1 83.81 48 ALA B C 1
ATOM 2669 O O . ALA B 1 48 ? 20.578 -5 -3.43 1 83.81 48 ALA B O 1
ATOM 2670 N N . ALA B 1 49 ? 20.203 -3.025 -4.492 1 85.44 49 ALA B N 1
ATOM 2671 C CA . ALA B 1 49 ? 19.672 -3.691 -5.676 1 85.44 49 ALA B CA 1
ATOM 2672 C C . ALA B 1 49 ? 20.766 -3.977 -6.691 1 85.44 49 ALA B C 1
ATOM 2674 O O . ALA B 1 49 ? 21.672 -3.158 -6.887 1 85.44 49 ALA B O 1
ATOM 2675 N N . LEU B 1 50 ? 20.641 -5.184 -7.172 1 83.19 50 LEU B N 1
ATOM 2676 C CA . LEU B 1 50 ? 21.219 -5.516 -8.461 1 83.19 50 LEU B CA 1
ATOM 2677 C C . LEU B 1 50 ? 20.156 -5.594 -9.547 1 83.19 50 LEU B C 1
ATOM 2679 O O . LEU B 1 50 ? 18.984 -5.82 -9.25 1 83.19 50 LEU B O 1
ATOM 2683 N N . PHE B 1 51 ? 20.562 -5.285 -10.797 1 82.94 51 PHE B N 1
ATOM 2684 C CA . PHE B 1 51 ? 19.531 -5.262 -11.828 1 82.94 51 PHE B CA 1
ATOM 2685 C C . PHE B 1 51 ? 19.703 -6.418 -12.805 1 82.94 51 PHE B C 1
ATOM 2687 O O . PHE B 1 51 ? 20.766 -6.555 -13.422 1 82.94 51 PHE B O 1
ATOM 2694 N N . LYS B 1 52 ? 18.625 -7.23 -12.914 1 80.88 52 LYS B N 1
ATOM 2695 C CA . LYS B 1 52 ? 18.609 -8.406 -13.781 1 80.88 52 LYS B CA 1
ATOM 2696 C C . LYS B 1 52 ? 18.766 -8 -15.25 1 80.88 52 LYS B C 1
ATOM 2698 O O . LYS B 1 52 ? 19.281 -8.766 -16.062 1 80.88 52 LYS B O 1
ATOM 2703 N N . ASP B 1 53 ? 18.297 -6.859 -15.625 1 77.19 53 ASP B N 1
ATOM 2704 C CA . ASP B 1 53 ? 18.281 -6.395 -17 1 77.19 53 ASP B CA 1
ATOM 2705 C C . ASP B 1 53 ? 19.422 -5.398 -17.25 1 77.19 53 ASP B C 1
ATOM 2707 O O . ASP B 1 53 ? 19.391 -4.656 -18.234 1 77.19 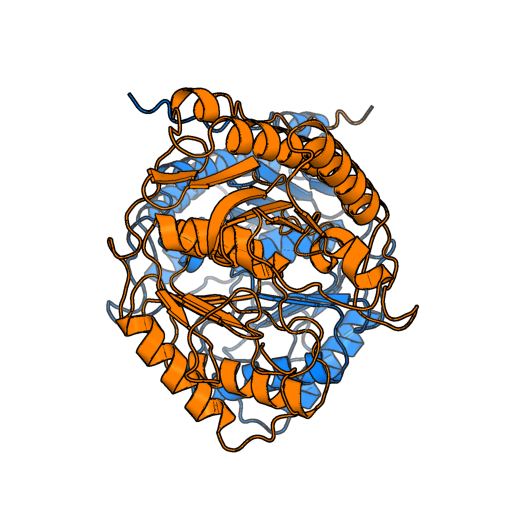53 ASP B O 1
ATOM 2711 N N . GLY B 1 54 ? 20.375 -5.387 -16.359 1 76.69 54 GLY B N 1
ATOM 2712 C CA . GLY B 1 54 ? 21.547 -4.531 -16.5 1 76.69 54 GLY B CA 1
ATOM 2713 C C . GLY B 1 54 ? 21.5 -3.322 -15.586 1 76.69 54 GLY B C 1
ATOM 2714 O O . GLY B 1 54 ? 20.453 -2.975 -15.047 1 76.69 54 GLY B O 1
ATOM 2715 N N . ASP B 1 55 ? 22.531 -2.68 -15.461 1 70.5 55 ASP B N 1
ATOM 2716 C CA . ASP B 1 55 ? 22.75 -1.607 -14.492 1 70.5 55 ASP B CA 1
ATOM 2717 C C . ASP B 1 55 ? 21.797 -0.441 -14.742 1 70.5 55 ASP B C 1
ATOM 2719 O O . ASP B 1 55 ? 21.422 0.283 -13.812 1 70.5 55 ASP B O 1
ATOM 2723 N N . ASP B 1 56 ? 21.438 -0.394 -15.906 1 69.06 56 ASP B N 1
ATOM 2724 C CA . ASP B 1 56 ? 20.547 0.716 -16.25 1 69.06 56 ASP B CA 1
ATOM 2725 C C . ASP B 1 56 ? 19.094 0.259 -16.328 1 69.06 56 ASP B C 1
ATOM 2727 O O . ASP B 1 56 ? 18.219 1.001 -16.797 1 69.06 56 ASP B O 1
ATOM 2731 N N . GLY B 1 57 ? 18.922 -0.912 -15.727 1 79.31 57 GLY B N 1
ATOM 2732 C CA . GLY B 1 57 ? 17.578 -1.459 -15.82 1 79.31 57 GLY B CA 1
ATOM 2733 C C . GLY B 1 57 ? 16.703 -1.112 -14.633 1 79.31 57 GLY B C 1
ATOM 2734 O O . GLY B 1 57 ? 17.031 -0.208 -13.859 1 79.31 57 GLY B O 1
ATOM 2735 N N . ILE B 1 58 ? 15.484 -1.729 -14.555 1 78.38 58 ILE B N 1
ATOM 2736 C CA . ILE B 1 58 ? 14.523 -1.378 -13.516 1 78.38 58 ILE B CA 1
ATOM 2737 C C . ILE B 1 58 ? 14.016 -2.646 -12.836 1 78.38 58 ILE B C 1
ATOM 2739 O O . ILE B 1 58 ? 13.102 -2.592 -12.016 1 78.38 58 ILE B O 1
ATOM 2743 N N . ASP B 1 59 ? 14.586 -3.783 -13.266 1 82.25 59 ASP B N 1
ATOM 2744 C CA . ASP B 1 59 ? 14.203 -5.059 -12.672 1 82.25 59 ASP B CA 1
ATOM 2745 C C . ASP B 1 59 ? 15.219 -5.504 -11.625 1 82.25 59 ASP B C 1
ATOM 2747 O O . ASP B 1 59 ? 16.203 -6.172 -11.953 1 82.25 59 ASP B O 1
ATOM 2751 N N . PRO B 1 60 ? 14.938 -5.242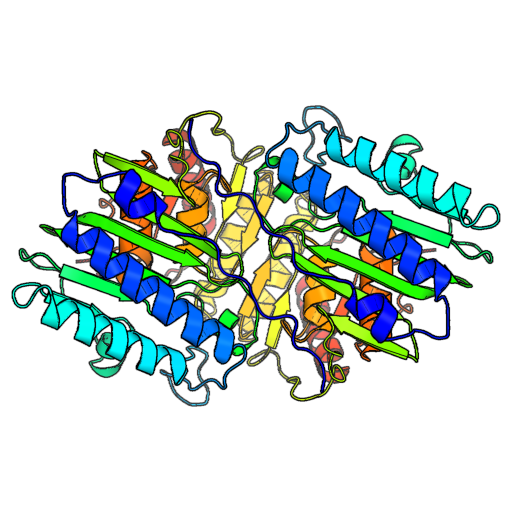 -10.328 1 87.88 60 PRO B N 1
ATOM 2752 C CA . PRO B 1 60 ? 15.945 -5.477 -9.297 1 87.88 60 PRO B CA 1
ATOM 2753 C C . PRO B 1 60 ? 15.945 -6.914 -8.781 1 87.88 60 PRO B C 1
ATOM 2755 O O . PRO B 1 60 ? 14.93 -7.605 -8.867 1 87.88 60 PRO B O 1
ATOM 2758 N N . GLN B 1 61 ? 17.078 -7.281 -8.352 1 88.56 61 GLN B N 1
ATOM 2759 C CA . GLN B 1 61 ? 17.344 -8.484 -7.574 1 88.56 61 GLN B CA 1
ATOM 2760 C C . GLN B 1 61 ? 18.344 -8.211 -6.457 1 88.56 61 GLN B C 1
ATOM 2762 O O . GLN B 1 61 ? 19.266 -7.41 -6.629 1 88.56 61 GLN B O 1
ATOM 2767 N N . THR B 1 62 ? 18.109 -8.844 -5.344 1 91.25 62 THR B N 1
ATOM 2768 C CA . THR B 1 62 ? 19.031 -8.641 -4.23 1 91.25 62 THR B CA 1
ATOM 2769 C C . THR B 1 62 ? 19.703 -9.953 -3.834 1 91.25 62 THR B C 1
ATOM 2771 O O . THR B 1 62 ? 19.281 -11.023 -4.27 1 91.25 62 THR B O 1
ATOM 2774 N N . ALA B 1 63 ? 20.734 -9.766 -2.998 1 93.88 63 ALA B N 1
ATOM 2775 C CA . ALA B 1 63 ? 21.359 -10.953 -2.42 1 93.88 63 ALA B CA 1
ATOM 2776 C C . ALA B 1 63 ? 20.359 -11.766 -1.612 1 93.88 63 ALA B C 1
ATOM 2778 O O . ALA B 1 63 ? 20.422 -13 -1.591 1 93.88 63 ALA B O 1
ATOM 2779 N N . THR B 1 64 ? 19.438 -11.117 -1.008 1 96.25 64 THR B N 1
ATOM 2780 C CA . THR B 1 64 ? 18.438 -11.789 -0.196 1 96.25 64 THR B CA 1
ATOM 2781 C C . THR B 1 64 ? 17.5 -12.625 -1.07 1 96.25 64 THR B C 1
ATOM 2783 O O . THR B 1 64 ? 17.109 -13.727 -0.687 1 96.25 64 THR B O 1
ATOM 2786 N N . ASP B 1 65 ? 17.125 -12.102 -2.238 1 96.12 65 ASP B N 1
ATOM 2787 C CA . ASP B 1 65 ? 16.344 -12.891 -3.191 1 96.12 65 ASP B CA 1
ATOM 2788 C C . ASP B 1 65 ? 17.031 -14.219 -3.492 1 96.12 65 ASP B C 1
ATOM 2790 O O . ASP B 1 65 ? 16.391 -15.2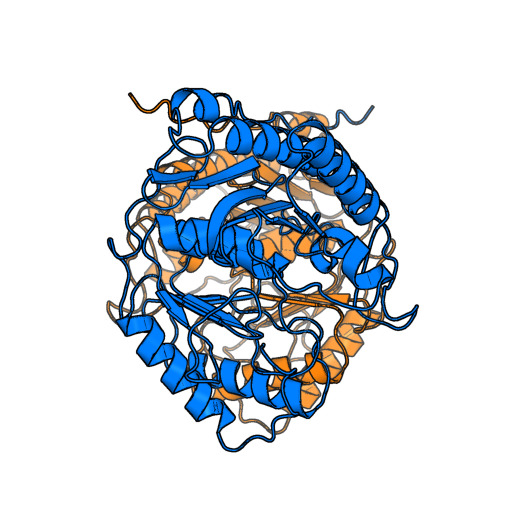73 -3.439 1 96.12 65 ASP B O 1
ATOM 2794 N N . LEU B 1 66 ? 18.266 -14.109 -3.805 1 95.88 66 LEU B N 1
ATOM 2795 C CA . LEU B 1 66 ? 19.031 -15.281 -4.211 1 95.88 66 LEU B CA 1
ATOM 2796 C C . LEU B 1 66 ? 19.203 -16.25 -3.047 1 95.88 66 LEU B C 1
ATOM 2798 O O . LEU B 1 66 ? 19.047 -17.453 -3.213 1 95.88 66 LEU B O 1
ATOM 2802 N N . GLU B 1 67 ? 19.5 -15.773 -1.889 1 96.88 67 GLU B N 1
ATOM 2803 C CA . GLU B 1 67 ? 19.672 -16.609 -0.7 1 96.88 67 GLU B CA 1
ATOM 2804 C C . GLU B 1 67 ? 18.375 -17.312 -0.324 1 96.88 67 GLU B C 1
ATOM 2806 O O . GLU B 1 67 ? 18.375 -18.484 0.023 1 96.88 67 GLU B O 1
ATOM 2811 N N . ASN B 1 68 ? 17.297 -16.547 -0.352 1 98.31 68 ASN B N 1
ATOM 2812 C CA . ASN B 1 68 ? 16 -17.125 -0.037 1 98.31 68 ASN B CA 1
ATOM 2813 C C . ASN B 1 68 ? 15.617 -18.234 -1.027 1 98.31 68 ASN B C 1
ATOM 2815 O O . ASN B 1 68 ? 15.062 -19.266 -0.637 1 98.31 68 ASN B O 1
ATOM 2819 N N . GLU B 1 69 ? 15.852 -18.016 -2.314 1 97.81 69 GLU B N 1
ATOM 2820 C CA . GLU B 1 69 ? 15.516 -19.047 -3.285 1 97.81 69 GLU B CA 1
ATOM 2821 C C . GLU B 1 69 ? 16.344 -20.312 -3.045 1 97.81 69 GLU B C 1
ATOM 2823 O O . GLU B 1 69 ? 15.812 -21.422 -3.125 1 97.81 69 GLU B O 1
ATOM 2828 N N . ARG B 1 70 ? 17.609 -20.141 -2.766 1 97.88 70 ARG B N 1
ATOM 2829 C CA . ARG B 1 70 ? 18.453 -21.281 -2.453 1 97.88 70 ARG B CA 1
ATOM 2830 C C . ARG B 1 70 ? 17.922 -22.047 -1.238 1 97.88 70 ARG B C 1
ATOM 2832 O O . ARG B 1 70 ? 17.875 -23.281 -1.244 1 97.88 70 ARG B O 1
ATOM 2839 N N . LEU B 1 71 ? 17.562 -21.281 -0.255 1 98.5 71 LEU B N 1
ATOM 2840 C CA . LEU B 1 71 ? 17.031 -21.859 0.977 1 98.5 71 LEU B CA 1
ATOM 2841 C C . LEU B 1 71 ? 15.773 -22.672 0.699 1 98.5 71 LEU B C 1
ATOM 2843 O O . LEU B 1 71 ? 15.672 -23.828 1.121 1 98.5 71 LEU B O 1
ATOM 2847 N N . VAL B 1 72 ? 14.852 -22.109 -0.034 1 98.75 72 VAL B N 1
ATOM 2848 C CA . VAL B 1 72 ? 13.57 -22.75 -0.295 1 98.75 72 VAL B CA 1
ATOM 2849 C C . VAL B 1 72 ? 13.773 -23.969 -1.199 1 98.75 72 VAL B C 1
ATOM 2851 O O . VAL B 1 72 ? 13.211 -25.031 -0.951 1 98.75 72 VAL B O 1
ATOM 2854 N N . THR B 1 73 ? 14.586 -23.812 -2.215 1 98.31 73 THR B N 1
ATOM 2855 C CA . THR B 1 73 ? 14.828 -24.891 -3.16 1 98.31 73 THR B CA 1
ATOM 2856 C C . THR B 1 73 ? 15.484 -26.078 -2.461 1 98.31 73 THR B C 1
ATOM 2858 O O . THR B 1 73 ? 15.07 -27.234 -2.662 1 98.31 73 THR B O 1
ATOM 2861 N N . ALA B 1 74 ? 16.484 -25.797 -1.671 1 98.5 74 ALA B N 1
ATOM 2862 C CA . ALA B 1 74 ? 17.156 -26.875 -0.942 1 98.5 74 ALA B CA 1
ATOM 2863 C C . ALA B 1 74 ? 16.188 -27.594 -0.012 1 98.5 74 ALA B C 1
ATOM 2865 O O . ALA B 1 74 ? 16.188 -28.828 0.056 1 98.5 74 ALA B O 1
ATOM 2866 N N . GLY B 1 75 ? 15.398 -26.812 0.703 1 98.69 75 GLY B N 1
ATOM 2867 C CA . GLY B 1 75 ? 14.43 -27.406 1.613 1 98.69 75 GLY B CA 1
ATOM 2868 C C . GLY B 1 75 ? 13.391 -28.25 0.909 1 98.69 75 GLY B C 1
ATOM 2869 O O . GLY B 1 75 ? 13.047 -29.344 1.379 1 98.69 75 GLY B O 1
ATOM 2870 N N . LEU B 1 76 ? 12.898 -27.781 -0.204 1 98.62 76 LEU B N 1
ATOM 2871 C CA . LEU B 1 76 ? 11.883 -28.516 -0.958 1 98.62 76 LEU B CA 1
ATOM 2872 C C . LEU B 1 76 ? 12.469 -29.781 -1.583 1 98.62 76 LEU B C 1
ATOM 2874 O O . LEU B 1 76 ? 11.82 -30.828 -1.611 1 98.62 76 LEU B O 1
ATOM 2878 N N . ARG B 1 77 ? 13.688 -29.703 -2.094 1 98.06 77 ARG B N 1
ATOM 2879 C CA . ARG B 1 77 ? 14.344 -30.859 -2.693 1 98.06 77 ARG B CA 1
ATOM 2880 C C . ARG B 1 77 ? 14.57 -31.953 -1.659 1 98.06 77 ARG B C 1
ATOM 2882 O O . ARG B 1 77 ? 14.438 -33.156 -1.968 1 98.06 77 ARG B O 1
ATOM 2889 N N . GLU B 1 78 ? 14.938 -31.562 -0.531 1 98.5 78 GLU B N 1
ATOM 2890 C CA . GLU B 1 78 ? 15.156 -32.531 0.542 1 98.5 78 GLU B CA 1
ATOM 2891 C C . GLU B 1 78 ? 13.859 -33.219 0.933 1 98.5 78 GLU B C 1
ATOM 2893 O O . GLU B 1 78 ? 13.828 -34.438 1.095 1 98.5 78 GLU B O 1
ATOM 2898 N N . ALA B 1 79 ? 12.797 -32.531 1.019 1 98.56 79 ALA B N 1
ATOM 2899 C CA . ALA B 1 79 ? 11.531 -33.062 1.513 1 98.56 79 ALA B CA 1
ATOM 2900 C C . ALA B 1 79 ? 10.773 -33.812 0.408 1 98.56 79 ALA B C 1
ATOM 2902 O O . ALA B 1 79 ? 10.07 -34.781 0.673 1 98.56 79 ALA B O 1
ATOM 2903 N N . PHE B 1 80 ? 10.938 -33.312 -0.823 1 98.25 80 PHE B N 1
ATOM 2904 C CA . PHE B 1 80 ? 10.18 -33.844 -1.946 1 98.25 80 PHE B CA 1
ATOM 2905 C C . PHE B 1 80 ? 11.07 -34.031 -3.166 1 98.25 80 PHE B C 1
ATOM 2907 O O . PHE B 1 80 ? 10.891 -33.375 -4.184 1 98.25 80 PHE B O 1
ATOM 2914 N N . PRO B 1 81 ? 11.844 -35.031 -3.207 1 97.19 81 PRO B N 1
ATOM 2915 C CA . PRO B 1 81 ? 12.836 -35.219 -4.27 1 97.19 81 PRO B CA 1
ATOM 2916 C C . PRO B 1 81 ? 12.203 -35.5 -5.633 1 97.19 81 PRO B C 1
ATOM 2918 O O . PRO B 1 81 ? 12.836 -35.25 -6.668 1 97.19 81 PRO B O 1
ATOM 2921 N N . SER B 1 82 ? 10.977 -35.844 -5.656 1 95.88 82 SER B N 1
ATOM 2922 C CA . SER B 1 82 ? 10.328 -36.188 -6.922 1 95.88 82 SER B CA 1
ATOM 2923 C C . SER B 1 82 ? 9.602 -35 -7.516 1 95.88 82 SER B C 1
ATOM 2925 O O . SER B 1 82 ? 9.125 -35.062 -8.656 1 95.88 82 SER B O 1
ATOM 2927 N N . HIS B 1 83 ? 9.438 -33.938 -6.738 1 96.69 83 HIS B N 1
ATOM 2928 C CA . HIS B 1 83 ? 8.727 -32.75 -7.227 1 96.69 83 HIS B CA 1
ATOM 2929 C C . HIS B 1 83 ? 9.633 -31.875 -8.078 1 96.69 83 HIS B C 1
ATOM 2931 O O . HIS B 1 83 ? 10.852 -31.844 -7.871 1 96.69 83 HIS B O 1
ATOM 2937 N N . ASP B 1 84 ? 9.078 -31.203 -9.055 1 95.88 84 ASP B N 1
ATOM 2938 C CA . ASP B 1 84 ? 9.789 -30.172 -9.797 1 95.88 84 ASP B CA 1
ATOM 2939 C C . ASP B 1 84 ? 9.734 -28.844 -9.07 1 95.88 84 ASP B C 1
ATOM 2941 O O . ASP B 1 84 ? 8.867 -28.625 -8.219 1 95.88 84 ASP B O 1
ATOM 2945 N N . ILE B 1 85 ? 10.734 -27.984 -9.367 1 96.12 85 ILE B N 1
ATOM 2946 C CA . ILE B 1 85 ? 10.805 -26.656 -8.75 1 96.12 85 ILE B CA 1
ATOM 2947 C C . ILE B 1 85 ? 11.055 -25.594 -9.82 1 96.12 85 ILE B C 1
ATOM 2949 O O . ILE B 1 85 ? 11.953 -25.75 -10.648 1 96.12 85 ILE B O 1
ATOM 2953 N N . ILE B 1 86 ? 10.188 -24.625 -9.859 1 93.88 86 ILE B N 1
ATOM 2954 C CA . ILE B 1 86 ? 10.375 -23.422 -10.672 1 93.88 86 ILE B CA 1
ATOM 2955 C C . ILE B 1 86 ? 10.555 -22.203 -9.766 1 93.88 86 ILE B C 1
ATOM 2957 O O . ILE B 1 86 ? 9.695 -21.922 -8.922 1 93.88 86 ILE B O 1
ATOM 2961 N N . GLY B 1 87 ? 11.672 -21.531 -9.938 1 92.38 87 GLY B N 1
ATOM 2962 C CA . GLY B 1 87 ? 11.961 -20.344 -9.164 1 92.38 87 GLY B CA 1
ATOM 2963 C C . GLY B 1 87 ? 12.18 -19.109 -10.023 1 92.38 87 GLY B C 1
ATOM 2964 O O . GLY B 1 87 ? 12.727 -19.203 -11.125 1 92.38 87 GLY B O 1
ATOM 2965 N N . GLU B 1 88 ? 11.711 -17.953 -9.539 1 84.31 88 GLU B N 1
ATOM 2966 C CA . GLU B 1 88 ? 11.852 -16.703 -10.266 1 84.31 88 GLU B CA 1
ATOM 2967 C C . GLU B 1 88 ? 13.305 -16.453 -10.656 1 84.31 88 GLU B C 1
ATOM 2969 O O . GLU B 1 88 ? 13.609 -16.25 -11.836 1 84.31 88 GLU B O 1
ATOM 2974 N N . GLU B 1 89 ? 14.195 -16.5 -9.609 1 85.06 89 GLU B N 1
ATOM 2975 C CA . GLU B 1 89 ? 15.578 -16.094 -9.828 1 85.06 89 GLU B CA 1
ATOM 2976 C C . GLU B 1 89 ? 16.312 -17.078 -10.742 1 85.06 89 GLU B C 1
ATOM 2978 O O . GLU B 1 89 ? 17.062 -16.672 -11.625 1 85.06 89 GLU B O 1
ATOM 2983 N N . SER B 1 90 ? 16.078 -18.359 -10.477 1 84.94 90 SER B N 1
ATOM 2984 C CA . SER B 1 90 ? 16.688 -19.391 -11.328 1 84.94 90 SER B CA 1
ATOM 2985 C C . SER B 1 90 ? 16.172 -19.281 -12.758 1 84.94 90 SER B C 1
ATOM 2987 O O . SER B 1 90 ? 16.922 -19.516 -13.711 1 84.94 90 SER B O 1
ATOM 2989 N N . SER B 1 91 ? 14.898 -18.984 -12.961 1 84.69 91 SER B N 1
ATOM 2990 C CA . SER B 1 91 ? 14.328 -18.812 -14.289 1 84.69 91 SER B CA 1
ATOM 2991 C C . SER B 1 91 ? 14.945 -17.609 -15 1 84.69 91 SER B C 1
ATOM 2993 O O . SER B 1 91 ? 15.227 -17.672 -16.203 1 84.69 91 SER B O 1
ATOM 2995 N N . ALA B 1 92 ? 15.086 -16.562 -14.281 1 78.56 92 ALA B N 1
ATOM 2996 C CA . ALA B 1 92 ? 15.75 -15.391 -14.844 1 78.56 92 ALA B CA 1
ATOM 2997 C C . ALA B 1 92 ? 17.156 -15.719 -15.312 1 78.56 92 ALA B C 1
ATOM 2999 O O . ALA B 1 92 ? 17.562 -15.328 -16.406 1 78.56 92 ALA B O 1
ATOM 3000 N N . ALA B 1 93 ? 17.891 -16.469 -14.516 1 79.38 93 ALA B N 1
ATOM 3001 C CA . ALA B 1 93 ? 19.266 -16.844 -14.836 1 79.38 93 ALA B CA 1
ATOM 3002 C C . ALA B 1 93 ? 19.312 -17.734 -16.078 1 79.38 93 ALA B C 1
ATOM 3004 O O . ALA B 1 93 ? 20.25 -17.656 -16.875 1 79.38 93 ALA B O 1
ATOM 3005 N N . ALA B 1 94 ? 18.266 -18.5 -16.219 1 83.19 94 ALA B N 1
ATOM 3006 C CA . ALA B 1 94 ? 18.219 -19.453 -17.328 1 83.19 94 ALA B CA 1
ATOM 3007 C C . ALA B 1 94 ? 17.656 -18.797 -18.578 1 83.19 94 ALA B C 1
ATOM 3009 O O . ALA B 1 94 ? 17.766 -19.359 -19.672 1 83.19 94 ALA B O 1
ATOM 3010 N N . GLY B 1 95 ? 17 -17.594 -18.438 1 77.62 95 GLY B N 1
ATOM 3011 C CA . GLY B 1 95 ? 16.453 -16.844 -19.562 1 77.62 95 GLY B CA 1
ATOM 3012 C C . GLY B 1 95 ? 15.094 -17.359 -20 1 77.62 95 GLY B C 1
ATOM 3013 O O . GLY B 1 95 ? 14.703 -17.172 -21.172 1 77.62 95 GLY B O 1
ATOM 3014 N N . GLY B 1 96 ? 14.477 -18.109 -19.125 1 78.5 96 GLY B N 1
ATOM 3015 C CA . GLY B 1 96 ? 13.156 -18.594 -19.5 1 78.5 96 GLY B CA 1
ATOM 3016 C C . GLY B 1 96 ? 12.398 -19.234 -18.359 1 78.5 96 GLY B C 1
ATOM 3017 O O . GLY B 1 96 ? 12.984 -19.547 -17.328 1 78.5 96 GLY B O 1
ATOM 3018 N N . VAL B 1 97 ? 11.078 -19.328 -18.641 1 76.44 97 VAL B N 1
ATOM 3019 C CA . VAL B 1 97 ? 10.195 -19.953 -17.656 1 76.44 97 VAL B CA 1
ATOM 3020 C C . VAL B 1 97 ? 9.859 -21.375 -18.094 1 76.44 97 VAL B C 1
ATOM 3022 O O . VAL B 1 97 ? 9.305 -21.594 -19.172 1 76.44 97 VAL B O 1
ATOM 3025 N N . PRO B 1 98 ? 10.211 -22.297 -17.266 1 77.56 98 PRO B N 1
ATOM 3026 C CA . PRO B 1 98 ? 9.852 -23.672 -17.625 1 77.56 98 PRO B CA 1
ATOM 3027 C C . PRO B 1 98 ? 8.336 -23.906 -17.625 1 77.56 98 PRO B C 1
ATOM 3029 O O . PRO B 1 98 ? 7.609 -23.219 -16.891 1 77.56 98 PRO B O 1
ATOM 3032 N N . ALA B 1 99 ? 7.926 -24.797 -18.484 1 76.5 99 ALA B N 1
ATOM 3033 C CA . ALA B 1 99 ? 6.52 -25.188 -18.469 1 76.5 99 ALA B CA 1
ATOM 3034 C C . ALA B 1 99 ? 6.195 -26.016 -17.234 1 76.5 99 ALA B C 1
ATOM 3036 O O . ALA B 1 99 ? 7.023 -26.812 -16.766 1 76.5 99 ALA B O 1
ATOM 3037 N N . VAL B 1 100 ? 5.094 -25.672 -16.719 1 79.38 100 VAL B N 1
ATOM 3038 C CA . VAL B 1 100 ? 4.613 -26.5 -15.625 1 79.38 100 VAL B CA 1
ATOM 3039 C C . VAL B 1 100 ? 4.074 -27.828 -16.172 1 79.38 100 VAL B C 1
ATOM 3041 O O . VAL B 1 100 ? 3.186 -27.828 -17.031 1 79.38 100 VAL B O 1
ATOM 3044 N N . GLU B 1 101 ? 4.586 -28.891 -15.82 1 73.56 101 GLU B N 1
ATOM 3045 C CA . GLU B 1 101 ? 4.258 -30.203 -16.375 1 73.56 101 GLU B CA 1
ATOM 3046 C C . GLU B 1 101 ? 3.328 -30.969 -15.453 1 73.56 101 GLU B C 1
ATOM 3048 O O . GLU B 1 101 ? 2.738 -30.406 -14.531 1 73.56 101 GLU B O 1
ATOM 3053 N N . ALA B 1 102 ? 3.266 -32.281 -15.727 1 78.5 102 ALA B N 1
ATOM 3054 C CA . ALA B 1 102 ? 2.316 -33.156 -15.07 1 78.5 102 ALA B CA 1
ATOM 3055 C C . ALA B 1 102 ? 2.734 -33.469 -13.633 1 78.5 102 ALA B C 1
ATOM 3057 O O . ALA B 1 102 ? 1.883 -33.625 -12.758 1 78.5 102 ALA B O 1
ATOM 3058 N N . ARG B 1 103 ? 3.965 -33.312 -13.312 1 88.5 103 ARG B N 1
ATOM 3059 C CA . ARG B 1 103 ? 4.438 -33.594 -11.961 1 88.5 103 ARG B CA 1
ATOM 3060 C C . ARG B 1 103 ? 4.133 -32.438 -11.023 1 88.5 103 ARG B C 1
ATOM 3062 O O . ARG B 1 103 ? 4.027 -31.281 -11.461 1 88.5 103 ARG B O 1
ATOM 3069 N N . PRO B 1 104 ? 3.887 -32.844 -9.727 1 96.12 104 PRO B N 1
ATOM 3070 C CA . PRO B 1 104 ? 3.783 -31.75 -8.766 1 96.12 104 PRO B CA 1
ATOM 3071 C C . PRO B 1 104 ? 4.961 -30.781 -8.836 1 96.12 104 PRO B C 1
ATOM 3073 O O . PRO B 1 104 ? 6.117 -31.203 -8.867 1 96.12 104 PRO B O 1
ATOM 3076 N N . THR B 1 105 ? 4.648 -29.531 -9.016 1 97.44 105 THR B N 1
ATOM 3077 C CA . THR B 1 105 ? 5.668 -28.516 -9.258 1 97.44 105 THR B CA 1
ATOM 3078 C C . THR B 1 105 ? 5.539 -27.359 -8.25 1 97.44 105 THR B C 1
ATOM 3080 O O . THR B 1 105 ? 4.488 -26.719 -8.172 1 97.44 105 THR B O 1
ATOM 3083 N N . TRP B 1 106 ? 6.625 -27.172 -7.488 1 98.25 106 TRP B N 1
ATOM 3084 C CA . TRP B 1 106 ? 6.707 -25.984 -6.629 1 98.25 106 TRP B CA 1
ATOM 3085 C C . TRP B 1 106 ? 7.078 -24.75 -7.438 1 98.25 106 TRP B C 1
ATOM 3087 O O . TRP B 1 106 ? 7.984 -24.797 -8.273 1 98.25 106 TRP B O 1
ATOM 3097 N N . ILE B 1 107 ? 6.355 -23.719 -7.258 1 98 107 ILE B N 1
ATOM 3098 C CA . ILE B 1 107 ? 6.602 -22.438 -7.93 1 98 107 ILE B CA 1
ATOM 3099 C C . ILE B 1 107 ? 6.824 -21.344 -6.887 1 98 107 ILE B C 1
ATOM 3101 O O . ILE B 1 107 ? 5.941 -21.062 -6.078 1 98 107 ILE B O 1
ATOM 3105 N N . ILE B 1 108 ? 8.023 -20.672 -6.988 1 98 108 ILE B N 1
ATOM 3106 C CA . ILE B 1 108 ? 8.492 -19.891 -5.844 1 98 108 ILE B CA 1
ATOM 3107 C C . ILE B 1 108 ? 8.859 -18.484 -6.289 1 98 108 ILE B C 1
ATOM 3109 O O . ILE B 1 108 ? 9.57 -18.312 -7.285 1 98 108 ILE B O 1
ATOM 3113 N N . ASP B 1 109 ? 8.391 -17.5 -5.617 1 98.25 109 ASP B N 1
ATOM 3114 C CA . ASP B 1 109 ? 8.898 -16.141 -5.594 1 98.25 109 ASP B CA 1
ATOM 3115 C C . ASP B 1 109 ? 9.469 -15.789 -4.223 1 98.25 109 ASP B C 1
ATOM 3117 O O . ASP B 1 109 ? 8.719 -15.516 -3.285 1 98.25 109 ASP B O 1
ATOM 3121 N N . PRO B 1 110 ? 10.758 -15.805 -4.109 1 97.56 110 PRO B N 1
ATOM 3122 C CA . PRO B 1 110 ? 11.344 -15.594 -2.783 1 97.56 110 PRO B CA 1
ATOM 3123 C C . PRO B 1 110 ? 11 -14.227 -2.197 1 97.56 110 PRO B C 1
ATOM 3125 O O . PRO B 1 110 ? 10.867 -14.094 -0.978 1 97.56 110 PRO B O 1
ATOM 3128 N N . ILE B 1 111 ? 10.992 -13.273 -3.01 1 97.81 111 ILE B N 1
ATOM 3129 C CA . ILE B 1 111 ? 10.562 -11.93 -2.646 1 97.81 111 ILE B CA 1
ATOM 3130 C C . ILE B 1 111 ? 9.711 -11.344 -3.77 1 97.81 111 ILE B C 1
ATOM 3132 O O . ILE B 1 111 ? 10.242 -10.859 -4.773 1 97.81 111 ILE B O 1
ATOM 3136 N N . ASP B 1 112 ? 8.422 -11.422 -3.631 1 97.62 112 ASP B N 1
ATOM 3137 C CA . ASP B 1 112 ? 7.555 -10.672 -4.539 1 97.62 112 ASP B CA 1
ATOM 3138 C C . ASP B 1 112 ? 7.438 -9.211 -4.105 1 97.62 112 ASP B C 1
ATOM 3140 O O . ASP B 1 112 ? 7.031 -8.922 -2.977 1 97.62 112 ASP B O 1
ATOM 3144 N N . GLY B 1 113 ? 7.715 -8.312 -4.953 1 96.69 113 GLY B N 1
ATOM 3145 C CA . GLY B 1 113 ? 7.832 -6.898 -4.621 1 96.69 113 GLY B CA 1
ATOM 3146 C C . GLY B 1 113 ? 9.258 -6.477 -4.32 1 96.69 113 GLY B C 1
ATOM 3147 O O . GLY B 1 113 ? 9.516 -5.82 -3.307 1 96.69 113 GLY B O 1
ATOM 3148 N N . THR B 1 114 ? 10.195 -6.824 -5.184 1 95.06 114 THR B N 1
ATOM 3149 C CA . THR B 1 114 ? 11.609 -6.559 -4.945 1 95.06 114 THR B CA 1
ATOM 3150 C C . THR B 1 114 ? 11.891 -5.059 -4.965 1 95.06 114 THR B C 1
ATOM 3152 O O . THR B 1 114 ? 12.75 -4.574 -4.227 1 95.06 114 THR B O 1
ATOM 3155 N N . GLN B 1 115 ? 11.18 -4.293 -5.793 1 94.31 115 GLN B N 1
ATOM 3156 C CA . GLN B 1 115 ? 11.336 -2.842 -5.77 1 94.31 115 GLN B CA 1
ATOM 3157 C C . GLN B 1 115 ? 11.016 -2.281 -4.383 1 94.31 115 GLN B C 1
ATOM 3159 O O . GLN B 1 115 ? 11.727 -1.405 -3.887 1 94.31 115 GLN B O 1
ATOM 3164 N N . ASN B 1 116 ? 9.875 -2.76 -3.822 1 96.88 116 ASN B N 1
ATOM 3165 C CA . ASN B 1 116 ? 9.547 -2.377 -2.453 1 96.88 116 ASN B CA 1
ATOM 3166 C C . ASN B 1 116 ? 10.664 -2.742 -1.482 1 96.88 116 ASN B C 1
ATOM 3168 O O . ASN B 1 116 ? 11.078 -1.917 -0.667 1 96.88 116 ASN B O 1
ATOM 3172 N N . PHE B 1 117 ? 11.188 -3.949 -1.626 1 97.19 117 PHE B N 1
ATOM 3173 C CA . PHE B 1 117 ? 12.18 -4.504 -0.716 1 97.19 117 PHE B CA 1
ATOM 3174 C C . PHE B 1 117 ? 13.461 -3.676 -0.744 1 97.19 117 PHE B C 1
ATOM 3176 O O . PHE B 1 117 ? 14.016 -3.344 0.306 1 97.19 117 PHE B O 1
ATOM 3183 N N . CYS B 1 118 ? 13.875 -3.328 -1.888 1 93.06 118 CYS B N 1
ATOM 3184 C CA . CYS B 1 118 ? 15.117 -2.576 -2.07 1 93.06 118 CYS B CA 1
ATOM 3185 C C . CYS B 1 118 ? 15 -1.183 -1.464 1 93.06 118 CYS B C 1
ATOM 3187 O O . CYS B 1 118 ? 16.016 -0.555 -1.143 1 93.06 118 CYS B O 1
ATOM 3189 N N . HIS B 1 119 ? 13.805 -0.71 -1.256 1 93.12 119 HIS B N 1
ATOM 3190 C CA . HIS B 1 119 ? 13.594 0.623 -0.702 1 93.12 119 HIS B CA 1
ATOM 3191 C C . HIS B 1 119 ? 13.141 0.549 0.752 1 93.12 119 HIS B C 1
ATOM 3193 O O . HIS B 1 119 ? 12.758 1.563 1.339 1 93.12 119 HIS B O 1
ATOM 3199 N N . GLY B 1 120 ? 13.039 -0.649 1.229 1 94.88 120 GLY B N 1
ATOM 3200 C CA . GLY B 1 120 ? 12.625 -0.825 2.611 1 94.88 120 GLY B CA 1
ATOM 3201 C C . GLY B 1 120 ? 11.133 -0.62 2.812 1 94.88 120 GLY B C 1
ATOM 3202 O O . GLY B 1 120 ? 10.672 -0.466 3.945 1 94.88 120 GLY B O 1
ATOM 3203 N N . MET B 1 121 ? 10.375 -0.473 1.763 1 96.69 121 MET B N 1
ATOM 3204 C CA . MET B 1 121 ? 8.914 -0.401 1.863 1 96.69 121 MET B CA 1
ATOM 3205 C C . MET B 1 121 ? 8.336 -1.743 2.295 1 96.69 121 MET B C 1
ATOM 3207 O O . MET B 1 121 ? 8.656 -2.779 1.709 1 96.69 121 MET B O 1
ATOM 3211 N N . PRO B 1 122 ? 7.531 -1.76 3.297 1 97.19 122 PRO B N 1
ATOM 3212 C CA . PRO B 1 122 ? 7.098 -3.023 3.896 1 97.19 122 PRO B CA 1
ATOM 3213 C C . PRO B 1 122 ? 5.879 -3.621 3.199 1 97.19 122 PRO B C 1
ATOM 3215 O O . PRO B 1 122 ? 4.871 -3.906 3.85 1 97.19 122 PRO B O 1
ATOM 3218 N N . GLU B 1 123 ? 6.035 -3.881 1.885 1 97.88 123 GLU B N 1
ATOM 3219 C CA . GLU B 1 123 ? 4.949 -4.422 1.07 1 97.88 123 GLU B CA 1
ATOM 3220 C C . GLU B 1 123 ? 5.453 -5.531 0.149 1 97.88 123 GLU B C 1
ATOM 3222 O O . GLU B 1 123 ? 4.969 -5.68 -0.974 1 97.88 123 GLU B O 1
ATOM 3227 N N . SER B 1 124 ? 6.492 -6.27 0.537 1 97.88 124 SER B N 1
ATOM 3228 C CA . SER B 1 124 ? 6.977 -7.457 -0.159 1 97.88 124 SER B CA 1
ATOM 3229 C C . SER B 1 124 ? 6.676 -8.727 0.634 1 97.88 124 SER B C 1
ATOM 3231 O O . SER B 1 124 ? 6.598 -8.688 1.864 1 97.88 124 SER B O 1
ATOM 3233 N N . VAL B 1 125 ? 6.496 -9.805 -0.112 1 98.69 125 VAL B N 1
ATOM 3234 C CA . VAL B 1 125 ? 6.078 -11.023 0.563 1 98.69 125 VAL B CA 1
ATOM 3235 C C . VAL B 1 125 ? 6.828 -12.219 -0.022 1 98.69 125 VAL B C 1
ATOM 3237 O O . VAL B 1 125 ? 7.453 -12.109 -1.077 1 98.69 125 VAL B O 1
ATOM 3240 N N . VAL B 1 126 ? 6.758 -13.336 0.709 1 98.81 126 VAL B N 1
ATOM 3241 C CA . VAL B 1 126 ? 7.23 -14.633 0.244 1 98.81 126 VAL B CA 1
ATOM 3242 C C . VAL B 1 126 ? 6.074 -15.422 -0.367 1 98.81 126 VAL B C 1
ATOM 3244 O O . VAL B 1 126 ? 4.965 -15.438 0.179 1 98.81 126 VAL B O 1
ATOM 3247 N N . SER B 1 127 ? 6.324 -16.031 -1.512 1 98.94 127 SER B N 1
ATOM 3248 C CA . SER B 1 127 ? 5.289 -16.781 -2.201 1 98.94 127 SER B CA 1
ATOM 3249 C C . SER B 1 127 ? 5.77 -18.203 -2.529 1 98.94 127 SER B C 1
ATOM 3251 O O . SER B 1 127 ? 6.758 -18.375 -3.246 1 98.94 127 SER B O 1
ATOM 3253 N N . ILE B 1 128 ? 5.137 -19.188 -1.989 1 98.94 128 ILE B N 1
ATOM 3254 C CA . ILE B 1 128 ? 5.422 -20.594 -2.271 1 98.94 128 ILE B CA 1
ATOM 3255 C C . ILE B 1 128 ? 4.133 -21.328 -2.641 1 98.94 128 ILE B C 1
ATOM 3257 O O . ILE B 1 128 ? 3.246 -21.5 -1.801 1 98.94 128 ILE B O 1
ATOM 3261 N N . GLY B 1 129 ? 4.047 -21.734 -3.91 1 98.81 129 GLY B N 1
ATOM 3262 C CA . GLY B 1 129 ? 2.875 -22.438 -4.391 1 98.81 129 GLY B CA 1
ATOM 3263 C C . GLY B 1 129 ? 3.193 -23.828 -4.906 1 98.81 129 GLY B C 1
ATOM 3264 O O . GLY B 1 129 ? 4.316 -24.094 -5.34 1 98.81 129 GLY B O 1
ATOM 3265 N N . LEU B 1 130 ? 2.217 -24.75 -4.816 1 98.75 130 LEU B N 1
ATOM 3266 C CA . LEU B 1 130 ? 2.312 -26.094 -5.395 1 98.75 130 LEU B CA 1
ATOM 3267 C C . LEU B 1 130 ? 1.231 -26.297 -6.449 1 98.75 130 LEU B C 1
ATOM 3269 O O . LEU B 1 130 ? 0.041 -26.156 -6.16 1 98.75 130 LEU B O 1
ATOM 3273 N N . ALA B 1 131 ? 1.701 -26.594 -7.637 1 97.81 131 ALA B N 1
ATOM 3274 C CA . ALA B 1 131 ? 0.785 -26.938 -8.727 1 97.81 131 ALA B CA 1
ATOM 3275 C C . ALA B 1 131 ? 0.801 -28.438 -9.016 1 97.81 131 ALA B C 1
ATOM 3277 O O . ALA B 1 131 ? 1.864 -29.062 -9.023 1 97.81 131 ALA B O 1
ATOM 3278 N N . VAL B 1 132 ? -0.331 -29 -9.141 1 96.5 132 VAL B N 1
ATOM 3279 C CA . VAL B 1 132 ? -0.507 -30.375 -9.562 1 96.5 132 VAL B CA 1
ATOM 3280 C C . VAL B 1 132 ? -1.319 -30.422 -10.859 1 96.5 132 VAL B C 1
ATOM 3282 O O . VAL B 1 132 ? -2.453 -29.938 -10.906 1 96.5 132 VAL B O 1
ATOM 3285 N N . GLY B 1 133 ? -0.74 -31.016 -11.906 1 91.62 133 GLY B N 1
ATOM 3286 C CA . GLY B 1 133 ? -1.413 -31.047 -13.188 1 91.62 133 GLY B CA 1
ATOM 3287 C C . GLY B 1 133 ? -1.624 -29.656 -13.781 1 91.62 133 GLY B C 1
ATOM 3288 O O . GLY B 1 133 ? -2.664 -29.391 -14.383 1 91.62 133 GLY B O 1
ATOM 3289 N N . GLY B 1 134 ? -0.763 -28.75 -13.375 1 91.19 134 GLY B N 1
ATOM 3290 C CA . GLY B 1 134 ? -0.815 -27.406 -13.93 1 91.19 134 GLY B CA 1
ATOM 3291 C C . GLY B 1 134 ? -1.76 -26.484 -13.188 1 91.19 134 GLY B C 1
ATOM 3292 O O . GLY B 1 134 ? -1.9 -25.312 -13.539 1 91.19 134 GLY B O 1
ATOM 3293 N N . LEU B 1 135 ? -2.344 -27.016 -12.164 1 95.19 135 LEU B N 1
ATOM 3294 C CA . LEU B 1 135 ? -3.281 -26.219 -11.375 1 95.19 135 LEU B CA 1
ATOM 3295 C C . LEU B 1 135 ? -2.76 -26.016 -9.953 1 95.19 135 LEU B C 1
ATOM 3297 O O . LEU B 1 135 ? -2.338 -26.969 -9.297 1 95.19 135 LEU B O 1
ATOM 3301 N N . PRO B 1 136 ? -2.787 -24.781 -9.516 1 98 136 PRO B N 1
ATOM 3302 C CA . PRO B 1 136 ? -2.367 -24.562 -8.125 1 98 136 PRO B CA 1
ATOM 3303 C C . PRO B 1 136 ? -3.287 -25.25 -7.121 1 98 136 PRO B C 1
ATOM 3305 O O . PRO B 1 136 ? -4.508 -25.078 -7.172 1 98 136 PRO B O 1
ATOM 3308 N N . GLU B 1 137 ? -2.691 -25.953 -6.199 1 98.25 137 GLU B N 1
ATOM 3309 C CA . GLU B 1 137 ? -3.463 -26.703 -5.207 1 98.25 137 GLU B CA 1
ATOM 3310 C C . GLU B 1 137 ? -3.164 -26.219 -3.795 1 98.25 137 GLU B C 1
ATOM 3312 O O . GLU B 1 137 ? -3.98 -26.391 -2.887 1 98.25 137 GLU B O 1
ATOM 3317 N N . LEU B 1 138 ? -2.016 -25.688 -3.619 1 98.81 138 LEU B N 1
ATOM 3318 C CA . LEU B 1 138 ? -1.556 -25.203 -2.326 1 98.81 138 LEU B CA 1
ATOM 3319 C C . LEU B 1 138 ? -0.809 -23.875 -2.48 1 98.81 138 LEU B C 1
ATOM 3321 O O . LEU B 1 138 ? -0.006 -23.719 -3.404 1 98.81 138 LEU B O 1
ATOM 3325 N N . GLY B 1 139 ? -1.126 -22.922 -1.627 1 98.94 139 GLY B N 1
ATOM 3326 C CA . GLY B 1 139 ? -0.41 -21.656 -1.599 1 98.94 139 GLY B CA 1
ATOM 3327 C C . GLY B 1 139 ? -0.067 -21.203 -0.195 1 98.94 139 GLY B C 1
ATOM 3328 O O . GLY B 1 139 ? -0.908 -21.25 0.705 1 98.94 139 GLY B O 1
ATOM 3329 N N . VAL B 1 140 ? 1.203 -20.797 -0.001 1 98.94 140 VAL B N 1
ATOM 3330 C CA . VAL B 1 140 ? 1.695 -20.172 1.221 1 98.94 140 VAL B CA 1
ATOM 3331 C C . VAL B 1 140 ? 2.275 -18.797 0.898 1 98.94 140 VAL B C 1
ATOM 3333 O O . VAL B 1 140 ? 3.174 -18.672 0.061 1 98.94 140 VAL B O 1
ATOM 3336 N N . ILE B 1 141 ? 1.703 -17.812 1.469 1 98.94 141 ILE B N 1
ATOM 3337 C CA . ILE B 1 141 ? 2.184 -16.438 1.338 1 98.94 141 ILE B CA 1
ATOM 3338 C C . ILE B 1 141 ? 2.479 -15.867 2.721 1 98.94 141 ILE B C 1
ATOM 3340 O O . ILE B 1 141 ? 1.645 -15.953 3.627 1 98.94 141 ILE B O 1
ATOM 3344 N N . TYR B 1 142 ? 3.666 -15.297 2.904 1 98.88 142 TYR B N 1
ATOM 3345 C CA . TYR B 1 142 ? 4.039 -14.727 4.195 1 98.88 142 TYR B CA 1
ATOM 3346 C C . TYR B 1 142 ? 4.48 -13.273 4.043 1 98.88 142 TYR B C 1
ATOM 3348 O O . TYR B 1 142 ? 5.398 -12.977 3.279 1 98.88 142 TYR B O 1
ATOM 3356 N N . ASP B 1 143 ? 3.748 -12.398 4.664 1 98.38 143 ASP B N 1
ATOM 3357 C CA . ASP B 1 143 ? 4.129 -11 4.84 1 98.38 143 ASP B CA 1
ATOM 3358 C C . ASP B 1 143 ? 4.918 -10.812 6.137 1 98.38 143 ASP B C 1
ATOM 3360 O O . ASP B 1 143 ? 4.336 -10.742 7.219 1 98.38 143 ASP B O 1
ATOM 3364 N N . PRO B 1 144 ? 6.215 -10.688 6.047 1 96.75 144 PRO B N 1
ATOM 3365 C CA . PRO B 1 144 ? 7.023 -10.656 7.266 1 96.75 144 PRO B CA 1
ATOM 3366 C C . PRO B 1 144 ? 6.895 -9.328 8.023 1 96.75 144 PRO B C 1
ATOM 3368 O O . PRO B 1 144 ? 7.305 -9.234 9.18 1 96.75 144 PRO B O 1
ATOM 3371 N N . TYR B 1 145 ? 6.352 -8.336 7.414 1 95.5 145 TYR B N 1
ATOM 3372 C CA . TYR B 1 145 ? 6.289 -7.02 8.031 1 95.5 145 TYR B CA 1
ATOM 3373 C C . TYR B 1 145 ? 5.059 -6.895 8.922 1 95.5 145 TYR B C 1
ATOM 3375 O O . TYR B 1 145 ? 5.074 -6.164 9.914 1 95.5 145 TYR B O 1
ATOM 3383 N N . ARG B 1 146 ? 4.004 -7.562 8.57 1 95.06 146 ARG B N 1
ATOM 3384 C CA . ARG B 1 146 ? 2.795 -7.605 9.383 1 95.06 146 ARG B CA 1
ATOM 3385 C C . ARG B 1 146 ? 2.676 -8.938 10.117 1 95.06 146 ARG B C 1
ATOM 3387 O O . ARG B 1 146 ? 1.748 -9.141 10.906 1 95.06 146 ARG B O 1
ATOM 3394 N N . ASP B 1 147 ? 3.586 -9.828 9.781 1 96.06 147 ASP B N 1
ATOM 3395 C CA . ASP B 1 147 ? 3.543 -11.195 10.289 1 96.06 147 ASP B CA 1
ATOM 3396 C C . ASP B 1 147 ? 2.227 -11.875 9.922 1 96.06 147 ASP B C 1
ATOM 3398 O O . ASP B 1 147 ? 1.594 -12.516 10.766 1 96.06 147 ASP B O 1
ATOM 3402 N N . ASP B 1 148 ? 1.787 -11.656 8.773 1 97.12 148 ASP B N 1
ATOM 3403 C CA . ASP B 1 148 ? 0.604 -12.305 8.219 1 97.12 148 ASP B CA 1
ATOM 3404 C C . ASP B 1 148 ? 0.982 -13.562 7.445 1 97.12 148 ASP B C 1
ATOM 3406 O O . ASP B 1 148 ? 1.739 -13.5 6.477 1 97.12 148 ASP B O 1
ATOM 3410 N N . LEU B 1 149 ? 0.486 -14.664 7.891 1 98.38 149 LEU B N 1
ATOM 3411 C CA . LEU B 1 149 ? 0.71 -15.938 7.215 1 98.38 149 LEU B CA 1
ATOM 3412 C C . LEU B 1 149 ? -0.585 -16.469 6.605 1 98.38 149 LEU B C 1
ATOM 3414 O O . LEU B 1 149 ? -1.537 -16.766 7.328 1 98.38 149 LEU B O 1
ATOM 3418 N N . TYR B 1 150 ? -0.589 -16.562 5.273 1 98.88 150 TYR B N 1
ATOM 3419 C CA . TYR B 1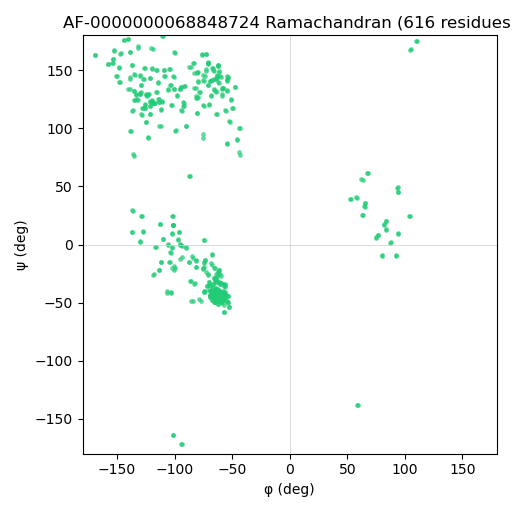 150 ? -1.693 -17.156 4.523 1 98.88 150 TYR B CA 1
ATOM 3420 C C . TYR B 1 150 ? -1.375 -18.578 4.113 1 98.88 150 TYR B C 1
ATOM 3422 O O . TYR B 1 150 ? -0.281 -18.859 3.615 1 98.88 150 TYR B O 1
ATOM 3430 N N . VAL B 1 151 ? -2.297 -19.438 4.312 1 98.88 151 VAL B N 1
ATOM 3431 C CA . VAL B 1 151 ? -2.193 -20.812 3.836 1 98.88 151 VAL B CA 1
ATOM 3432 C C . VAL B 1 151 ? -3.514 -21.234 3.193 1 98.88 151 VAL B C 1
ATOM 3434 O O . VAL B 1 151 ? -4.578 -21.109 3.803 1 98.88 151 VAL B O 1
ATOM 3437 N N . GLY B 1 152 ? -3.418 -21.656 1.982 1 98.75 152 GLY B N 1
ATOM 3438 C CA . GLY B 1 152 ? -4.605 -22.141 1.293 1 98.75 152 GLY B CA 1
ATOM 3439 C C . GLY B 1 152 ? -4.402 -23.5 0.633 1 98.75 152 GLY B C 1
ATOM 3440 O O . GLY B 1 152 ? -3.385 -23.734 -0.02 1 98.75 152 GLY B O 1
ATOM 3441 N N . VAL B 1 153 ? -5.246 -24.406 0.85 1 98.75 153 VAL B N 1
ATOM 3442 C CA . VAL B 1 153 ? -5.355 -25.688 0.15 1 98.75 153 VAL B CA 1
ATOM 3443 C C . VAL B 1 153 ? -6.711 -25.766 -0.549 1 98.75 153 VAL B C 1
ATOM 3445 O O . VAL B 1 153 ? -7.758 -25.672 0.096 1 98.75 153 VAL B O 1
ATOM 3448 N N . VAL B 1 154 ? -6.586 -25.938 -1.811 1 98.25 154 VAL B N 1
ATOM 3449 C CA . VAL B 1 154 ? -7.809 -25.953 -2.604 1 98.25 154 VAL B CA 1
ATOM 3450 C C . VAL B 1 154 ? -8.742 -27.047 -2.098 1 98.25 154 VAL B C 1
ATOM 3452 O O . VAL B 1 154 ? -8.305 -28.172 -1.815 1 98.25 154 VAL B O 1
ATOM 3455 N N . GLU B 1 155 ? -10.016 -26.812 -1.927 1 96.75 155 GLU B N 1
ATOM 3456 C CA . GLU B 1 155 ? -11.117 -27.656 -1.483 1 96.75 155 GLU B CA 1
ATOM 3457 C C . GLU B 1 155 ? -11.133 -27.797 0.036 1 96.75 155 GLU B C 1
ATOM 3459 O O . GLU B 1 155 ? -12.055 -28.375 0.604 1 96.75 155 GLU B O 1
ATOM 3464 N N . GLU B 1 156 ? -10.055 -27.312 0.738 1 98 156 GLU B N 1
ATOM 3465 C CA . GLU B 1 156 ? -10.055 -27.406 2.195 1 98 156 GLU B CA 1
ATOM 3466 C C . GLU B 1 156 ? -10.156 -26.031 2.842 1 98 156 GLU B C 1
ATOM 3468 O O . GLU B 1 156 ? -10.352 -25.922 4.055 1 98 156 GLU B O 1
ATOM 3473 N N . GLY B 1 157 ? -9.922 -25 2.035 1 98.19 157 GLY B N 1
ATOM 3474 C CA . GLY B 1 157 ? -10.078 -23.641 2.537 1 98.19 157 GLY B CA 1
ATOM 3475 C C . GLY B 1 157 ? -8.766 -22.906 2.691 1 98.19 157 GLY B C 1
ATOM 3476 O O . GLY B 1 157 ? -7.703 -23.453 2.395 1 98.19 157 GLY B O 1
ATOM 3477 N N . ALA B 1 158 ? -8.797 -21.672 3.041 1 98.69 158 ALA B N 1
ATOM 3478 C CA . ALA B 1 158 ? -7.641 -20.812 3.277 1 98.69 158 ALA B CA 1
ATOM 3479 C C . ALA B 1 158 ? -7.719 -20.156 4.656 1 98.69 158 ALA B C 1
ATOM 3481 O O . ALA B 1 158 ? -8.812 -19.984 5.203 1 98.69 158 ALA B O 1
ATOM 3482 N N . TYR B 1 159 ? -6.578 -19.859 5.207 1 98.5 159 TYR B N 1
ATOM 3483 C CA . TYR B 1 159 ? -6.465 -19.297 6.551 1 98.5 159 TYR B CA 1
ATOM 3484 C C . TYR B 1 159 ? -5.484 -18.141 6.574 1 98.5 159 TYR B C 1
ATOM 3486 O O . TYR B 1 159 ? -4.496 -18.141 5.832 1 98.5 159 TYR B O 1
ATOM 3494 N N . LEU B 1 160 ? -5.75 -17.188 7.395 1 98 160 LEU B N 1
ATOM 3495 C CA . LEU B 1 160 ? -4.844 -16.109 7.77 1 98 160 LEU B CA 1
ATOM 3496 C C . LEU B 1 160 ? -4.602 -16.094 9.273 1 98 160 LEU B C 1
ATOM 3498 O O . LEU B 1 160 ? -5.523 -15.852 10.055 1 98 160 LEU B O 1
ATOM 3502 N N . ASN B 1 161 ? -3.416 -16.406 9.617 1 96.31 161 ASN B N 1
ATOM 3503 C CA . ASN B 1 161 ? -3.025 -16.391 11.023 1 96.31 161 ASN B CA 1
ATOM 3504 C C . ASN B 1 161 ? -3.977 -17.219 11.875 1 96.31 161 ASN B C 1
ATOM 3506 O O . ASN B 1 161 ? -4.398 -16.797 12.953 1 96.31 161 ASN B O 1
ATOM 3510 N N . GLY B 1 162 ? -4.355 -18.297 11.32 1 95.38 162 GLY B N 1
ATOM 3511 C CA . GLY B 1 162 ? -5.145 -19.25 12.078 1 95.38 162 GLY B CA 1
ATOM 3512 C C . GLY B 1 162 ? -6.641 -19.047 11.93 1 95.38 162 GLY B C 1
ATOM 3513 O O . GLY B 1 162 ? -7.434 -19.891 12.359 1 95.38 162 GLY B O 1
ATOM 3514 N N . ARG B 1 163 ? -7.066 -18.031 11.375 1 95.69 163 ARG B N 1
ATOM 3515 C CA . ARG B 1 163 ? -8.484 -17.781 11.125 1 95.69 163 ARG B CA 1
ATOM 3516 C C . ARG B 1 163 ? -8.867 -18.156 9.703 1 95.69 163 ARG B C 1
ATOM 3518 O O . ARG B 1 163 ? -8.234 -17.703 8.742 1 95.69 163 ARG B O 1
ATOM 3525 N N . ARG B 1 164 ? -9.906 -18.953 9.562 1 97.69 164 ARG B N 1
ATOM 3526 C CA . ARG B 1 164 ? -10.375 -19.344 8.242 1 97.69 164 ARG B CA 1
ATOM 3527 C C . ARG B 1 164 ? -10.922 -18.141 7.477 1 97.69 164 ARG B C 1
ATOM 3529 O O . ARG B 1 164 ? -11.672 -17.328 8.031 1 97.69 164 ARG B O 1
ATOM 3536 N N . LEU B 1 165 ? -10.539 -18.016 6.289 1 97.94 165 LEU B N 1
ATOM 3537 C CA . LEU B 1 165 ? -11.07 -16.953 5.445 1 97.94 165 LEU B CA 1
ATOM 3538 C C . LEU B 1 165 ? -12.492 -17.281 4.996 1 97.94 165 LEU B C 1
ATOM 3540 O O . LEU B 1 165 ? -12.805 -18.422 4.688 1 97.94 165 LEU B O 1
ATOM 3544 N N . PRO B 1 166 ? -13.336 -16.281 4.949 1 96.56 166 PRO B N 1
ATOM 3545 C CA . PRO B 1 166 ? -14.703 -16.516 4.469 1 96.56 166 PRO B CA 1
ATOM 3546 C C . PRO B 1 166 ? -14.766 -16.734 2.961 1 96.56 166 PRO B C 1
ATOM 3548 O O . PRO B 1 166 ? -13.805 -16.438 2.246 1 96.56 166 PRO B O 1
ATOM 3551 N N . PRO B 1 167 ? -15.906 -17.281 2.521 1 97.94 167 PRO B N 1
ATOM 3552 C CA . PRO B 1 167 ? -16.109 -17.328 1.07 1 97.94 167 PRO B CA 1
ATOM 3553 C C . PRO B 1 167 ? -15.969 -15.961 0.41 1 97.94 167 PRO B C 1
ATOM 3555 O O . PRO B 1 167 ? -16.406 -14.961 0.969 1 97.94 167 PRO B O 1
ATOM 3558 N N . ALA B 1 168 ? -15.359 -15.961 -0.728 1 97.25 168 ALA B N 1
ATOM 3559 C CA . ALA B 1 168 ? -15 -14.719 -1.4 1 97.25 168 ALA B CA 1
ATOM 3560 C C . ALA B 1 168 ? -16.234 -13.844 -1.631 1 97.25 168 ALA B C 1
ATOM 3562 O O . ALA B 1 168 ? -16.156 -12.617 -1.544 1 97.25 168 ALA B O 1
ATOM 3563 N N . ASP B 1 169 ? -17.359 -14.414 -1.888 1 95.69 169 ASP B N 1
ATOM 3564 C CA . ASP B 1 169 ? -18.531 -13.641 -2.303 1 95.69 169 ASP B CA 1
ATOM 3565 C C . ASP B 1 169 ? -19.266 -13.078 -1.094 1 95.69 169 ASP B C 1
ATOM 3567 O O . ASP B 1 169 ? -20.141 -12.227 -1.24 1 95.69 169 ASP B O 1
ATOM 3571 N N . GLU B 1 170 ? -18.922 -13.523 0.064 1 94 170 GLU B N 1
ATOM 3572 C CA . GLU B 1 170 ? -19.594 -13.023 1.258 1 94 170 GLU B CA 1
ATOM 3573 C C . GLU B 1 170 ? -19.344 -11.531 1.449 1 94 170 GLU B C 1
ATOM 3575 O O . GLU B 1 170 ? -18.188 -11.109 1.619 1 94 170 GLU B O 1
ATOM 3580 N N . GLY B 1 171 ? -20.391 -10.727 1.3 1 91.06 171 GLY B N 1
ATOM 3581 C CA . GLY B 1 171 ? -20.312 -9.289 1.529 1 91.06 171 GLY B CA 1
ATOM 3582 C C . GLY B 1 171 ? -19.609 -8.547 0.418 1 91.06 171 GLY B C 1
ATOM 3583 O O . GLY B 1 171 ? -19.328 -7.348 0.547 1 91.06 171 GLY B O 1
ATOM 3584 N N . ALA B 1 172 ? -19.25 -9.172 -0.636 1 94.38 172 ALA B N 1
ATOM 3585 C CA . ALA B 1 172 ? -18.5 -8.547 -1.724 1 94.38 172 ALA B CA 1
ATOM 3586 C C . ALA B 1 172 ? -19.422 -7.734 -2.627 1 94.38 172 ALA B C 1
ATOM 3588 O O . ALA B 1 172 ? -20.547 -8.156 -2.922 1 94.38 172 ALA B O 1
ATOM 3589 N N . PRO B 1 173 ? -18.969 -6.582 -3.074 1 93.44 173 PRO B N 1
ATOM 3590 C CA . PRO B 1 173 ? -19.766 -5.781 -4.008 1 93.44 173 PRO B CA 1
ATOM 3591 C C . PRO B 1 173 ? -19.734 -6.328 -5.434 1 93.44 173 PRO B C 1
ATOM 3593 O O . PRO B 1 173 ? -18.859 -7.125 -5.77 1 93.44 173 PRO B O 1
ATOM 3596 N N . ASP B 1 174 ? -20.734 -5.832 -6.25 1 93.25 174 ASP B N 1
ATOM 3597 C CA . ASP B 1 174 ? -20.781 -6.199 -7.664 1 93.25 174 ASP B CA 1
ATOM 3598 C C . ASP B 1 174 ? -20.609 -4.969 -8.555 1 93.25 174 ASP B C 1
ATOM 3600 O O . ASP B 1 174 ? -20.562 -5.086 -9.781 1 93.25 174 ASP B O 1
ATOM 3604 N N . GLN B 1 175 ? -20.5 -3.838 -7.871 1 93.44 175 GLN B N 1
ATOM 3605 C CA . GLN B 1 175 ? -20.359 -2.58 -8.602 1 93.44 175 GLN B CA 1
ATOM 3606 C C . GLN B 1 175 ? -19.016 -1.921 -8.32 1 93.44 175 GLN B C 1
ATOM 3608 O O . GLN B 1 175 ? -18.5 -2.01 -7.203 1 93.44 175 GLN B O 1
ATOM 3613 N N . LEU B 1 176 ? -18.562 -1.22 -9.258 1 93.06 176 LEU B N 1
ATOM 3614 C CA . LEU B 1 176 ? -17.234 -0.624 -9.18 1 93.06 176 LEU B CA 1
ATOM 3615 C C . LEU B 1 176 ? -17.203 0.5 -8.148 1 93.06 176 LEU B C 1
ATOM 3617 O O . LEU B 1 176 ? -16.188 0.694 -7.465 1 93.06 176 LEU B O 1
ATOM 3621 N N . ASP B 1 177 ? -18.297 1.254 -8.008 1 92.25 177 ASP B N 1
ATOM 3622 C CA . ASP B 1 177 ? -18.312 2.43 -7.145 1 92.25 177 ASP B CA 1
ATOM 3623 C C . ASP B 1 177 ? -18.359 2.025 -5.672 1 92.25 177 ASP B C 1
ATOM 3625 O O . ASP B 1 177 ? -18.406 2.885 -4.789 1 92.25 177 ASP B O 1
ATOM 3629 N N . ARG B 1 178 ? -18.297 0.718 -5.41 1 93.38 178 ARG B N 1
ATOM 3630 C CA . ARG B 1 178 ? -18.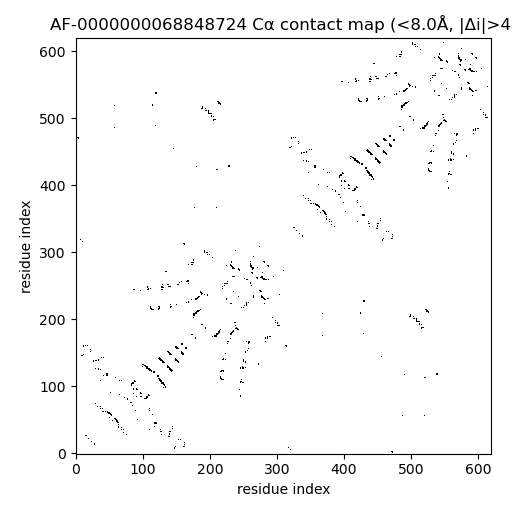188 0.202 -4.047 1 93.38 178 ARG B CA 1
ATOM 3631 C C . ARG B 1 178 ? -17.016 -0.758 -3.908 1 93.38 178 ARG B C 1
ATOM 3633 O O . ARG B 1 178 ? -16.922 -1.501 -2.93 1 93.38 178 ARG B O 1
ATOM 3640 N N . SER B 1 179 ? -16.172 -0.772 -4.926 1 96.38 179 SER B N 1
ATOM 3641 C CA . SER B 1 179 ? -15.117 -1.774 -4.973 1 96.38 179 SER B CA 1
ATOM 3642 C C . SER B 1 179 ? -13.742 -1.129 -4.863 1 96.38 179 SER B C 1
ATOM 3644 O O . SER B 1 179 ? -13.516 -0.048 -5.41 1 96.38 179 SER B O 1
ATOM 3646 N N . VAL B 1 180 ? -12.953 -1.769 -4.137 1 97.38 180 VAL B N 1
ATOM 3647 C CA . VAL B 1 180 ? -11.523 -1.447 -4.133 1 97.38 180 VAL B CA 1
ATOM 3648 C C . VAL B 1 180 ? -10.797 -2.309 -5.16 1 97.38 180 VAL B C 1
ATOM 3650 O O . VAL B 1 180 ? -10.844 -3.539 -5.094 1 97.38 180 VAL B O 1
ATOM 3653 N N . VAL B 1 181 ? -10.125 -1.687 -6.113 1 98.5 181 VAL B N 1
ATOM 3654 C CA . VAL B 1 181 ? -9.422 -2.385 -7.188 1 98.5 181 VAL B CA 1
ATOM 3655 C C . VAL B 1 181 ? -7.914 -2.162 -7.051 1 98.5 181 VAL B C 1
ATOM 3657 O O . VAL B 1 181 ? -7.461 -1.023 -6.91 1 98.5 181 VAL B O 1
ATOM 3660 N N . LEU B 1 182 ? -7.172 -3.256 -7.008 1 98.62 182 LEU B N 1
ATOM 3661 C CA . LEU B 1 182 ? -5.715 -3.172 -7.016 1 98.62 182 LEU B CA 1
ATOM 3662 C C . LEU B 1 182 ? -5.164 -3.471 -8.406 1 98.62 182 LEU B C 1
ATOM 3664 O O . LEU B 1 182 ? -5.727 -4.285 -9.141 1 98.62 182 LEU B O 1
ATOM 3668 N N . SER B 1 183 ? -4.133 -2.799 -8.727 1 96.44 183 SER B N 1
ATOM 3669 C CA . SER B 1 183 ? -3.383 -3.041 -9.953 1 96.44 183 SER B CA 1
ATOM 3670 C C . SER B 1 183 ? -1.882 -2.912 -9.719 1 96.44 183 SER B C 1
ATOM 3672 O O . SER B 1 183 ? -1.436 -2.754 -8.578 1 96.44 183 SER B O 1
ATOM 3674 N N . ASP B 1 184 ? -1.164 -3.176 -10.773 1 92.88 184 ASP B N 1
ATOM 3675 C CA . ASP B 1 184 ? 0.285 -3.002 -10.758 1 92.88 184 ASP B CA 1
ATOM 3676 C C . ASP B 1 184 ? 0.799 -2.6 -12.141 1 92.88 184 ASP B C 1
ATOM 3678 O O . ASP B 1 184 ? 0.148 -2.865 -13.156 1 92.88 184 ASP B O 1
ATOM 3682 N N . LEU B 1 185 ? 1.881 -1.906 -12.172 1 87.5 185 LEU B N 1
ATOM 3683 C CA . LEU B 1 185 ? 2.432 -1.408 -13.43 1 87.5 185 LEU B CA 1
ATOM 3684 C C . LEU B 1 185 ? 3.574 -2.295 -13.914 1 87.5 185 LEU B C 1
ATOM 3686 O O . LEU B 1 185 ? 3.939 -2.258 -15.086 1 87.5 185 LEU B O 1
ATOM 3690 N N . GLY B 1 186 ? 4.145 -3.076 -12.961 1 84.31 186 GLY B N 1
ATOM 3691 C CA . GLY B 1 186 ? 5.32 -3.848 -13.328 1 84.31 186 GLY B CA 1
ATOM 3692 C C . GLY B 1 186 ? 6.473 -2.986 -13.805 1 84.31 186 GLY B C 1
ATOM 3693 O O . GLY B 1 186 ? 6.781 -1.96 -13.195 1 84.31 186 GLY B O 1
ATOM 3694 N N . TYR B 1 187 ? 7.109 -3.518 -14.891 1 84.69 187 TYR B N 1
ATOM 3695 C CA . TYR B 1 187 ? 8.289 -2.83 -15.398 1 84.69 187 TYR B CA 1
ATOM 3696 C C . TYR B 1 187 ? 8.016 -2.23 -16.781 1 84.69 187 TYR B C 1
ATOM 3698 O O . TYR B 1 187 ? 8.953 -1.895 -17.5 1 84.69 187 TYR B O 1
ATOM 3706 N N . GLU B 1 188 ? 6.766 -2.105 -17.109 1 83.12 188 GLU B N 1
ATOM 3707 C CA . GLU B 1 188 ? 6.371 -1.539 -18.391 1 83.12 188 GLU B CA 1
ATOM 3708 C C . GLU B 1 188 ? 6.668 -0.043 -18.453 1 83.12 188 GLU B C 1
ATOM 3710 O O . GLU B 1 188 ? 6.16 0.729 -17.625 1 83.12 188 GLU B O 1
ATOM 3715 N N . ARG B 1 189 ? 7.504 0.335 -19.422 1 88 189 ARG B N 1
ATOM 3716 C CA . ARG B 1 189 ? 7.852 1.745 -19.562 1 88 189 ARG B CA 1
ATOM 3717 C C . ARG B 1 189 ? 7.836 2.168 -21.031 1 88 189 ARG B C 1
ATOM 3719 O O . ARG B 1 189 ? 8.336 3.242 -21.375 1 88 189 ARG B O 1
ATOM 3726 N N . SER B 1 190 ? 7.305 1.286 -21.844 1 89.5 190 SER B N 1
ATOM 3727 C CA . SER B 1 190 ? 7.16 1.696 -23.25 1 89.5 190 SER B CA 1
ATOM 3728 C C . SER B 1 190 ? 6.062 2.744 -23.391 1 89.5 190 SER B C 1
ATOM 3730 O O . SER B 1 190 ? 5.133 2.803 -22.594 1 89.5 190 SER B O 1
ATOM 3732 N N . ALA B 1 191 ? 6.137 3.512 -24.422 1 91.5 191 ALA B N 1
ATOM 3733 C CA . ALA B 1 191 ? 5.121 4.523 -24.688 1 91.5 191 ALA B CA 1
ATOM 3734 C C . ALA B 1 191 ? 3.738 3.891 -24.828 1 91.5 191 ALA B C 1
ATOM 3736 O O . ALA B 1 191 ? 2.752 4.434 -24.312 1 91.5 191 ALA B O 1
ATOM 3737 N N . GLN B 1 192 ? 3.666 2.773 -25.5 1 91.56 192 GLN B N 1
ATOM 3738 C CA . GLN B 1 192 ? 2.396 2.074 -25.672 1 91.56 192 GLN B CA 1
ATOM 3739 C C . GLN B 1 192 ? 1.863 1.55 -24.344 1 91.56 192 GLN B C 1
ATOM 3741 O O . GLN B 1 192 ? 0.675 1.69 -24.047 1 91.56 192 GLN B O 1
ATOM 3746 N N . GLY B 1 193 ? 2.723 0.956 -23.594 1 91.44 193 GLY B N 1
ATOM 3747 C CA . GLY B 1 193 ? 2.322 0.442 -22.281 1 91.44 193 GLY B CA 1
ATOM 3748 C C . GLY B 1 193 ? 1.858 1.526 -21.328 1 91.44 193 GLY B C 1
ATOM 3749 O O . GLY B 1 193 ? 0.846 1.367 -20.656 1 91.44 193 GLY B O 1
ATOM 3750 N N . SER B 1 194 ? 2.613 2.629 -21.359 1 93.88 194 SER B N 1
ATOM 3751 C CA . SER B 1 194 ? 2.262 3.756 -20.5 1 93.88 194 SER B CA 1
ATOM 3752 C C . SER B 1 194 ? 0.892 4.32 -20.859 1 93.88 194 SER B C 1
ATOM 3754 O O . SER B 1 194 ? 0.106 4.672 -19.984 1 93.88 194 SER B O 1
ATOM 3756 N N . ALA B 1 195 ? 0.625 4.395 -22.109 1 94.88 195 ALA B N 1
ATOM 3757 C CA . ALA B 1 195 ? -0.663 4.895 -22.578 1 94.88 195 ALA B CA 1
ATOM 3758 C C . ALA B 1 195 ? -1.802 3.979 -22.141 1 94.88 195 ALA B C 1
ATOM 3760 O O . ALA B 1 195 ? -2.859 4.449 -21.719 1 94.88 195 ALA B O 1
ATOM 3761 N N . ARG B 1 196 ? -1.601 2.719 -22.266 1 94.31 196 ARG B N 1
ATOM 3762 C CA . ARG B 1 196 ? -2.629 1.748 -21.906 1 94.31 196 ARG B CA 1
ATOM 3763 C C . ARG B 1 196 ? -2.895 1.759 -20.406 1 94.31 196 ARG B C 1
ATOM 3765 O O . ARG B 1 196 ? -4.047 1.746 -19.984 1 94.31 196 ARG B O 1
ATOM 3772 N N . LEU B 1 197 ? -1.808 1.765 -19.672 1 95.12 197 LEU B N 1
ATOM 3773 C CA . LEU B 1 197 ? -1.949 1.809 -18.219 1 95.12 197 LEU B CA 1
ATOM 3774 C C . LEU B 1 197 ? -2.693 3.066 -17.781 1 95.12 197 LEU B C 1
ATOM 3776 O O . LEU B 1 197 ? -3.586 3.002 -16.938 1 95.12 197 LEU B O 1
ATOM 3780 N N . ALA B 1 198 ? -2.346 4.195 -18.359 1 96.19 198 ALA B N 1
ATOM 3781 C CA . ALA B 1 198 ? -3.004 5.457 -18.031 1 96.19 198 ALA B CA 1
ATOM 3782 C C . ALA B 1 198 ? -4.48 5.426 -18.422 1 96.19 198 ALA B C 1
ATOM 3784 O O . ALA B 1 198 ? -5.328 5.969 -17.719 1 96.19 198 ALA B O 1
ATOM 3785 N N . ALA B 1 199 ? -4.793 4.82 -19.516 1 96.5 199 ALA B N 1
ATOM 3786 C CA . ALA B 1 199 ? -6.176 4.711 -19.969 1 96.5 199 ALA B CA 1
ATOM 3787 C C . ALA B 1 199 ? -7.012 3.879 -19 1 96.5 199 ALA B C 1
ATOM 3789 O O . ALA B 1 199 ? -8.164 4.211 -18.734 1 96.5 199 ALA B O 1
ATOM 3790 N N . VAL B 1 200 ? -6.445 2.814 -18.547 1 96 200 VAL B N 1
ATOM 3791 C CA . VAL B 1 200 ? -7.137 1.956 -17.594 1 96 200 VAL B CA 1
ATOM 3792 C C . VAL B 1 200 ? -7.398 2.727 -16.297 1 96 200 VAL B C 1
ATOM 3794 O O . VAL B 1 200 ? -8.508 2.693 -15.766 1 96 200 VAL B O 1
ATOM 3797 N N . TYR B 1 201 ? -6.34 3.387 -15.875 1 95.69 201 TYR B N 1
ATOM 3798 C CA . TYR B 1 201 ? -6.438 4.215 -14.672 1 95.69 201 TYR B CA 1
ATOM 3799 C C . TYR B 1 201 ? -7.57 5.227 -14.805 1 95.69 201 TYR B C 1
ATOM 3801 O O . TYR B 1 201 ? -8.422 5.328 -13.922 1 95.69 201 TYR B O 1
ATOM 3809 N N . ARG B 1 202 ? -7.648 5.898 -15.82 1 96.5 202 ARG B N 1
ATOM 3810 C CA . ARG B 1 202 ? -8.664 6.914 -16.078 1 96.5 202 ARG B CA 1
ATOM 3811 C C . ARG B 1 202 ? -10.055 6.293 -16.141 1 96.5 202 ARG B C 1
ATOM 3813 O O . ARG B 1 202 ? -11.016 6.836 -15.594 1 96.5 202 ARG B O 1
ATOM 3820 N N . ALA B 1 203 ? -10.156 5.219 -16.797 1 96.62 203 ALA B N 1
ATOM 3821 C CA . ALA B 1 203 ? -11.445 4.555 -16.984 1 96.62 203 ALA B CA 1
ATOM 3822 C C . ALA B 1 203 ? -12.062 4.16 -15.648 1 96.62 203 ALA B C 1
ATOM 3824 O O . ALA B 1 203 ? -13.273 4.285 -15.453 1 96.62 203 ALA B O 1
ATOM 3825 N N . LEU B 1 204 ? -11.219 3.656 -14.789 1 96.25 204 LEU B N 1
ATOM 3826 C CA . LEU B 1 204 ? -11.711 3.248 -13.477 1 96.25 204 LEU B CA 1
ATOM 3827 C C . LEU B 1 204 ? -12.195 4.453 -12.672 1 96.25 204 LEU B C 1
ATOM 3829 O O . LEU B 1 204 ? -13.211 4.383 -11.992 1 96.25 204 LEU B O 1
ATOM 3833 N N . LEU B 1 205 ? -11.445 5.543 -12.789 1 94.69 205 LEU B N 1
ATOM 3834 C CA . LEU B 1 205 ? -11.852 6.77 -12.109 1 94.69 205 LEU B CA 1
ATOM 3835 C C . LEU B 1 205 ? -13.164 7.293 -12.672 1 94.69 205 LEU B C 1
ATOM 3837 O O . LEU B 1 205 ? -14.07 7.668 -11.922 1 94.69 205 LEU B O 1
ATOM 3841 N N . ASP B 1 206 ? -13.258 7.281 -13.961 1 95 206 ASP B N 1
ATOM 3842 C CA . ASP B 1 206 ? -14.461 7.77 -14.633 1 95 206 ASP B CA 1
ATOM 3843 C C . ASP B 1 206 ? -15.68 6.934 -14.25 1 95 206 ASP B C 1
ATOM 3845 O O . ASP B 1 206 ? -16.812 7.418 -14.312 1 95 206 ASP B O 1
ATOM 3849 N N . ARG B 1 207 ? -15.438 5.793 -13.867 1 94.88 207 ARG B N 1
ATOM 3850 C CA . ARG B 1 207 ? -16.531 4.906 -13.469 1 94.88 207 ARG B CA 1
ATOM 3851 C C . ARG B 1 207 ? -16.734 4.926 -11.961 1 94.88 207 ARG B C 1
ATOM 3853 O O . ARG B 1 207 ? -17.391 4.043 -11.406 1 94.88 207 ARG B O 1
ATOM 3860 N N . ASN B 1 208 ? -16.109 5.84 -11.305 1 93.69 208 ASN B N 1
ATOM 3861 C CA . ASN B 1 208 ? -16.297 6.145 -9.891 1 93.69 208 ASN B CA 1
ATOM 3862 C C . ASN B 1 208 ? -15.859 4.98 -9.008 1 93.69 208 ASN B C 1
ATOM 3864 O O . ASN B 1 208 ? -16.516 4.66 -8.023 1 93.69 208 ASN B O 1
ATOM 3868 N N . VAL B 1 209 ? -14.781 4.273 -9.43 1 95.44 209 VAL B N 1
ATOM 3869 C CA . VAL B 1 209 ? -14.234 3.23 -8.57 1 95.44 209 VAL B CA 1
ATOM 3870 C C . VAL B 1 209 ? -14.078 3.766 -7.148 1 95.44 209 VAL B C 1
ATOM 3872 O O . VAL B 1 209 ? -13.641 4.902 -6.949 1 95.44 209 VAL B O 1
ATOM 3875 N N . PHE B 1 210 ? -14.469 2.986 -6.156 1 94.38 210 PHE B N 1
ATOM 3876 C CA . PHE B 1 210 ? -14.422 3.414 -4.766 1 94.38 210 PHE B CA 1
ATOM 3877 C C . PHE B 1 210 ? -12.992 3.746 -4.348 1 94.38 210 PHE B C 1
ATOM 3879 O O . PHE B 1 210 ? -12.742 4.797 -3.75 1 94.38 210 PHE B O 1
ATOM 3886 N N . ALA B 1 211 ? -12.109 2.863 -4.629 1 95.75 211 ALA B N 1
ATOM 3887 C CA . ALA B 1 211 ? -10.688 3.072 -4.383 1 95.75 211 ALA B CA 1
ATOM 3888 C C . ALA B 1 211 ? -9.836 2.305 -5.391 1 95.75 211 ALA B C 1
ATOM 3890 O O . ALA B 1 211 ? -10.242 1.243 -5.871 1 95.75 211 ALA B O 1
ATOM 3891 N N . PHE B 1 212 ? -8.742 2.891 -5.746 1 97.06 212 PHE B N 1
ATOM 3892 C CA . PHE B 1 212 ? -7.73 2.279 -6.602 1 97.06 212 PHE B CA 1
ATOM 3893 C C . PHE B 1 212 ? -6.367 2.289 -5.922 1 97.06 212 PHE B C 1
ATOM 3895 O O . PHE B 1 212 ? -5.945 3.314 -5.383 1 97.06 212 PHE B O 1
ATOM 3902 N N . ARG B 1 213 ? -5.656 1.083 -5.859 1 98.44 213 ARG B N 1
ATOM 3903 C CA . ARG B 1 213 ? -4.383 0.973 -5.152 1 98.44 213 ARG B CA 1
ATOM 3904 C C . ARG B 1 213 ? -3.33 0.304 -6.027 1 98.44 213 ARG B C 1
ATOM 3906 O O . ARG B 1 213 ? -3.648 -0.576 -6.832 1 98.44 213 ARG B O 1
ATOM 3913 N N . ILE B 1 214 ? -2.141 0.712 -5.891 1 98.06 214 ILE B N 1
ATOM 3914 C CA . ILE B 1 214 ? -0.933 0.076 -6.402 1 98.06 214 ILE B CA 1
ATOM 3915 C C . ILE B 1 214 ? 0.05 -0.161 -5.258 1 98.06 214 ILE B C 1
ATOM 3917 O O . ILE B 1 214 ? 0.736 0.765 -4.82 1 98.06 214 ILE B O 1
ATOM 3921 N N . VAL B 1 215 ? 0.166 -1.421 -4.848 1 97.88 215 VAL B N 1
ATOM 3922 C CA . VAL B 1 215 ? 0.939 -1.674 -3.635 1 97.88 215 VAL B CA 1
ATOM 3923 C C . VAL B 1 215 ? 2.299 -2.266 -4 1 97.88 215 VAL B C 1
ATOM 3925 O O . VAL B 1 215 ? 3.199 -2.332 -3.162 1 97.88 215 VAL B O 1
ATOM 3928 N N . GLY B 1 216 ? 2.508 -2.742 -5.199 1 96.88 216 GLY B N 1
ATOM 3929 C CA . GLY B 1 216 ? 3.828 -3.082 -5.703 1 96.88 216 GLY B CA 1
ATOM 3930 C C . GLY B 1 216 ? 4.184 -4.543 -5.508 1 96.88 216 GLY B C 1
ATOM 3931 O O . GLY B 1 216 ? 5.332 -4.941 -5.715 1 96.88 216 GLY B O 1
ATOM 3932 N N . SER B 1 217 ? 3.225 -5.367 -5.094 1 97.81 217 SER B N 1
ATOM 3933 C CA . SER B 1 217 ? 3.359 -6.812 -4.977 1 97.81 217 SER B CA 1
ATOM 3934 C C . SER B 1 217 ? 2.129 -7.531 -5.523 1 97.81 217 SER B C 1
ATOM 3936 O O . SER B 1 217 ? 1.03 -7.391 -4.98 1 97.81 217 SER B O 1
ATOM 3938 N N . THR B 1 218 ? 2.354 -8.289 -6.59 1 97.5 218 THR B N 1
ATOM 3939 C CA . THR B 1 218 ? 1.27 -9.055 -7.195 1 97.5 218 THR B CA 1
ATOM 3940 C C . THR B 1 218 ? 0.716 -10.078 -6.211 1 97.5 218 THR B C 1
ATOM 3942 O O . THR B 1 218 ? -0.5 -10.195 -6.047 1 97.5 218 THR B O 1
ATOM 3945 N N . VAL B 1 219 ? 1.62 -10.758 -5.574 1 98.75 219 VAL B N 1
ATOM 3946 C CA . VAL B 1 219 ? 1.247 -11.836 -4.664 1 98.75 219 VAL B CA 1
ATOM 3947 C C . VAL B 1 219 ? 0.486 -11.258 -3.469 1 98.75 219 VAL B C 1
ATOM 3949 O O . VAL B 1 219 ? -0.534 -11.812 -3.051 1 98.75 219 VAL B O 1
ATOM 3952 N N . LEU B 1 220 ? 0.971 -10.148 -2.947 1 98.81 220 LEU B N 1
ATOM 3953 C CA . LEU B 1 220 ? 0.271 -9.5 -1.841 1 98.81 220 LEU B CA 1
ATOM 3954 C C . LEU B 1 220 ? -1.129 -9.07 -2.262 1 98.81 220 LEU B C 1
ATOM 3956 O O . LEU B 1 220 ? -2.088 -9.234 -1.503 1 98.81 220 LEU B O 1
ATOM 3960 N N . SER B 1 221 ? -1.266 -8.531 -3.42 1 98.75 221 SER B N 1
ATOM 3961 C CA . SER B 1 221 ? -2.568 -8.133 -3.939 1 98.75 221 SER B CA 1
ATOM 3962 C C . SER B 1 221 ? -3.533 -9.312 -3.984 1 98.75 221 SER B C 1
ATOM 3964 O O . SER B 1 221 ? -4.699 -9.18 -3.611 1 98.75 221 SER B O 1
ATOM 3966 N N . LEU B 1 222 ? -3.039 -10.43 -4.422 1 98.88 222 LEU B N 1
ATOM 3967 C CA . LEU B 1 222 ? -3.904 -11.594 -4.535 1 98.88 222 LEU B CA 1
ATOM 3968 C C . LEU B 1 222 ? -4.254 -12.148 -3.156 1 98.88 222 LEU B C 1
ATOM 3970 O O . LEU B 1 222 ? -5.355 -12.664 -2.949 1 98.88 222 LEU B O 1
ATOM 3974 N N . ALA B 1 223 ? -3.293 -12.078 -2.217 1 98.88 223 ALA B N 1
ATOM 3975 C CA . ALA B 1 223 ? -3.604 -12.453 -0.838 1 98.88 223 ALA B CA 1
ATOM 3976 C C . ALA B 1 223 ? -4.707 -11.562 -0.265 1 98.88 223 ALA B C 1
ATOM 3978 O O . ALA B 1 223 ? -5.609 -12.055 0.421 1 98.88 223 ALA B O 1
ATOM 3979 N N . TRP B 1 224 ? -4.645 -10.281 -0.554 1 98.81 224 TRP B N 1
ATOM 3980 C CA . TRP B 1 224 ? -5.645 -9.328 -0.072 1 98.81 224 TRP B CA 1
ATOM 3981 C C . TRP B 1 224 ? -6.984 -9.547 -0.763 1 98.81 224 TRP B C 1
ATOM 3983 O O . TRP B 1 224 ? -8.039 -9.359 -0.155 1 98.81 224 TRP B O 1
ATOM 3993 N N . LEU B 1 225 ? -6.949 -9.969 -1.973 1 98.75 225 LEU B N 1
ATOM 3994 C CA . LEU B 1 225 ? -8.18 -10.352 -2.656 1 98.75 225 LEU B CA 1
ATOM 3995 C C . LEU B 1 225 ? -8.844 -11.531 -1.959 1 98.75 225 LEU B C 1
ATOM 3997 O O . LEU B 1 225 ? -10.023 -11.469 -1.6 1 98.75 225 LEU B O 1
ATOM 4001 N N . ALA B 1 226 ? -8.047 -12.578 -1.739 1 98.69 226 ALA B N 1
ATOM 4002 C CA . ALA B 1 226 ? -8.586 -13.805 -1.148 1 98.69 226 ALA B CA 1
ATOM 4003 C C . ALA B 1 226 ? -9.102 -13.547 0.263 1 98.69 226 ALA B C 1
ATOM 4005 O O . ALA B 1 226 ? -10.031 -14.219 0.719 1 98.69 226 ALA B O 1
ATOM 4006 N N . SER B 1 227 ? -8.523 -12.562 0.926 1 97.94 227 SER B N 1
ATOM 4007 C CA . SER B 1 227 ? -8.898 -12.297 2.312 1 97.94 227 SER B CA 1
ATOM 4008 C C . SER B 1 227 ? -9.953 -11.203 2.398 1 97.94 227 SER B C 1
ATOM 4010 O O . SER B 1 227 ? -10.336 -10.781 3.494 1 97.94 227 SER B O 1
ATOM 4012 N N . GLY B 1 228 ? -10.367 -10.68 1.3 1 97.25 228 GLY B N 1
ATOM 4013 C CA . GLY B 1 228 ? -11.445 -9.711 1.278 1 97.25 228 GLY B CA 1
ATOM 4014 C C . GLY B 1 228 ? -10.984 -8.297 1.576 1 97.25 228 GLY B C 1
ATOM 4015 O O . GLY B 1 228 ? -11.805 -7.41 1.827 1 97.25 228 GLY B O 1
ATOM 4016 N N . ARG B 1 229 ? -9.75 -8.062 1.563 1 97.62 229 ARG B N 1
ATOM 4017 C CA . ARG B 1 229 ? -9.195 -6.742 1.842 1 97.62 229 ARG B CA 1
ATOM 4018 C C . ARG B 1 229 ? -9.266 -5.848 0.608 1 97.62 229 ARG B C 1
ATOM 4020 O O . ARG B 1 229 ? -9.055 -4.637 0.7 1 97.62 229 ARG B O 1
ATOM 4027 N N . CYS B 1 230 ? -9.508 -6.344 -0.527 1 98.06 230 CYS B N 1
ATOM 4028 C CA . CYS B 1 230 ? -9.914 -5.672 -1.756 1 98.06 230 CYS B CA 1
ATOM 4029 C C . CYS B 1 230 ? -10.898 -6.523 -2.545 1 98.06 230 CYS B C 1
ATOM 4031 O O . CYS B 1 230 ? -11.203 -7.652 -2.152 1 98.06 230 CYS B O 1
ATOM 4033 N N . ASP B 1 231 ? -11.398 -5.961 -3.652 1 98.56 231 ASP B N 1
ATOM 4034 C CA . ASP B 1 231 ? -12.516 -6.633 -4.312 1 98.56 231 ASP B CA 1
ATOM 4035 C C . ASP B 1 231 ? -12.102 -7.164 -5.68 1 98.56 231 ASP B C 1
ATOM 4037 O O . ASP B 1 231 ? -12.758 -8.055 -6.23 1 98.56 231 ASP B O 1
ATOM 4041 N N . ALA B 1 232 ? -11.062 -6.586 -6.199 1 98.81 232 ALA B N 1
ATOM 4042 C CA . ALA B 1 232 ? -10.609 -7.027 -7.516 1 98.81 232 ALA B CA 1
ATOM 4043 C C . ALA B 1 232 ? -9.141 -6.664 -7.734 1 98.81 232 ALA B C 1
ATOM 4045 O O . ALA B 1 232 ? -8.617 -5.758 -7.086 1 98.81 232 ALA B O 1
ATOM 4046 N N . VAL B 1 233 ? -8.508 -7.426 -8.617 1 98.62 233 VAL B N 1
ATOM 4047 C CA . VAL B 1 233 ? -7.129 -7.211 -9.039 1 98.62 233 VAL B CA 1
ATOM 4048 C C . VAL B 1 233 ? -7.031 -7.301 -10.562 1 98.62 233 VAL B C 1
ATOM 4050 O O . VAL B 1 233 ? -7.508 -8.266 -11.164 1 98.62 233 VAL B O 1
ATOM 4053 N N . ILE B 1 234 ? -6.422 -6.285 -11.156 1 97.44 234 ILE B N 1
ATOM 4054 C CA . ILE B 1 234 ? -6.184 -6.332 -12.594 1 97.44 234 ILE B CA 1
ATOM 4055 C C . ILE B 1 234 ? -4.715 -6.027 -12.883 1 97.44 234 ILE B C 1
ATOM 4057 O O . ILE B 1 234 ? -4.125 -5.137 -12.266 1 97.44 234 ILE B O 1
ATOM 4061 N N . MET B 1 235 ? -4.117 -6.789 -13.805 1 94.88 235 MET B N 1
ATOM 4062 C CA . MET B 1 235 ? -2.734 -6.602 -14.227 1 94.88 235 MET B CA 1
ATOM 4063 C C . MET B 1 235 ? -2.525 -7.129 -15.641 1 94.88 235 MET B C 1
ATOM 4065 O O . MET B 1 235 ? -3.258 -8.008 -16.094 1 94.88 235 MET B O 1
ATOM 4069 N N . GLY B 1 236 ? -1.516 -6.602 -16.297 1 91 236 GLY B N 1
ATOM 4070 C CA . GLY B 1 236 ? -1.067 -7.184 -17.547 1 91 236 GLY B CA 1
ATOM 4071 C C . GLY B 1 236 ? -1.69 -6.527 -18.766 1 91 236 GLY B C 1
ATOM 4072 O O . GLY B 1 236 ? -2.135 -7.215 -19.688 1 91 236 GLY B O 1
ATOM 4073 N N . VAL B 1 237 ? -1.738 -5.211 -18.812 1 86.56 237 VAL B N 1
ATOM 4074 C CA . VAL B 1 237 ? -2.312 -4.535 -19.969 1 86.56 237 VAL B CA 1
ATOM 4075 C C . VAL B 1 237 ? -1.205 -4.168 -20.953 1 86.56 237 VAL B C 1
ATOM 4077 O O . VAL B 1 237 ? -1.474 -3.604 -22.016 1 86.56 237 VAL B O 1
ATOM 4080 N N . GLY B 1 238 ? 0.033 -4.48 -20.656 1 77.56 238 GLY B N 1
ATOM 4081 C CA . GLY B 1 238 ? 1.16 -4.203 -21.531 1 77.56 238 GLY B CA 1
ATOM 4082 C C . GLY B 1 238 ? 2.082 -5.395 -21.719 1 77.56 238 GLY B C 1
ATOM 4083 O O . GLY B 1 238 ? 1.903 -6.426 -21.078 1 77.56 238 GLY B O 1
ATOM 4084 N N . LYS B 1 239 ? 2.965 -5.277 -22.641 1 68.5 239 LYS B N 1
ATOM 4085 C CA . LYS B 1 239 ? 3.805 -6.391 -23.078 1 68.5 239 LYS B CA 1
ATOM 4086 C C . LYS B 1 239 ? 4.93 -6.652 -22.078 1 68.5 239 LYS B C 1
ATOM 4088 O O . LYS B 1 239 ? 5.211 -7.805 -21.734 1 68.5 239 LYS B O 1
ATOM 4093 N N . ARG B 1 240 ? 5.531 -5.629 -21.766 1 62.75 240 ARG B N 1
ATOM 4094 C CA . ARG B 1 240 ? 6.777 -5.852 -21.031 1 62.75 240 ARG B CA 1
ATOM 4095 C C . ARG B 1 240 ? 6.504 -6.148 -19.562 1 62.75 240 ARG B C 1
ATOM 4097 O O . ARG B 1 240 ? 5.715 -5.449 -18.906 1 62.75 240 ARG B O 1
ATOM 4104 N N . ASP B 1 241 ? 7.129 -7.312 -19.188 1 62.59 241 ASP B N 1
ATOM 4105 C CA . ASP B 1 241 ? 7.27 -7.789 -17.812 1 62.59 241 ASP B CA 1
ATOM 4106 C C . ASP B 1 241 ? 5.906 -8.094 -17.188 1 62.59 241 ASP B C 1
ATOM 4108 O O . ASP B 1 241 ? 5.57 -7.562 -16.125 1 62.59 241 ASP B O 1
ATOM 4112 N N . THR B 1 242 ? 5.277 -8.938 -17.953 1 79.06 242 THR B N 1
ATOM 4113 C CA . THR B 1 242 ? 4.008 -9.477 -17.469 1 79.06 242 THR B CA 1
ATOM 4114 C C . THR B 1 242 ? 4.238 -10.469 -16.344 1 79.06 242 THR B C 1
ATOM 4116 O O . THR B 1 242 ? 5.32 -11.039 -16.219 1 79.06 242 THR B O 1
ATOM 4119 N N . PRO B 1 243 ? 3.324 -10.523 -15.492 1 86.88 243 PRO B N 1
ATOM 4120 C CA . PRO B 1 243 ? 3.428 -11.484 -14.391 1 86.88 243 PRO B CA 1
ATOM 4121 C C . PRO B 1 243 ? 3.67 -12.914 -14.875 1 86.88 243 PRO B C 1
ATOM 4123 O O . PRO B 1 243 ? 3.312 -13.258 -16 1 86.88 243 PRO B O 1
ATOM 4126 N N . LYS B 1 244 ? 4.434 -13.633 -14.133 1 92.12 244 LYS B N 1
ATOM 4127 C CA . LYS B 1 244 ? 4.801 -15.016 -14.414 1 92.12 244 LYS B CA 1
ATOM 4128 C C . LYS B 1 244 ? 4.137 -15.977 -13.422 1 92.12 244 LYS B C 1
ATOM 4130 O O . LYS B 1 244 ? 3.398 -15.539 -12.539 1 92.12 244 LYS B O 1
ATOM 4135 N N . ALA B 1 245 ? 4.414 -17.234 -13.617 1 94.56 245 ALA B N 1
ATOM 4136 C CA . ALA B 1 245 ? 3.754 -18.281 -12.844 1 94.56 245 ALA B CA 1
ATOM 4137 C C . ALA B 1 245 ? 3.951 -18.062 -11.344 1 94.56 245 ALA B C 1
ATOM 4139 O O . ALA B 1 245 ? 3.061 -18.359 -10.547 1 94.56 245 ALA B O 1
ATOM 4140 N N . TRP B 1 246 ? 5.148 -17.531 -10.938 1 96.56 246 TRP B N 1
ATOM 4141 C CA . TRP B 1 246 ? 5.438 -17.359 -9.516 1 96.56 246 TRP B CA 1
ATOM 4142 C C . TRP B 1 246 ? 4.652 -16.188 -8.945 1 96.56 246 TRP B C 1
ATOM 4144 O O . TRP B 1 246 ? 4.488 -16.062 -7.73 1 96.56 246 TRP B O 1
ATOM 4154 N N . ASP B 1 247 ? 4.129 -15.359 -9.812 1 96.06 247 ASP B N 1
ATOM 4155 C CA . ASP B 1 247 ? 3.277 -14.258 -9.383 1 96.06 247 ASP B CA 1
ATOM 4156 C C . ASP B 1 247 ? 1.847 -14.727 -9.133 1 96.06 247 ASP B C 1
ATOM 4158 O O . ASP B 1 247 ? 1.085 -14.07 -8.422 1 96.06 247 ASP B O 1
ATOM 4162 N N . TRP B 1 248 ? 1.502 -15.883 -9.695 1 97.19 248 TRP B N 1
ATOM 4163 C CA . TRP B 1 248 ? 0.112 -16.328 -9.664 1 97.19 248 TRP B CA 1
ATOM 4164 C C . TRP B 1 248 ? -0.074 -17.469 -8.672 1 97.19 248 TRP B C 1
ATOM 4166 O O . TRP B 1 248 ? -1.082 -17.531 -7.969 1 97.19 248 TRP B O 1
ATOM 4176 N N . CYS B 1 249 ? 0.837 -18.406 -8.617 1 98.25 249 CYS B N 1
ATOM 4177 C CA . CYS B 1 249 ? 0.576 -19.766 -8.148 1 98.25 249 CYS B CA 1
ATOM 4178 C C . CYS B 1 249 ? 0.005 -19.75 -6.738 1 98.25 249 CYS B C 1
ATOM 4180 O O . CYS B 1 249 ? -1.111 -20.219 -6.508 1 98.25 249 CYS B O 1
ATOM 4182 N N . ALA B 1 250 ? 0.715 -19.188 -5.797 1 98.88 250 ALA B N 1
ATOM 4183 C CA . ALA B 1 250 ? 0.252 -19.203 -4.41 1 98.88 250 ALA B CA 1
ATOM 4184 C C . ALA B 1 250 ? -1.026 -18.391 -4.25 1 98.88 250 ALA B C 1
ATOM 4186 O O . ALA B 1 250 ? -1.971 -18.828 -3.586 1 98.88 250 ALA B O 1
ATOM 4187 N N . GLY B 1 251 ? -1.079 -17.172 -4.859 1 98.88 251 GLY B N 1
ATOM 4188 C CA . GLY B 1 251 ? -2.256 -16.328 -4.766 1 98.88 251 GLY B CA 1
ATOM 4189 C C . GLY B 1 251 ? -3.492 -16.938 -5.383 1 98.88 251 GLY B C 1
ATOM 4190 O O . GLY B 1 251 ? -4.59 -16.828 -4.836 1 98.88 251 GLY B O 1
ATOM 4191 N N . TRP B 1 252 ? -3.301 -17.578 -6.508 1 98.81 252 TRP B N 1
ATOM 4192 C CA . TRP B 1 252 ? -4.418 -18.234 -7.18 1 98.81 252 TRP B CA 1
ATOM 4193 C C . TRP B 1 252 ? -4.918 -19.422 -6.363 1 98.81 252 TRP B C 1
ATOM 4195 O O . TRP B 1 252 ? -6.121 -19.688 -6.316 1 98.81 252 TRP B O 1
ATOM 4205 N N . ALA B 1 253 ? -4.027 -20.188 -5.699 1 98.88 253 ALA B N 1
ATOM 4206 C CA . ALA B 1 253 ? -4.461 -21.266 -4.809 1 98.88 253 ALA B CA 1
ATOM 4207 C C . ALA B 1 253 ? -5.359 -20.719 -3.697 1 98.88 253 ALA B C 1
ATOM 4209 O O . ALA B 1 253 ? -6.395 -21.312 -3.387 1 98.88 253 ALA B O 1
ATOM 4210 N N . LEU B 1 254 ? -4.941 -19.594 -3.082 1 98.88 254 LEU B N 1
ATOM 4211 C CA . LEU B 1 254 ? -5.789 -18.969 -2.072 1 98.88 254 LEU B CA 1
ATOM 4212 C C . LEU B 1 254 ? -7.141 -18.578 -2.66 1 98.88 254 LEU B C 1
ATOM 4214 O O . LEU B 1 254 ? -8.18 -18.812 -2.047 1 98.88 254 LEU B O 1
ATOM 4218 N N . GLY B 1 255 ? -7.102 -17.953 -3.84 1 98.81 255 GLY B N 1
ATOM 4219 C CA . GLY B 1 255 ? -8.328 -17.562 -4.512 1 98.81 255 GLY B CA 1
ATOM 4220 C C . GLY B 1 255 ? -9.258 -18.734 -4.793 1 98.81 255 GLY B C 1
ATOM 4221 O O . GLY B 1 255 ? -10.469 -18.641 -4.578 1 98.81 255 GLY B O 1
ATOM 4222 N N . ARG B 1 256 ? -8.695 -19.797 -5.281 1 98.56 256 ARG B N 1
ATOM 4223 C CA . ARG B 1 256 ? -9.477 -21 -5.547 1 98.56 256 ARG B CA 1
ATOM 4224 C C . ARG B 1 256 ? -10.078 -21.562 -4.262 1 98.56 256 ARG B C 1
ATOM 4226 O O . ARG B 1 256 ? -11.227 -22 -4.246 1 98.56 256 ARG B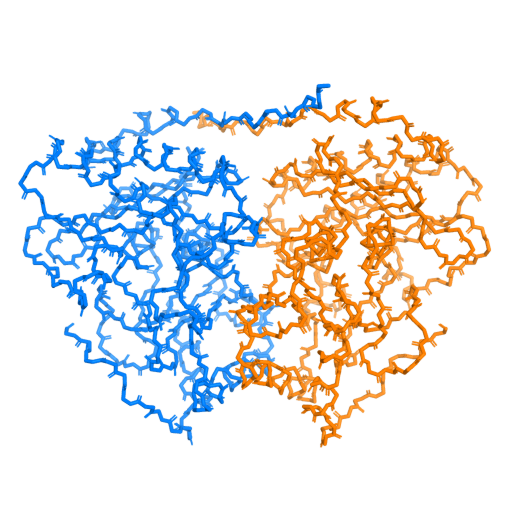 O 1
ATOM 4233 N N . ALA B 1 257 ? -9.312 -21.547 -3.213 1 98.69 257 ALA B N 1
ATOM 4234 C CA . ALA B 1 257 ? -9.758 -22.078 -1.929 1 98.69 257 ALA B CA 1
ATOM 4235 C C . ALA B 1 257 ? -10.914 -21.25 -1.361 1 98.69 257 ALA B C 1
ATOM 4237 O O . ALA B 1 257 ? -11.75 -21.766 -0.622 1 98.69 257 ALA B O 1
ATOM 4238 N N . THR B 1 258 ? -10.961 -19.953 -1.7 1 98.69 258 THR B N 1
ATOM 4239 C CA . THR B 1 258 ? -11.977 -19.062 -1.134 1 98.69 258 THR B CA 1
ATOM 4240 C C . THR B 1 258 ? -13.109 -18.844 -2.131 1 98.69 258 THR B C 1
ATOM 4242 O O . THR B 1 258 ? -14.18 -18.344 -1.765 1 98.69 258 THR B O 1
ATOM 4245 N N . GLY B 1 259 ? -12.844 -19.062 -3.383 1 98.62 259 GLY B N 1
ATOM 4246 C CA . GLY B 1 259 ? -13.891 -18.953 -4.387 1 98.62 259 GLY B CA 1
ATOM 4247 C C . GLY B 1 259 ? -13.789 -17.688 -5.215 1 98.62 259 GLY B C 1
ATOM 4248 O O . GLY B 1 259 ? -14.781 -17.219 -5.773 1 98.62 259 GLY B O 1
ATOM 4249 N N . CYS B 1 260 ? -12.68 -17.078 -5.363 1 98.69 260 CYS B N 1
ATOM 4250 C CA . CYS B 1 260 ? -12.492 -15.93 -6.238 1 98.69 260 CYS B CA 1
ATOM 4251 C C . CYS B 1 260 ? -12.547 -16.344 -7.703 1 98.69 260 CYS B C 1
ATOM 4253 O O . CYS B 1 260 ? -12.258 -17.484 -8.047 1 98.69 260 CYS B O 1
ATOM 4255 N N . THR B 1 261 ? -12.875 -15.359 -8.508 1 98.25 261 THR B N 1
ATOM 4256 C CA . THR B 1 261 ? -12.859 -15.539 -9.953 1 98.25 261 THR B CA 1
ATOM 4257 C C . THR B 1 261 ? -11.531 -15.062 -10.547 1 98.25 261 THR B C 1
ATOM 4259 O O . THR B 1 261 ? -11.039 -14 -10.188 1 98.25 261 THR B O 1
ATOM 4262 N N . PHE B 1 262 ? -10.961 -15.867 -11.43 1 98.44 262 PHE B N 1
ATOM 4263 C CA . PHE B 1 262 ? -9.773 -15.492 -12.18 1 98.44 262 PHE B CA 1
ATOM 4264 C C . PHE B 1 262 ? -10.016 -15.609 -13.68 1 98.44 262 PHE B C 1
ATOM 4266 O O . PHE B 1 262 ? -10.469 -16.656 -14.156 1 98.44 262 PHE B O 1
ATOM 4273 N N . ARG B 1 263 ? -9.703 -14.531 -14.367 1 97.56 263 ARG B N 1
ATOM 4274 C CA . ARG B 1 263 ? -9.773 -14.469 -15.828 1 97.56 263 ARG B CA 1
ATOM 4275 C C . ARG B 1 263 ? -8.547 -13.758 -16.406 1 97.56 263 ARG B C 1
ATOM 4277 O O . ARG B 1 263 ? -7.852 -13.031 -15.688 1 97.56 263 ARG B O 1
ATOM 4284 N N . ARG B 1 264 ? -8.281 -14.133 -17.656 1 94.94 264 ARG B N 1
ATOM 4285 C CA . ARG B 1 264 ? -7.336 -13.266 -18.359 1 94.94 264 ARG B CA 1
ATOM 4286 C C . ARG B 1 264 ? -7.961 -11.906 -18.656 1 94.94 264 ARG B C 1
ATOM 4288 O O . ARG B 1 264 ? -9.141 -11.828 -19.016 1 94.94 264 ARG B O 1
ATOM 4295 N N . LEU B 1 265 ? -7.227 -10.922 -18.531 1 94.19 265 LEU B N 1
ATOM 4296 C CA . LEU B 1 265 ? -7.746 -9.562 -18.656 1 94.19 265 LEU B CA 1
ATOM 4297 C C . LEU B 1 265 ? -8.023 -9.219 -20.125 1 94.19 265 LEU B C 1
ATOM 4299 O O . LEU B 1 265 ? -9.039 -8.586 -20.422 1 94.19 265 LEU B O 1
ATOM 4303 N N . ILE B 1 266 ? -7.191 -9.609 -20.984 1 88.25 266 ILE B N 1
ATOM 4304 C CA . ILE B 1 266 ? -7.246 -9.148 -22.375 1 88.25 266 ILE B CA 1
ATOM 4305 C C . ILE B 1 266 ? -7.836 -10.242 -23.25 1 88.25 266 ILE B C 1
ATOM 4307 O O . ILE B 1 266 ? -8.703 -9.977 -24.094 1 88.25 266 ILE B O 1
ATOM 4311 N N . SER B 1 267 ? -7.477 -11.516 -23.062 1 86.62 267 SER B N 1
ATOM 4312 C CA . SER B 1 267 ? -7.941 -12.609 -23.906 1 86.62 267 SER B CA 1
ATOM 4313 C C . SER B 1 267 ? -9.086 -13.375 -23.25 1 86.62 267 SER B C 1
ATOM 4315 O O . SER B 1 267 ? -9.281 -13.281 -22.031 1 86.62 267 SER B O 1
ATOM 4317 N N . ASP B 1 268 ? -9.758 -14.172 -24.078 1 90.69 268 ASP B N 1
ATOM 4318 C CA . ASP B 1 268 ? -10.883 -14.953 -23.578 1 90.69 268 ASP B CA 1
ATOM 4319 C C . ASP B 1 268 ? -10.461 -16.375 -23.234 1 90.69 268 ASP B C 1
ATOM 4321 O O . ASP B 1 268 ? -11.289 -17.203 -22.844 1 90.69 268 ASP B O 1
ATOM 4325 N N . ARG B 1 269 ? -9.211 -16.656 -23.359 1 93.44 269 ARG B N 1
ATOM 4326 C CA . ARG B 1 269 ? -8.711 -17.953 -22.938 1 93.44 269 ARG B CA 1
ATOM 4327 C C . ARG B 1 269 ? -8.82 -18.125 -21.422 1 93.44 269 ARG B C 1
ATOM 4329 O O . ARG B 1 269 ? -8.797 -17.141 -20.672 1 93.44 269 ARG B O 1
ATOM 4336 N N . PRO B 1 270 ? -8.945 -19.328 -21 1 95.5 270 PRO B N 1
ATOM 4337 C CA . PRO B 1 270 ? -9.008 -19.547 -19.547 1 95.5 270 PRO B CA 1
ATOM 4338 C C . PRO B 1 270 ? -7.734 -19.094 -18.828 1 95.5 270 PRO B C 1
ATOM 4340 O O . PRO B 1 270 ? -6.645 -19.156 -19.406 1 95.5 270 PRO B O 1
ATOM 4343 N N . PHE B 1 271 ? -7.863 -18.688 -17.656 1 96.31 271 PHE B N 1
ATOM 4344 C CA . PHE B 1 271 ? -6.715 -18.312 -16.844 1 96.31 271 PHE B CA 1
ATOM 4345 C C . PHE B 1 271 ? -5.832 -19.531 -16.562 1 96.31 271 PHE B C 1
ATOM 4347 O O . PHE B 1 271 ? -6.336 -20.641 -16.406 1 96.31 271 PHE B O 1
ATOM 4354 N N . ALA B 1 272 ? -4.559 -19.344 -16.562 1 95.06 272 ALA B N 1
ATOM 4355 C CA . ALA B 1 272 ? -3.562 -20.391 -16.344 1 95.06 272 ALA B CA 1
ATOM 4356 C C . ALA B 1 272 ? -2.283 -19.812 -15.75 1 95.06 272 ALA B C 1
ATOM 4358 O O . ALA B 1 272 ? -2.123 -18.594 -15.664 1 95.06 272 ALA B O 1
ATOM 4359 N N . LEU B 1 273 ? -1.44 -20.656 -15.281 1 94.88 273 LEU B N 1
ATOM 4360 C CA . LEU B 1 273 ? -0.178 -20.234 -14.688 1 94.88 273 LEU B CA 1
ATOM 4361 C C . LEU B 1 273 ? 0.684 -19.5 -15.703 1 94.88 273 LEU B C 1
ATOM 4363 O O . LEU B 1 273 ? 1.509 -18.672 -15.344 1 94.88 273 LEU B O 1
ATOM 4367 N N . ALA B 1 274 ? 0.424 -19.734 -16.953 1 90.88 274 ALA B N 1
ATOM 4368 C CA . ALA B 1 274 ? 1.195 -19.094 -18.031 1 90.88 274 ALA B CA 1
ATOM 4369 C C . ALA B 1 274 ? 0.568 -17.781 -18.453 1 90.88 274 ALA B C 1
ATOM 4371 O O . ALA B 1 274 ? 1.107 -17.078 -19.297 1 90.88 274 ALA B O 1
ATOM 4372 N N . SER B 1 275 ? -0.572 -17.422 -17.859 1 92.19 275 SER B N 1
ATOM 4373 C CA . SER B 1 275 ? -1.262 -16.203 -18.234 1 92.19 275 SER B CA 1
ATOM 4374 C C . SER B 1 275 ? -0.383 -14.977 -18 1 92.19 275 SER B C 1
ATOM 4376 O O . SER B 1 275 ? 0.334 -14.898 -17 1 92.19 275 SER B O 1
ATOM 4378 N N . SER B 1 276 ? -0.495 -13.984 -18.859 1 90.5 276 SER B N 1
ATOM 4379 C CA . SER B 1 276 ? 0.291 -12.766 -18.75 1 90.5 276 SER B CA 1
ATOM 4380 C C . SER B 1 276 ? -0.541 -11.617 -18.172 1 90.5 276 SER B C 1
ATOM 4382 O O . SER B 1 276 ? -0.049 -10.5 -18.016 1 90.5 276 SER B O 1
ATOM 4384 N N . SER B 1 277 ? -1.809 -11.898 -17.922 1 93.19 277 SER B N 1
ATOM 4385 C CA . SER B 1 277 ? -2.705 -10.883 -17.375 1 93.19 277 SER B CA 1
ATOM 4386 C C . SER B 1 277 ? -3.75 -11.516 -16.469 1 93.19 277 SER B C 1
ATOM 4388 O O . SER B 1 277 ? -3.947 -12.727 -16.484 1 93.19 277 SER B O 1
ATOM 4390 N N . VAL B 1 278 ? -4.34 -10.672 -15.719 1 96.75 278 VAL B N 1
ATOM 4391 C CA . VAL B 1 278 ? -5.352 -11.203 -14.805 1 96.75 278 VAL B CA 1
ATOM 4392 C C . VAL B 1 278 ? -6.453 -10.164 -14.602 1 96.75 278 VAL B C 1
ATOM 4394 O O . VAL B 1 278 ? -6.184 -8.961 -14.555 1 96.75 278 VAL B O 1
ATOM 4397 N N . CYS B 1 279 ? -7.617 -10.594 -14.562 1 97.81 279 CYS B N 1
ATOM 4398 C CA . CYS B 1 279 ? -8.789 -9.938 -13.984 1 97.81 279 CYS B CA 1
ATOM 4399 C C . CYS B 1 279 ? -9.445 -10.82 -12.93 1 97.81 279 CYS B C 1
ATOM 4401 O O . CYS B 1 279 ? -10.289 -11.664 -13.258 1 97.81 279 CYS B O 1
ATOM 4403 N N . ALA B 1 280 ? -9.055 -10.648 -11.734 1 98.75 280 ALA B N 1
ATOM 4404 C CA . ALA B 1 280 ? -9.562 -11.445 -10.625 1 98.75 280 ALA B CA 1
ATOM 4405 C C . ALA B 1 280 ? -10.484 -10.625 -9.734 1 98.75 280 ALA B C 1
ATOM 4407 O O . ALA B 1 280 ? -10.281 -9.422 -9.555 1 98.75 280 ALA B O 1
ATOM 4408 N N . ALA B 1 281 ? -11.508 -11.258 -9.203 1 98.88 281 ALA B N 1
ATOM 4409 C CA . ALA B 1 281 ? -12.461 -10.57 -8.336 1 98.88 281 ALA B CA 1
ATOM 4410 C C . ALA B 1 281 ? -13.117 -11.539 -7.359 1 98.88 281 ALA B C 1
ATOM 4412 O O . ALA B 1 281 ? -13.109 -12.758 -7.582 1 98.88 281 ALA B O 1
ATOM 4413 N N . ARG B 1 282 ? -13.648 -11.008 -6.312 1 98.56 282 ARG B N 1
ATOM 4414 C CA . ARG B 1 282 ? -14.352 -11.812 -5.316 1 98.56 282 ARG B CA 1
ATOM 4415 C C . ARG B 1 282 ? -15.688 -12.312 -5.863 1 98.56 282 ARG B C 1
ATOM 4417 O O . ARG B 1 282 ? -16.188 -13.352 -5.434 1 98.56 282 ARG B O 1
ATOM 4424 N N . ARG B 1 283 ? -16.234 -11.547 -6.84 1 98 283 ARG B N 1
ATOM 4425 C CA . ARG B 1 283 ? -17.469 -11.93 -7.504 1 98 283 ARG B CA 1
ATOM 4426 C C . ARG B 1 283 ? -17.297 -11.945 -9.023 1 98 283 ARG B C 1
ATOM 4428 O O . ARG B 1 283 ? -16.641 -11.07 -9.578 1 98 283 ARG B O 1
ATOM 4435 N N . GLU B 1 284 ? -17.938 -12.914 -9.602 1 97.12 284 GLU B N 1
ATOM 4436 C CA . GLU B 1 284 ? -17.859 -13.047 -11.055 1 97.12 284 GLU B CA 1
ATOM 4437 C C . GLU B 1 284 ? -18.438 -11.812 -11.75 1 97.12 284 GLU B C 1
ATOM 4439 O O . GLU B 1 284 ? -17.891 -11.344 -12.742 1 97.12 284 GLU B O 1
ATOM 4444 N N . ALA B 1 285 ? -19.516 -11.305 -11.258 1 97.44 285 ALA B N 1
ATOM 4445 C CA . ALA B 1 285 ? -20.172 -10.148 -11.867 1 97.44 285 ALA B CA 1
ATOM 4446 C C . ALA B 1 285 ? -19.234 -8.938 -11.883 1 97.44 285 ALA B C 1
ATOM 4448 O O . ALA B 1 285 ? -19.219 -8.18 -12.859 1 97.44 285 ALA B O 1
ATOM 4449 N N . LEU B 1 286 ? -18.547 -8.75 -10.805 1 98.06 286 LEU B N 1
ATOM 4450 C CA . LEU B 1 286 ? -17.594 -7.648 -10.75 1 98.06 286 LEU B CA 1
ATOM 4451 C C . LEU B 1 286 ? -16.469 -7.844 -11.766 1 98.06 286 LEU B C 1
ATOM 4453 O O . LEU B 1 286 ? -16.047 -6.891 -12.43 1 98.06 286 LEU B O 1
ATOM 4457 N N . ALA B 1 287 ? -15.953 -9.047 -11.898 1 98 287 ALA B N 1
ATOM 4458 C CA . ALA B 1 287 ? -14.914 -9.336 -12.883 1 98 287 ALA B CA 1
ATOM 4459 C C . ALA B 1 287 ? -15.375 -8.992 -14.297 1 98 287 ALA B C 1
ATOM 4461 O O . ALA B 1 287 ? -14.617 -8.445 -15.094 1 98 287 ALA B O 1
ATOM 4462 N N . GLU B 1 288 ? -16.578 -9.328 -14.57 1 96.88 288 GLU B N 1
ATOM 4463 C CA . GLU B 1 288 ? -17.141 -9.07 -15.898 1 96.88 288 GLU B CA 1
ATOM 4464 C C . GLU B 1 288 ? -17.172 -7.578 -16.203 1 96.88 288 GLU B C 1
ATOM 4466 O O . GLU B 1 288 ? -16.75 -7.145 -17.266 1 96.88 288 GLU B O 1
ATOM 4471 N N . VAL B 1 289 ? -17.656 -6.848 -15.25 1 96.56 289 VAL B N 1
ATOM 4472 C CA . VAL B 1 289 ? -17.766 -5.402 -15.422 1 96.56 289 VAL B CA 1
ATOM 4473 C C . VAL B 1 289 ? -16.375 -4.789 -15.555 1 96.56 289 VAL B C 1
ATOM 4475 O O . VAL B 1 289 ? -16.156 -3.932 -16.422 1 96.56 289 VAL B O 1
ATOM 4478 N N . LEU B 1 290 ? -15.508 -5.215 -14.75 1 97.5 290 LEU B N 1
ATOM 4479 C CA . LEU B 1 290 ? -14.141 -4.691 -14.742 1 97.5 290 LEU B CA 1
ATOM 4480 C C . LEU B 1 290 ? -13.422 -5.031 -16.047 1 97.5 290 LEU B C 1
ATOM 4482 O O . LEU B 1 290 ? -12.781 -4.164 -16.641 1 97.5 290 LEU B O 1
ATOM 4486 N N . GLN B 1 291 ? -13.492 -6.242 -16.422 1 97 291 GLN B N 1
ATOM 4487 C CA . GLN B 1 291 ? -12.859 -6.684 -17.672 1 97 291 GLN B CA 1
ATOM 4488 C C . GLN B 1 291 ? -13.375 -5.887 -18.859 1 97 291 GLN B C 1
ATOM 4490 O O . GLN B 1 291 ? -12.586 -5.426 -19.688 1 97 291 GLN B O 1
ATOM 4495 N N . ALA B 1 292 ? -14.664 -5.746 -18.922 1 96.5 292 ALA B N 1
ATOM 4496 C CA . ALA B 1 292 ? -15.266 -4.977 -20.016 1 96.5 292 ALA B CA 1
ATOM 4497 C C . ALA B 1 292 ? -14.773 -3.531 -20 1 96.5 292 ALA B C 1
ATOM 4499 O O . ALA B 1 292 ? -14.469 -2.961 -21.047 1 96.5 292 ALA B O 1
ATOM 4500 N N . SER B 1 293 ? -14.719 -2.941 -18.828 1 96.44 293 SER B N 1
ATOM 4501 C CA . SER B 1 293 ? -14.289 -1.557 -18.672 1 96.44 293 SER B CA 1
ATOM 4502 C C . SER B 1 293 ? -12.844 -1.37 -19.141 1 96.44 293 SER B C 1
ATOM 4504 O O . SER B 1 293 ? -12.539 -0.4 -19.828 1 96.44 293 SER B O 1
ATOM 4506 N N . VAL B 1 294 ? -12 -2.281 -18.766 1 96.38 294 VAL B N 1
ATOM 4507 C CA . VAL B 1 294 ? -10.578 -2.191 -19.109 1 96.38 294 VAL B CA 1
ATOM 4508 C C . VAL B 1 294 ? -10.398 -2.395 -20.609 1 96.38 294 VAL B C 1
ATOM 4510 O O . VAL B 1 294 ? -9.664 -1.647 -21.266 1 96.38 294 VAL B O 1
ATOM 4513 N N . ARG B 1 295 ? -11.062 -3.387 -21.172 1 95.44 295 ARG B N 1
ATOM 4514 C CA . ARG B 1 295 ? -10.945 -3.668 -22.594 1 95.44 295 ARG B CA 1
ATOM 4515 C C . ARG B 1 295 ? -11.43 -2.486 -23.422 1 95.44 295 ARG B C 1
ATOM 4517 O O . ARG B 1 295 ? -10.82 -2.141 -24.438 1 95.44 295 ARG B O 1
ATOM 4524 N N . GLU B 1 296 ? -12.508 -1.904 -23.016 1 96.56 296 GLU B N 1
ATOM 4525 C CA . GLU B 1 296 ? -13.008 -0.715 -23.703 1 96.56 296 GLU B CA 1
ATOM 4526 C C . GLU B 1 296 ? -11.992 0.423 -23.641 1 96.56 296 GLU B C 1
ATOM 4528 O O . GLU B 1 296 ? -11.781 1.124 -24.625 1 96.56 296 GLU B O 1
ATOM 4533 N N . ALA B 1 297 ? -11.391 0.603 -22.484 1 96.38 297 ALA B N 1
ATOM 4534 C CA . ALA B 1 297 ? -10.453 1.698 -22.25 1 96.38 297 ALA B CA 1
ATOM 4535 C C . ALA B 1 297 ? -9.242 1.588 -23.172 1 96.38 297 ALA B C 1
ATOM 4537 O O . ALA B 1 297 ? -8.664 2.602 -23.578 1 96.38 297 ALA B O 1
ATOM 4538 N N . VAL B 1 298 ? -8.844 0.367 -23.516 1 94.44 298 VAL B N 1
ATOM 4539 C CA . VAL B 1 298 ? -7.594 0.208 -24.234 1 94.44 298 VAL B CA 1
ATOM 4540 C C . VAL B 1 298 ? -7.879 -0.232 -25.672 1 94.44 298 VAL B C 1
ATOM 4542 O O . VAL B 1 298 ? -6.953 -0.548 -26.438 1 94.44 298 VAL B O 1
ATOM 4545 N N . ALA B 1 299 ? -9.086 -0.32 -26.125 1 92.75 299 ALA B N 1
ATOM 4546 C CA . ALA B 1 299 ? -9.516 -0.895 -27.406 1 92.75 299 ALA B CA 1
ATOM 4547 C C . ALA B 1 299 ? -8.828 -0.205 -28.578 1 92.75 299 ALA B C 1
ATOM 4549 O O . ALA B 1 299 ? -8.453 -0.858 -29.547 1 92.75 299 ALA B O 1
ATOM 4550 N N . ASP B 1 300 ? -8.609 1.083 -28.469 1 91.69 300 ASP B N 1
ATOM 4551 C CA . ASP B 1 300 ? -8.102 1.832 -29.609 1 91.69 300 ASP B CA 1
ATOM 4552 C C . ASP B 1 300 ? -6.613 2.117 -29.469 1 91.69 300 ASP B C 1
ATOM 4554 O O . ASP B 1 300 ? -6.039 2.877 -30.25 1 91.69 300 ASP B O 1
ATOM 4558 N N . LEU B 1 301 ? -6.047 1.499 -28.5 1 92.31 301 LEU B N 1
ATOM 4559 C CA . LEU B 1 301 ? -4.625 1.729 -28.266 1 92.31 301 LEU B CA 1
ATOM 4560 C C . LEU B 1 301 ? -3.797 0.549 -28.766 1 92.31 301 LEU B C 1
ATOM 4562 O O . LEU B 1 301 ? -4.195 -0.606 -28.594 1 92.31 301 LEU B O 1
ATOM 4566 N N . PRO B 1 302 ? -2.703 0.883 -29.406 1 85 302 PRO B N 1
ATOM 4567 C CA . PRO B 1 302 ? -1.854 -0.206 -29.891 1 85 302 PRO B CA 1
ATOM 4568 C C . PRO B 1 302 ? -1.321 -1.09 -28.766 1 85 302 PRO B C 1
ATOM 4570 O O . PRO B 1 302 ? -1.142 -0.62 -27.641 1 85 302 PRO B O 1
ATOM 4573 N N . MET B 1 303 ? -1.333 -2.318 -29.062 1 76.19 303 MET B N 1
ATOM 4574 C CA . MET B 1 303 ? -0.759 -3.271 -28.125 1 76.19 303 MET B CA 1
ATOM 4575 C C . MET B 1 303 ? 0.397 -4.039 -28.75 1 76.19 303 MET B C 1
ATOM 4577 O O . MET B 1 303 ? 0.269 -4.555 -29.859 1 76.19 303 MET B O 1
ATOM 4581 N N . ASP B 1 304 ? 1.527 -3.904 -28.031 1 69.69 304 ASP B N 1
ATOM 4582 C CA . ASP B 1 304 ? 2.566 -4.832 -28.469 1 69.69 304 ASP B CA 1
ATOM 4583 C C . ASP B 1 304 ? 2.141 -6.281 -28.234 1 69.69 304 ASP B C 1
ATOM 4585 O O . ASP B 1 304 ? 1.341 -6.566 -27.344 1 69.69 304 ASP B O 1
ATOM 4589 N N . GLU B 1 305 ? 2.467 -7.125 -29.078 1 64.06 305 GLU B N 1
ATOM 4590 C CA . GLU B 1 305 ? 2.121 -8.531 -28.922 1 64.06 305 GLU B CA 1
ATOM 4591 C C . GLU B 1 305 ? 2.51 -9.039 -27.547 1 64.06 305 GLU B C 1
ATOM 4593 O O . GLU B 1 305 ? 3.643 -8.844 -27.094 1 64.06 305 GLU B O 1
ATOM 4598 N N . LEU B 1 306 ? 1.504 -9.445 -26.828 1 63.12 306 LEU B N 1
ATOM 4599 C CA . LEU B 1 306 ? 1.775 -10.109 -25.562 1 63.12 306 LEU B CA 1
ATOM 4600 C C . LEU B 1 306 ? 2.533 -11.414 -25.781 1 63.12 306 LEU B C 1
ATOM 4602 O O . LEU B 1 306 ? 2.436 -12.023 -26.844 1 63.12 306 LEU B O 1
ATOM 4606 N N . PRO B 1 307 ? 3.406 -11.703 -24.812 1 61.44 307 PRO B N 1
ATOM 4607 C CA . PRO B 1 307 ? 4.098 -12.984 -24.969 1 61.44 307 PRO B CA 1
ATOM 4608 C C . PRO B 1 307 ? 3.135 -14.156 -25.141 1 61.44 307 PRO B C 1
ATOM 4610 O O . PRO B 1 307 ? 1.991 -14.094 -24.688 1 61.44 307 PRO B O 1
ATOM 4613 N N . SER B 1 308 ? 3.508 -15.102 -25.984 1 56.59 308 SER B N 1
ATOM 4614 C CA . SER B 1 308 ? 2.711 -16.297 -26.25 1 56.59 308 SER B CA 1
ATOM 4615 C C . SER B 1 308 ? 2.324 -17 -24.969 1 56.59 308 SER B C 1
ATOM 4617 O O . SER B 1 308 ? 3.16 -17.203 -24.078 1 56.59 308 SER B O 1
ATOM 4619 N N . GLU B 1 309 ? 1.087 -16.891 -24.547 1 60.12 309 GLU B N 1
ATOM 4620 C CA . GLU B 1 309 ? 0.55 -17.625 -23.406 1 60.12 309 GLU B CA 1
ATOM 4621 C C . GLU B 1 309 ? 0.301 -19.094 -23.766 1 60.12 309 GLU B C 1
ATOM 4623 O O . GLU B 1 309 ? -0.34 -19.391 -24.766 1 60.12 309 GLU B O 1
ATOM 4628 N N . ALA B 1 310 ? 1.246 -20.031 -23.484 1 50.56 310 ALA B N 1
ATOM 4629 C CA . ALA B 1 310 ? 1.009 -21.438 -23.766 1 50.56 310 ALA B CA 1
ATOM 4630 C C . ALA B 1 310 ? -0.2 -21.969 -23 1 50.56 310 ALA B C 1
ATOM 4632 O O . ALA B 1 310 ? -0.515 -21.469 -21.922 1 50.56 310 ALA B O 1
#

Foldseek 3Di:
DPPPPDDDADDLCLLVVLPDPPCSVVQVLQQVLQVVLLVLLVVQFQAAWDALVDPPADHTDGPSQVVSVVSSVVSCCVSPVQEAEWEPVVQSVVVHGDDDAQGWYKYWRSWFQVVCRNHRNQQIWTWIFIDHRQATAWIWIARSVVNWIWIFGFPSAIDISNHTAAALQVVADLAQLPFEEEEELARDDDPLSVQLVVLLVVLSVVSNGNHYDYRRGLLSVLVCSLRVVGFKYKYQRAAPPFDALRSCRNSVRSCNRRPKDWQALADRDRDGRLHRIIIIGSDPSNSVVSSVSSCVSCVPGDYDDHPDRD/DPPPVDDDADDLCLLVVLPDPPCSVVQVLQQVLQVVLLVLLVVQFQAAWDALVDPPADHTDGPSQVVSVVSSVVSCCVSPVQEAEWEPVVQSVVVHGDDDAQGWYKYWRSWFQVVCRNHRNQQIWTWIFIDHRQATAWIWIARSVVNWIWIFGFPSAIDISNHTAAALQVVADLAQLPFEEEEELARDDDPLSVQLVVLLVVLSVVSNGNHYDYRRGLLSVLVCSLRVVGFKYKYQRAAPPFDALRSCRNSVRSCNRRPKDWQALADRDRDGRLHRIIIIGSDPSNSVVSSVSSCVSCVPGDYDDHPDRD

Nearest PDB structures (foldseek):
  4as4-assembly1_B  TM=9.321E-01  e=3.089E-24  Homo sapiens
  4as5-assembly2_D  TM=9.302E-01  e=8.809E-24  Mus musculus
  2bji-assembly1_B  TM=9.306E-01  e=2.236E-23  Bos taurus
  2czi-assembly1_A-2  TM=9.027E-01  e=1.077E-22  Homo sapiens
  5eq9-assembly2_D  TM=8.180E-01  e=5.608E-19  Medicago truncatula